Protein AF-A0AB39E2G5-F1 (afdb_monomer)

InterPro domains:
  IPR025474 Domain of unknown function DUF4325 [PF14213] (340-400)
  IPR036513 STAS domain superfamily [G3DSA:3.30.750.24] (319-412)
  IPR036890 Histidine kinase/HSP90-like ATPase superfamily [G3DSA:3.30.565.10] (112-251)
  IPR036890 Histidine kinase/HSP90-like ATPase superfamily [SSF55874] (137-247)

Solvent-accessible surface area (backbone atoms only — not comparable to full-atom values): 21637 Å² total; per-residue (Å²): 118,73,36,76,44,76,46,61,50,61,40,46,78,87,42,46,66,59,46,46,24,64,41,70,72,76,90,78,71,56,72,51,32,37,40,34,38,62,67,21,55,38,64,26,69,54,56,53,41,49,52,51,36,52,53,45,36,40,41,64,76,65,67,42,70,69,47,78,44,66,38,59,92,36,68,25,24,40,48,41,48,64,36,27,53,32,54,65,71,77,42,80,58,96,64,92,69,85,83,52,74,79,36,40,43,45,43,37,68,36,64,50,78,82,45,38,62,62,51,40,52,52,51,48,70,56,43,61,56,78,46,65,68,58,40,50,52,50,47,51,16,47,42,47,54,53,44,45,39,57,75,54,22,81,30,89,60,24,19,26,32,35,34,41,52,40,83,93,77,39,34,36,38,37,24,41,30,33,67,17,68,21,56,37,69,51,47,30,80,82,40,69,85,54,84,44,44,55,40,24,56,49,38,52,55,34,64,63,41,61,81,77,84,61,94,86,53,59,77,80,52,58,78,51,46,26,33,28,60,25,46,48,41,48,52,16,9,55,36,60,20,30,26,36,45,36,23,30,36,19,34,39,43,33,27,25,43,101,82,54,45,77,45,29,46,57,47,54,29,80,36,62,18,48,70,5,38,35,42,37,39,30,36,30,41,80,46,52,56,80,40,77,57,53,59,54,50,49,51,50,51,49,56,44,34,74,79,41,53,59,62,74,20,62,39,66,28,62,52,80,58,84,54,87,94,59,45,71,46,61,44,56,83,50,64,85,39,42,66,61,31,37,46,46,26,66,76,44,52,47,53,39,31,73,73,62,38,49,38,33,44,30,27,53,91,39,74,69,53,52,54,68,36,45,33,39,40,38,31,61,50,57,61,70,44,63,63,39,45,52,17,40,37,39,14,29,59,31,73,59,27,47,52,28,48,51,52,34,44,55,50,39,51,67,73,74,111

Foldseek 3Di:
DEAEAEDDQEADPVCVQVCLAEPAQDPDTDPPYEYECQSHQYHDQARLQLVLQSQLCCCQVVVYDYHYHYDCPHPHNVVCQQQCSQVSVVHDRPDDDDHDLLFKDHKDFLQDLVRQLVSLVSLLSNLVAPDPVLSVLLSVLSSVVSVCQNPPFQAPSGGIKMWGADPVQLKIKIKIDHLGQWQQVQQCVVVVLRDDNALRVLQLLFAPRHPPPDPPDPPVVNLCHSLSSNLQQLLQAQLQHWKWKDTFQKIKIWHHDPVSDIAIDIEGHPHRGRNTMMMMGIHRSVRSNVPPPSVVVSVVSNVVCVLQVLLSLAAEHAADYPDPPEAEAACVVQAPPLPVLLVCQVPPQQVCLVVVGAYEYECAPPQAGDLSSLLSNPLCCSQVGDPSSSRYYYYNDDPNRVVSNSVSNVVSSVVVD

Sequence (417 aa):
MTFHIDVPASVDDKSLIDFFRGWRWHLAPHPPIQIDFQGCNFIAPYALTLFAVYVLWLRKSKRVHVRVNVNPNSVAGAFLVQSGFFEVLGENPPEIVEERPDRTVKLTRISSSSEISPFASRVMEILQIEDEELAGAVQYSLIELLRNVVQHSGSQSGGVAMAQYYPNTGLVELCVADMGVGVKATINEAYPEIDNSLKAIKLATLPHVSRTFGPSVYSAMRDNAGLGLFFIKQIASLSGGSFFLGSKDALIDIWGDKKGRQKKLYKLARNDGWPGTFAYLQLRRDTIGDFDSILHICRRMAAEARKYPAELALDFIEEVPEVDDLVVVTVKDFEEDVEEAAKLREELILPMIAEGTMVVLDFAGVKFATQSFVHALMYKVIRDGQQIGSTLSIAGCSNSTREAVMAVAAYAKATNE

Radius of gyration: 22.25 Å; Cα contacts (8 Å, |Δi|>4): 855; chains: 1; bounding box: 53×44×66 Å

Secondary structure (DSSP, 8-state):
--EEEEPPSEE-STTHHHHHHH----SSPPSSEEEE-TT-SEE-HHHHHHHHHHHHHHHHTS---EEEE--TTSHHHHHHHHTTHHHHTT---SS-----TTTEEEEEEESSHHHHHHHHHHHHHHH----HHHHHHHHHHHHHHHHHHHHH---TT-EEEEEEEETTTTEEEEEEEE-SS-HHHHHTTT-TT--SHHHHHHHHTSTT--S---TTS-HHHHTTTT-HHHHHHHHHHHTT-EEEEEEETEEEEEEE-TTS-EEEEEEE-SS--EEEEEEEEEEETTTSTT-HHHHHHHHHHHHHHHH-HHHHT-EEESS----TT-EEEEGGGGTT-HHHHHHHIIIIIHHHHHTT--EEEE-TT-S---HHHHHHHHHHHHHH-TTHHHHEEEES--HHHHHHHHHHHHHHHHT--

Mean predicted aligned error: 5.94 Å

Structure (mmCIF, N/CA/C/O backbone):
data_AF-A0AB39E2G5-F1
#
_entry.id   AF-A0AB39E2G5-F1
#
loop_
_atom_site.group_PDB
_atom_site.id
_atom_site.type_symbol
_atom_site.label_atom_id
_atom_site.label_alt_id
_atom_site.label_comp_id
_atom_site.label_asym_id
_atom_site.label_entity_id
_atom_site.label_seq_id
_atom_site.pdbx_PDB_ins_code
_atom_site.Cartn_x
_atom_site.Cartn_y
_atom_site.Cartn_z
_atom_site.occupancy
_atom_site.B_iso_or_equiv
_atom_site.auth_seq_id
_atom_site.auth_comp_id
_atom_site.auth_asym_id
_atom_site.auth_atom_id
_atom_site.pdbx_PDB_model_num
ATOM 1 N N . MET A 1 1 ? -2.023 -21.772 -29.721 1.00 81.88 1 MET A N 1
ATOM 2 C CA . MET A 1 1 ? -2.738 -20.480 -29.686 1.00 81.88 1 MET A CA 1
ATOM 3 C C . MET A 1 1 ? -1.923 -19.550 -28.800 1.00 81.88 1 MET A C 1
ATOM 5 O O . MET A 1 1 ? -1.429 -20.026 -27.785 1.00 81.88 1 MET A O 1
ATOM 9 N N . THR A 1 2 ? -1.677 -18.307 -29.210 1.00 90.81 2 THR A N 1
ATOM 10 C CA . THR A 1 2 ? -0.951 -17.322 -28.386 1.00 90.81 2 THR A CA 1
ATOM 11 C C . THR A 1 2 ? -1.853 -16.867 -27.238 1.00 90.81 2 THR A C 1
ATOM 13 O O . THR A 1 2 ? -3.048 -16.683 -27.450 1.00 90.81 2 THR A O 1
ATOM 16 N N . PHE A 1 3 ? -1.313 -16.730 -26.028 1.00 95.44 3 PHE A N 1
ATOM 17 C CA . PHE A 1 3 ? -2.022 -16.147 -24.892 1.00 95.44 3 PHE A CA 1
ATOM 18 C C . PHE A 1 3 ? -1.869 -14.627 -24.941 1.00 95.44 3 PHE A C 1
ATOM 20 O O . PHE A 1 3 ? -0.756 -14.112 -24.805 1.00 95.44 3 PHE A O 1
ATOM 27 N N . HIS A 1 4 ? -2.975 -13.927 -25.175 1.00 96.25 4 HIS A N 1
ATOM 28 C CA . HIS A 1 4 ? -3.010 -12.473 -25.303 1.00 96.25 4 HIS A CA 1
ATOM 29 C C . HIS A 1 4 ? -3.427 -11.830 -23.978 1.00 96.25 4 HIS A C 1
ATOM 31 O O . HIS A 1 4 ? -4.381 -12.275 -23.342 1.00 96.25 4 HIS A O 1
ATOM 37 N N . ILE A 1 5 ? -2.689 -10.802 -23.563 1.00 96.88 5 ILE A N 1
ATOM 38 C CA . ILE A 1 5 ? -3.009 -9.937 -22.427 1.00 96.88 5 ILE A CA 1
ATOM 39 C C . ILE A 1 5 ? -3.141 -8.522 -22.977 1.00 96.88 5 ILE A C 1
ATOM 41 O O . ILE A 1 5 ? -2.133 -7.869 -23.246 1.00 96.88 5 ILE A O 1
ATOM 45 N N . ASP A 1 6 ? -4.376 -8.065 -23.138 1.00 96.94 6 ASP A N 1
ATOM 46 C CA . ASP A 1 6 ? -4.671 -6.723 -23.634 1.00 96.94 6 ASP A CA 1
ATOM 47 C C . ASP A 1 6 ? -4.718 -5.743 -22.459 1.00 96.94 6 ASP A C 1
ATOM 49 O O . ASP A 1 6 ? -5.542 -5.873 -21.550 1.00 96.94 6 ASP A O 1
ATOM 53 N N . VAL A 1 7 ? -3.801 -4.775 -22.447 1.00 96.62 7 VAL A N 1
ATOM 54 C CA . VAL A 1 7 ? -3.735 -3.756 -21.394 1.00 96.62 7 VAL A CA 1
ATOM 55 C C . VAL A 1 7 ? -4.925 -2.799 -21.549 1.00 96.62 7 VAL A C 1
ATOM 57 O O . VAL A 1 7 ? -5.229 -2.400 -22.678 1.00 96.62 7 VAL A O 1
ATOM 60 N N . PRO A 1 8 ? -5.613 -2.401 -20.457 1.00 95.69 8 PRO A N 1
ATOM 61 C CA . PRO A 1 8 ? -6.774 -1.524 -20.556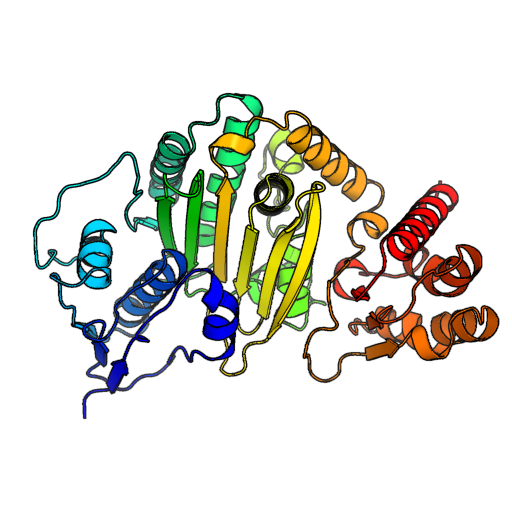 1.00 95.69 8 PRO A CA 1
ATOM 62 C C . PRO A 1 8 ? -6.455 -0.193 -21.245 1.00 95.69 8 PRO A C 1
ATOM 64 O O . PRO A 1 8 ? -5.344 0.334 -21.152 1.00 95.69 8 PRO A O 1
ATOM 67 N N . ALA A 1 9 ? -7.469 0.390 -21.889 1.00 93.44 9 ALA A N 1
ATOM 68 C CA . ALA A 1 9 ? -7.324 1.632 -22.648 1.00 93.44 9 ALA A CA 1
ATOM 69 C C . ALA A 1 9 ? -6.866 2.829 -21.795 1.00 93.44 9 ALA A C 1
ATOM 71 O O . ALA A 1 9 ? -6.241 3.749 -22.317 1.00 93.44 9 ALA A O 1
ATOM 72 N N . SER A 1 10 ? -7.171 2.829 -20.497 1.00 93.25 10 SER A N 1
ATOM 73 C CA . SER A 1 10 ? -6.651 3.795 -19.530 1.00 93.25 10 SER A CA 1
ATOM 74 C C . SER A 1 10 ? -6.432 3.097 -18.196 1.00 93.25 10 SER A C 1
ATOM 76 O O . SER A 1 10 ? -7.336 2.419 -17.708 1.00 93.25 10 SER A O 1
ATOM 78 N N . VAL A 1 11 ? -5.245 3.268 -17.620 1.00 93.56 11 VAL A N 1
ATOM 79 C CA . VAL A 1 11 ? -4.912 2.830 -16.261 1.00 93.56 11 VAL A CA 1
ATOM 80 C C . VAL A 1 11 ? -4.258 4.007 -15.545 1.00 93.56 11 VAL A C 1
ATOM 82 O O . VAL A 1 11 ? -3.036 4.106 -15.476 1.00 93.56 11 VAL A O 1
ATOM 85 N N . ASP A 1 12 ? -5.077 4.957 -15.098 1.00 92.81 12 ASP A N 1
ATOM 86 C CA . ASP A 1 12 ? -4.639 6.166 -14.393 1.00 92.81 12 ASP A CA 1
ATOM 87 C C . ASP A 1 12 ? -4.554 5.973 -12.867 1.00 92.81 12 ASP A C 1
ATOM 89 O O . ASP A 1 12 ? -4.888 4.908 -12.336 1.00 92.81 12 ASP A O 1
ATOM 93 N N . ASP A 1 13 ? -4.071 6.994 -12.158 1.00 88.69 13 ASP A N 1
ATOM 94 C CA . ASP A 1 13 ? -3.934 7.028 -10.697 1.00 88.69 13 ASP A CA 1
ATOM 95 C C . ASP A 1 13 ? -5.279 6.845 -9.975 1.00 88.69 13 ASP A C 1
ATOM 97 O O . ASP A 1 13 ? -5.366 6.090 -9.007 1.00 88.69 13 ASP A O 1
ATOM 101 N N . LYS A 1 14 ? -6.349 7.462 -10.486 1.00 89.69 14 LYS A N 1
ATOM 102 C CA . LYS A 1 14 ? -7.706 7.361 -9.922 1.00 89.69 14 LYS A CA 1
ATOM 103 C C . LYS A 1 14 ? -8.307 5.969 -10.083 1.00 89.69 14 LYS A C 1
ATOM 105 O O . LYS A 1 14 ? -9.113 5.554 -9.255 1.00 89.69 14 LYS A O 1
ATOM 110 N N . SER A 1 15 ? -7.910 5.246 -11.125 1.00 93.31 15 SER A N 1
ATOM 111 C CA . SER A 1 15 ? -8.366 3.886 -11.403 1.00 93.31 15 SER A CA 1
ATOM 112 C C . SER A 1 15 ? -7.638 2.807 -10.597 1.00 93.31 15 SER A C 1
ATOM 114 O O . SER A 1 15 ? -8.017 1.645 -10.703 1.00 93.31 15 SER A O 1
ATOM 116 N N . LEU A 1 16 ? -6.633 3.146 -9.771 1.00 96.62 16 LEU A N 1
ATOM 117 C CA . LEU A 1 16 ? -5.804 2.165 -9.051 1.00 96.62 16 LEU A CA 1
ATOM 118 C C . LEU A 1 16 ? -6.631 1.156 -8.258 1.00 96.62 16 LEU A C 1
ATOM 120 O O . LEU A 1 16 ? -6.389 -0.047 -8.366 1.00 96.62 16 LEU A O 1
ATOM 124 N N . ILE A 1 17 ? -7.615 1.628 -7.490 1.00 95.75 17 ILE A N 1
ATOM 125 C CA . ILE A 1 17 ? -8.471 0.752 -6.684 1.00 95.75 17 ILE A CA 1
ATOM 126 C C . ILE A 1 17 ? -9.256 -0.205 -7.586 1.00 95.75 17 ILE A C 1
ATOM 128 O O . ILE A 1 17 ? -9.233 -1.413 -7.359 1.00 95.75 17 ILE A O 1
ATOM 132 N N . ASP A 1 18 ? -9.920 0.304 -8.622 1.00 95.31 18 ASP A N 1
ATOM 133 C CA . ASP A 1 18 ? -10.732 -0.524 -9.519 1.00 95.31 18 ASP A CA 1
ATOM 134 C C . ASP A 1 18 ? -9.873 -1.498 -10.332 1.00 95.31 18 ASP A C 1
ATOM 136 O O . ASP A 1 18 ? -10.240 -2.664 -10.493 1.00 95.31 18 ASP A O 1
ATOM 140 N N . PHE A 1 19 ? -8.692 -1.058 -10.774 1.00 96.94 19 PHE A N 1
ATOM 141 C CA . PHE A 1 19 ? -7.708 -1.897 -11.443 1.00 96.94 19 PHE A CA 1
ATOM 142 C C . PHE A 1 19 ? -7.224 -3.016 -10.519 1.00 96.94 19 PHE A C 1
ATOM 144 O O . PHE A 1 19 ? -7.288 -4.180 -10.902 1.00 96.94 19 PHE A O 1
ATOM 151 N N . PHE A 1 20 ? -6.817 -2.711 -9.282 1.00 97.19 20 PHE A N 1
ATOM 152 C CA . PHE A 1 20 ? -6.416 -3.730 -8.307 1.00 97.19 20 PHE A CA 1
ATOM 153 C C . PHE A 1 20 ? -7.545 -4.729 -8.027 1.00 97.19 20 PHE A C 1
ATOM 155 O O . PHE A 1 20 ? -7.309 -5.935 -7.951 1.00 97.19 20 PHE A O 1
ATOM 162 N N . ARG A 1 21 ? -8.784 -4.237 -7.898 1.00 95.31 21 ARG A N 1
ATOM 163 C CA . ARG A 1 21 ? -9.943 -5.082 -7.603 1.00 95.31 21 ARG A CA 1
ATOM 164 C C . ARG A 1 21 ? -10.313 -6.003 -8.758 1.00 95.31 21 ARG A C 1
ATOM 166 O O . ARG A 1 21 ? -10.693 -7.150 -8.518 1.00 95.31 21 ARG A O 1
ATOM 173 N N . GLY A 1 22 ? -10.269 -5.485 -9.982 1.00 95.56 22 GLY A N 1
ATOM 174 C CA . GLY A 1 22 ? -10.810 -6.141 -11.169 1.00 95.56 22 GLY A CA 1
ATOM 175 C C . GLY A 1 22 ? -9.781 -6.874 -12.025 1.00 95.56 22 GLY A C 1
ATOM 176 O O . GLY A 1 22 ? -10.145 -7.837 -12.698 1.00 95.56 22 GLY A O 1
ATOM 177 N N . TRP A 1 23 ? -8.516 -6.462 -12.022 1.00 96.56 23 TRP A N 1
ATOM 178 C CA . TRP A 1 23 ? -7.499 -7.041 -12.895 1.00 96.56 23 TRP A CA 1
ATOM 179 C C . TRP A 1 23 ? -7.037 -8.416 -12.409 1.00 96.56 23 TRP A C 1
ATOM 181 O O . TRP A 1 23 ? -6.862 -8.647 -11.214 1.00 96.56 23 TRP A O 1
ATOM 191 N N . ARG A 1 24 ? -6.799 -9.332 -13.354 1.00 96.25 24 ARG A N 1
ATOM 192 C CA . ARG A 1 24 ? -6.297 -10.682 -13.078 1.00 96.25 24 ARG A CA 1
ATOM 193 C C . ARG A 1 24 ? -4.865 -10.826 -13.581 1.00 96.25 24 ARG A C 1
ATOM 195 O O . ARG A 1 24 ? -4.608 -10.807 -14.782 1.00 96.25 24 ARG A O 1
ATOM 202 N N . TRP A 1 25 ? -3.937 -11.069 -12.664 1.00 96.56 25 TRP A N 1
ATOM 203 C CA . TRP A 1 25 ? -2.558 -11.415 -13.005 1.00 96.56 25 TRP A CA 1
ATOM 204 C C . TRP A 1 25 ? -2.436 -12.923 -13.239 1.00 96.56 25 TRP A C 1
ATOM 206 O O . TRP A 1 25 ? -2.523 -13.725 -12.311 1.00 96.56 25 TRP A O 1
ATOM 216 N N . HIS A 1 26 ? -2.244 -13.343 -14.490 1.00 95.81 26 HIS A N 1
ATOM 217 C CA . HIS A 1 26 ? -2.189 -14.766 -14.826 1.00 95.81 26 HIS A CA 1
ATOM 218 C C . HIS A 1 26 ? -0.888 -15.417 -14.322 1.00 95.81 26 HIS A C 1
ATOM 220 O O . HIS A 1 26 ? 0.204 -15.143 -14.808 1.00 95.81 26 HIS A O 1
ATOM 226 N N . LEU A 1 27 ? -0.992 -16.345 -13.366 1.00 94.19 27 LEU A N 1
ATOM 227 C CA . LEU A 1 27 ? 0.184 -17.005 -12.775 1.00 94.19 27 LEU A CA 1
ATOM 228 C C . LEU A 1 27 ? 0.701 -18.227 -13.560 1.00 94.19 27 LEU A C 1
ATOM 230 O O . LEU A 1 27 ? 1.808 -18.723 -13.314 1.00 94.19 27 LEU A O 1
ATOM 234 N N . ALA A 1 28 ? -0.102 -18.736 -14.492 1.00 92.62 28 ALA A N 1
ATOM 235 C CA . ALA A 1 28 ? 0.248 -19.859 -15.360 1.00 92.62 28 ALA A CA 1
ATOM 236 C C . ALA A 1 28 ? -0.319 -19.692 -16.790 1.00 92.62 28 ALA A C 1
ATOM 238 O O . ALA A 1 28 ? -1.046 -20.565 -17.263 1.00 92.62 28 ALA A O 1
ATOM 239 N N . PRO A 1 29 ? -0.038 -18.573 -17.485 1.00 92.50 29 PRO A N 1
ATOM 240 C CA . PRO A 1 29 ? -0.453 -18.391 -18.874 1.00 92.50 29 PRO A CA 1
ATOM 241 C C . PRO A 1 29 ? 0.270 -19.391 -19.787 1.00 92.50 29 PRO A C 1
ATOM 243 O O . PRO A 1 29 ? 1.458 -19.670 -19.599 1.00 92.50 29 PRO A O 1
ATOM 246 N N . HIS A 1 30 ? -0.427 -19.926 -20.793 1.00 91.69 30 HIS A N 1
ATOM 247 C CA . HIS A 1 30 ? 0.193 -20.850 -21.745 1.00 91.69 30 HIS A CA 1
ATOM 248 C C . HIS A 1 30 ? 1.058 -20.084 -22.769 1.00 91.69 30 HIS A C 1
ATOM 250 O O . HIS A 1 30 ? 0.623 -19.069 -23.308 1.00 91.69 30 HIS A O 1
ATOM 256 N N . PRO A 1 31 ? 2.279 -20.539 -23.093 1.00 91.44 31 PRO A N 1
ATOM 257 C CA . PRO A 1 31 ? 3.092 -19.899 -24.122 1.00 91.44 31 PRO A CA 1
ATOM 258 C C . PRO A 1 31 ? 2.569 -20.202 -25.544 1.00 91.44 31 PRO A C 1
ATOM 260 O O . PRO A 1 31 ? 1.928 -21.236 -25.753 1.00 91.44 31 PRO A O 1
ATOM 263 N N . PRO A 1 32 ? 2.866 -19.352 -26.548 1.00 93.56 32 PRO A N 1
ATOM 264 C CA . PRO A 1 32 ? 3.572 -18.069 -26.447 1.00 93.56 32 PRO A CA 1
ATOM 265 C C . PRO A 1 32 ? 2.692 -16.968 -25.831 1.00 93.56 32 PRO A C 1
ATOM 267 O O . PRO A 1 32 ? 1.477 -17.003 -25.996 1.00 93.56 32 PRO A O 1
ATOM 270 N N . ILE A 1 33 ? 3.301 -15.995 -25.141 1.00 97.12 33 ILE A N 1
ATOM 271 C CA . ILE A 1 33 ? 2.590 -14.899 -24.456 1.00 97.12 33 ILE A CA 1
ATOM 272 C C . ILE A 1 33 ? 2.840 -13.579 -25.183 1.00 97.12 33 ILE A C 1
ATOM 274 O O . ILE A 1 33 ? 3.986 -13.258 -25.518 1.00 97.12 33 ILE A O 1
ATOM 278 N N . GLN A 1 34 ? 1.779 -12.801 -25.371 1.00 97.38 34 GLN A N 1
ATOM 279 C CA . GLN A 1 34 ? 1.827 -11.436 -25.879 1.00 97.38 34 GLN A CA 1
ATOM 280 C C . GLN A 1 34 ? 1.134 -10.495 -24.892 1.00 97.38 34 GLN A C 1
ATOM 282 O O . GLN A 1 34 ? -0.002 -10.754 -24.504 1.00 97.38 34 GLN A O 1
ATOM 287 N N . ILE A 1 35 ? 1.810 -9.414 -24.504 1.00 97.69 35 ILE A N 1
ATOM 288 C CA . ILE A 1 35 ? 1.208 -8.303 -23.760 1.00 97.69 35 ILE A CA 1
ATOM 289 C C . ILE A 1 35 ? 1.074 -7.120 -24.710 1.00 97.69 35 ILE A C 1
ATOM 291 O O . ILE A 1 35 ? 2.064 -6.705 -25.317 1.00 97.69 35 ILE A O 1
ATOM 295 N N . ASP A 1 36 ? -0.142 -6.609 -2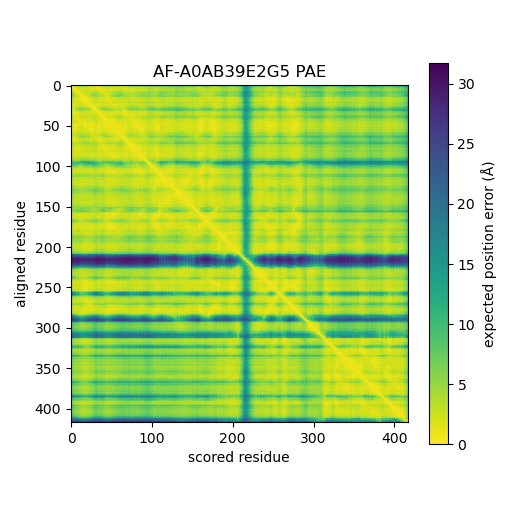4.857 1.00 96.94 36 ASP A N 1
ATOM 296 C CA . ASP A 1 36 ? -0.477 -5.607 -25.858 1.00 96.94 36 ASP A CA 1
ATOM 297 C C . ASP A 1 36 ? -0.852 -4.261 -25.231 1.00 96.94 36 ASP A C 1
ATOM 299 O O . ASP A 1 36 ? -1.867 -4.137 -24.549 1.00 96.94 36 ASP A O 1
ATOM 303 N N . PHE A 1 37 ? -0.018 -3.249 -25.478 1.00 97.12 37 PHE A N 1
ATOM 304 C CA . PHE A 1 37 ? -0.239 -1.858 -25.083 1.00 97.12 37 PHE A CA 1
ATOM 305 C C . PHE A 1 37 ? -0.736 -0.990 -26.249 1.00 97.12 37 PHE A C 1
ATOM 307 O O . PHE A 1 37 ? -0.905 0.212 -26.067 1.00 97.12 37 PHE A O 1
ATOM 314 N N . GLN A 1 38 ? -0.964 -1.533 -27.453 1.00 94.69 38 GLN A N 1
ATOM 315 C CA . GLN A 1 38 ? -1.333 -0.718 -28.622 1.00 94.69 38 GLN A CA 1
ATOM 316 C C . GLN A 1 38 ? -2.676 0.004 -28.453 1.00 94.69 38 GLN A C 1
ATOM 318 O O . GLN A 1 38 ? -2.844 1.098 -28.988 1.00 94.69 38 GLN A O 1
ATOM 323 N N . GLY A 1 39 ? -3.609 -0.586 -27.698 1.00 93.38 39 GLY A N 1
ATOM 324 C CA . GLY A 1 39 ? -4.891 0.030 -27.341 1.00 93.38 39 GLY A CA 1
ATOM 325 C C . GLY A 1 39 ? -4.848 0.925 -26.097 1.00 93.38 39 GLY A C 1
ATOM 326 O O . GLY A 1 39 ? -5.868 1.519 -25.748 1.00 93.38 39 GLY A O 1
ATOM 327 N N . CYS A 1 40 ? -3.703 1.016 -25.412 1.00 95.44 40 CYS A N 1
ATOM 328 C CA . CYS A 1 40 ? -3.548 1.806 -24.196 1.00 95.44 40 CYS A CA 1
ATOM 329 C C . CYS A 1 40 ? -3.279 3.276 -24.550 1.00 95.44 40 CYS A C 1
ATOM 331 O O . CYS A 1 40 ? -2.305 3.598 -25.226 1.00 95.44 40 CYS A O 1
ATOM 333 N N . ASN A 1 41 ? -4.139 4.180 -24.083 1.00 93.69 41 ASN A N 1
ATOM 334 C CA . ASN A 1 41 ? -4.007 5.623 -24.296 1.00 93.69 41 ASN A CA 1
ATOM 335 C C . ASN A 1 41 ? -3.231 6.298 -23.163 1.00 93.69 41 ASN A C 1
ATOM 337 O O . ASN A 1 41 ? -2.497 7.256 -23.405 1.00 93.69 41 ASN A O 1
ATOM 341 N N . PHE A 1 42 ? -3.385 5.796 -21.936 1.00 94.75 42 PHE A N 1
ATOM 342 C CA . PHE A 1 42 ? -2.715 6.315 -20.750 1.00 94.75 42 PHE A CA 1
ATOM 343 C C . PHE A 1 42 ? -2.402 5.193 -19.761 1.00 94.75 42 PHE A C 1
ATOM 345 O O . PHE A 1 42 ? -3.247 4.338 -19.492 1.00 94.75 42 PHE A O 1
ATOM 352 N N . ILE A 1 43 ? -1.206 5.238 -19.179 1.00 96.50 43 ILE A N 1
ATOM 353 C CA . ILE A 1 43 ? -0.782 4.330 -18.118 1.00 96.50 43 ILE A CA 1
ATOM 354 C C . ILE A 1 43 ? -0.006 5.109 -17.057 1.00 96.50 43 ILE A C 1
ATOM 356 O O . ILE A 1 43 ? 0.939 5.832 -17.366 1.00 96.50 43 ILE A O 1
ATOM 360 N N . ALA A 1 44 ? -0.427 4.971 -15.806 1.00 96.69 44 ALA A N 1
ATOM 361 C CA . ALA A 1 44 ? 0.205 5.597 -14.658 1.00 96.69 44 ALA A CA 1
ATOM 362 C C . ALA A 1 44 ? 1.491 4.853 -14.238 1.00 96.69 44 ALA A C 1
ATOM 364 O O . ALA A 1 44 ? 1.641 3.656 -14.520 1.00 96.69 44 ALA A O 1
ATOM 365 N N . PRO A 1 45 ? 2.398 5.522 -13.499 1.00 97.00 45 PRO A N 1
ATOM 366 C CA . PRO A 1 45 ? 3.645 4.936 -13.007 1.00 97.00 45 PRO A CA 1
ATOM 367 C C . PRO A 1 45 ? 3.471 3.616 -12.245 1.00 97.00 45 PRO A C 1
ATOM 369 O O . PRO A 1 45 ? 4.222 2.665 -12.472 1.00 97.00 45 PRO A O 1
ATOM 372 N N . TYR A 1 46 ? 2.465 3.511 -11.367 1.00 98.06 46 TYR A N 1
ATOM 373 C CA . TYR A 1 46 ? 2.239 2.269 -10.620 1.00 98.06 46 TYR A CA 1
ATOM 374 C C . TYR A 1 46 ? 1.939 1.097 -11.562 1.00 98.06 46 TYR A C 1
ATOM 376 O O . TYR A 1 46 ? 2.587 0.057 -11.479 1.00 98.06 46 TYR A O 1
ATOM 384 N N . ALA A 1 47 ? 1.017 1.276 -12.511 1.00 98.06 47 ALA A N 1
ATOM 385 C CA . ALA A 1 47 ? 0.590 0.217 -13.414 1.00 98.06 47 ALA A CA 1
ATOM 386 C C . ALA A 1 47 ? 1.742 -0.233 -14.311 1.00 98.06 47 ALA A C 1
ATOM 388 O O . ALA A 1 47 ? 1.984 -1.432 -14.457 1.00 98.06 47 ALA A O 1
ATOM 389 N N . LEU A 1 48 ? 2.506 0.724 -14.843 1.00 98.06 48 LEU A N 1
ATOM 390 C CA . LEU A 1 48 ? 3.685 0.433 -15.647 1.00 98.06 48 LEU A CA 1
ATOM 391 C C . LEU A 1 48 ? 4.733 -0.372 -14.858 1.00 98.06 48 LEU A C 1
ATOM 393 O O . LEU A 1 48 ? 5.289 -1.340 -15.381 1.00 98.06 48 LEU A O 1
ATOM 397 N N . THR A 1 49 ? 4.947 -0.027 -13.584 1.00 98.69 49 THR A N 1
ATOM 398 C CA . THR A 1 49 ? 5.844 -0.765 -12.679 1.00 98.69 49 THR A CA 1
ATOM 399 C C . THR A 1 49 ? 5.370 -2.203 -12.478 1.00 98.69 49 THR A C 1
ATOM 401 O O . THR A 1 49 ? 6.162 -3.135 -12.629 1.00 98.69 49 THR A O 1
ATOM 404 N N . LEU A 1 50 ? 4.076 -2.409 -12.207 1.00 98.56 50 LEU A N 1
ATOM 405 C CA . LEU A 1 50 ? 3.491 -3.745 -12.042 1.00 98.56 50 LEU A CA 1
ATOM 406 C C . LEU A 1 50 ? 3.649 -4.598 -13.309 1.00 98.56 50 LEU A C 1
ATOM 408 O O . LEU A 1 50 ? 4.084 -5.749 -13.228 1.00 98.56 50 LEU A O 1
ATOM 412 N N . PHE A 1 51 ? 3.376 -4.040 -14.493 1.00 98.50 51 PHE A N 1
ATOM 413 C CA . PHE A 1 51 ? 3.582 -4.757 -15.754 1.00 98.50 51 PHE A CA 1
ATOM 414 C C . PHE A 1 51 ? 5.056 -5.096 -16.002 1.00 98.50 51 PHE A C 1
ATOM 416 O O . PHE A 1 51 ? 5.351 -6.216 -16.424 1.00 98.50 51 PHE A O 1
ATOM 423 N N . ALA A 1 52 ? 5.990 -4.188 -15.700 1.00 98.38 52 ALA A N 1
ATOM 424 C CA . ALA A 1 52 ? 7.421 -4.455 -15.846 1.00 98.38 52 ALA A CA 1
ATOM 425 C C . ALA A 1 52 ? 7.867 -5.626 -14.953 1.00 98.38 52 ALA A C 1
ATOM 427 O O . ALA A 1 52 ? 8.524 -6.559 -15.426 1.00 98.38 52 ALA A O 1
ATOM 428 N N . VAL A 1 53 ? 7.451 -5.629 -13.680 1.00 98.25 53 VAL A N 1
ATOM 429 C CA . VAL A 1 53 ? 7.728 -6.735 -12.749 1.00 98.25 53 VAL A CA 1
ATOM 430 C C . VAL A 1 53 ? 7.116 -8.041 -13.250 1.00 98.25 53 VAL A C 1
ATOM 432 O O . VAL A 1 53 ? 7.789 -9.073 -13.250 1.00 98.25 53 VAL A O 1
ATOM 435 N N . TYR A 1 54 ? 5.868 -8.008 -13.716 1.00 98.25 54 TYR A N 1
ATOM 436 C CA . TYR A 1 54 ? 5.167 -9.193 -14.201 1.00 98.25 54 TYR A CA 1
ATOM 437 C C . TYR A 1 54 ? 5.844 -9.813 -15.434 1.00 98.25 54 TYR A C 1
ATOM 439 O O . TYR A 1 54 ? 6.060 -11.027 -15.478 1.00 98.25 54 TYR A O 1
ATOM 447 N N . VAL A 1 55 ? 6.273 -8.998 -16.406 1.00 97.88 55 VAL A N 1
ATOM 448 C CA . VAL A 1 55 ? 7.026 -9.479 -17.579 1.00 97.88 55 VAL A CA 1
ATOM 449 C C . VAL A 1 55 ? 8.364 -10.087 -17.160 1.00 97.88 55 VAL A C 1
ATOM 451 O O . VAL A 1 55 ? 8.719 -11.176 -17.624 1.00 97.88 55 VAL A O 1
ATOM 454 N N . LEU A 1 56 ? 9.104 -9.428 -16.263 1.00 97.12 56 LEU A N 1
ATOM 455 C CA . LEU A 1 56 ? 10.367 -9.955 -15.739 1.00 97.12 56 LEU A CA 1
ATOM 456 C C . LEU A 1 56 ? 10.173 -11.295 -15.028 1.00 97.12 56 LEU A C 1
ATOM 458 O O . LEU A 1 56 ? 10.974 -12.212 -15.219 1.00 97.12 56 LEU A O 1
ATOM 462 N N . TRP A 1 57 ? 9.109 -11.427 -14.241 1.00 96.75 57 TRP A N 1
ATOM 463 C CA . TRP A 1 57 ? 8.776 -12.662 -13.547 1.00 96.75 57 TRP A CA 1
ATOM 464 C C . TRP A 1 57 ? 8.419 -13.795 -14.520 1.00 96.75 57 TRP A C 1
ATOM 466 O O . TRP A 1 57 ? 8.941 -14.904 -14.380 1.00 96.75 57 TRP A O 1
ATOM 476 N N . LEU A 1 58 ? 7.611 -13.526 -15.552 1.00 96.44 58 LEU A N 1
ATOM 477 C CA . LEU A 1 58 ? 7.318 -14.502 -16.607 1.00 96.44 58 LEU A CA 1
ATOM 478 C C . LEU A 1 58 ? 8.613 -14.978 -17.290 1.00 96.44 58 LEU A C 1
ATOM 480 O O . LEU A 1 58 ? 8.860 -16.179 -17.420 1.00 96.44 58 LEU A O 1
ATOM 484 N N . ARG A 1 59 ? 9.499 -14.051 -17.661 1.00 94.94 59 ARG A N 1
ATOM 485 C CA . ARG A 1 59 ? 10.759 -14.387 -18.341 1.00 94.94 59 ARG A CA 1
ATOM 486 C C . ARG A 1 59 ? 11.728 -15.163 -17.458 1.00 94.94 59 ARG A C 1
ATOM 488 O O . ARG A 1 59 ? 12.331 -16.126 -17.921 1.00 94.94 59 ARG A O 1
ATOM 495 N N . LYS A 1 60 ? 11.897 -14.761 -16.197 1.00 93.12 60 LYS A N 1
ATOM 496 C CA . LYS A 1 60 ? 12.929 -15.325 -15.311 1.00 93.12 60 LYS A CA 1
ATOM 497 C C . LYS A 1 60 ? 12.449 -16.545 -14.540 1.00 93.12 60 LYS A C 1
ATOM 499 O O . LYS A 1 60 ? 13.105 -17.583 -14.574 1.00 93.12 60 LYS A O 1
ATOM 504 N N . SER A 1 61 ? 11.299 -16.429 -13.887 1.00 91.88 61 SER A N 1
ATOM 505 C CA . SER A 1 61 ? 10.768 -17.468 -13.002 1.00 91.88 61 SER A CA 1
ATOM 506 C C . SER A 1 61 ? 10.028 -18.549 -13.786 1.00 91.88 61 SER A C 1
ATOM 508 O O . SER A 1 61 ? 10.143 -19.730 -13.468 1.00 91.88 61 SER A O 1
ATOM 510 N N . LYS A 1 62 ? 9.276 -18.165 -14.828 1.00 92.12 62 LYS A N 1
ATOM 511 C CA . LYS A 1 62 ? 8.531 -19.116 -15.674 1.00 92.12 62 LYS A CA 1
ATOM 512 C C . LYS A 1 62 ? 9.289 -19.537 -16.932 1.00 92.12 62 LYS A C 1
ATOM 514 O O . LYS A 1 62 ? 8.878 -20.499 -17.571 1.00 92.12 62 LYS A O 1
ATOM 519 N N . ARG A 1 63 ? 10.409 -18.875 -17.256 1.00 92.50 63 ARG A N 1
ATOM 520 C CA . ARG A 1 63 ? 11.261 -19.170 -18.426 1.00 92.50 63 ARG A CA 1
ATOM 521 C C . ARG A 1 63 ? 10.484 -19.162 -19.746 1.00 92.50 63 ARG A C 1
ATOM 523 O O . ARG A 1 63 ? 10.771 -19.948 -20.645 1.00 92.50 63 ARG A O 1
ATOM 530 N N . VAL A 1 64 ? 9.495 -18.275 -19.859 1.00 93.44 64 VAL A N 1
ATOM 531 C CA . VAL A 1 64 ? 8.678 -18.118 -21.069 1.00 93.44 64 VAL A CA 1
ATOM 532 C C . VAL A 1 64 ? 9.053 -16.848 -21.819 1.00 93.44 64 VAL A C 1
ATOM 534 O O . VAL A 1 64 ? 9.311 -15.800 -21.226 1.00 93.44 64 VAL A O 1
ATOM 537 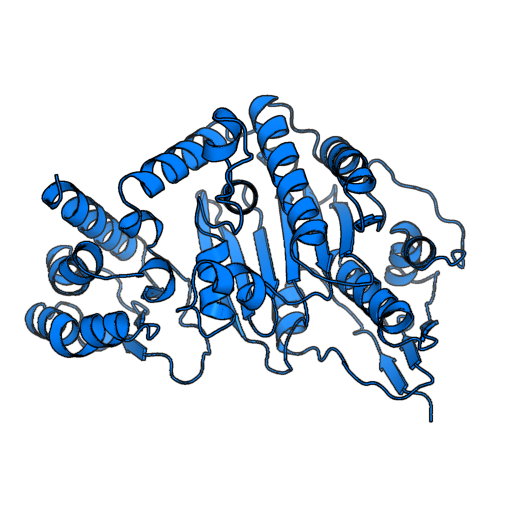N N . HIS A 1 65 ? 9.063 -16.935 -23.147 1.00 91.69 65 HIS A N 1
ATOM 538 C CA . HIS A 1 65 ? 9.202 -15.759 -23.993 1.00 91.69 65 HIS A CA 1
ATOM 539 C C . HIS A 1 65 ? 7.904 -14.941 -23.966 1.00 91.69 65 HIS A C 1
ATOM 541 O O . HIS A 1 65 ? 6.820 -15.473 -24.217 1.00 91.69 65 HIS A O 1
ATOM 547 N N . VAL A 1 66 ? 8.033 -13.640 -23.710 1.00 96.25 66 VAL A N 1
ATOM 548 C CA . VAL A 1 66 ? 6.924 -12.678 -23.696 1.00 96.25 66 VAL A CA 1
ATOM 549 C C . VAL A 1 66 ? 7.198 -11.631 -24.762 1.00 96.25 66 VAL A C 1
ATOM 551 O O . VAL A 1 66 ? 8.235 -10.973 -24.701 1.00 96.25 66 VAL A O 1
ATOM 554 N N . ARG A 1 67 ? 6.292 -11.477 -25.728 1.00 95.75 67 ARG A N 1
ATOM 555 C CA . ARG A 1 67 ? 6.330 -10.370 -26.690 1.00 95.75 67 ARG A CA 1
ATOM 556 C C . ARG A 1 67 ? 5.547 -9.187 -26.125 1.00 95.75 67 ARG A C 1
ATOM 558 O O . ARG A 1 67 ? 4.424 -9.379 -25.669 1.00 95.75 67 ARG A O 1
ATOM 565 N N . VAL A 1 68 ? 6.125 -7.992 -26.176 1.00 96.19 68 VAL A N 1
ATOM 566 C CA . VAL A 1 68 ? 5.436 -6.747 -25.822 1.00 96.19 68 VAL A CA 1
ATOM 567 C C . VAL A 1 68 ? 5.141 -5.984 -27.106 1.00 96.19 68 VAL A C 1
ATOM 569 O O . VAL A 1 68 ? 6.055 -5.721 -27.885 1.00 96.19 68 VAL A O 1
ATOM 572 N N . ASN A 1 69 ? 3.877 -5.637 -27.323 1.00 95.06 69 ASN A N 1
ATOM 573 C CA . ASN A 1 69 ? 3.472 -4.773 -28.423 1.00 95.06 69 ASN A CA 1
ATOM 574 C C . ASN A 1 69 ? 3.170 -3.378 -27.889 1.00 95.06 69 ASN A C 1
ATOM 576 O O . ASN A 1 69 ? 2.452 -3.227 -26.904 1.00 95.06 69 ASN A O 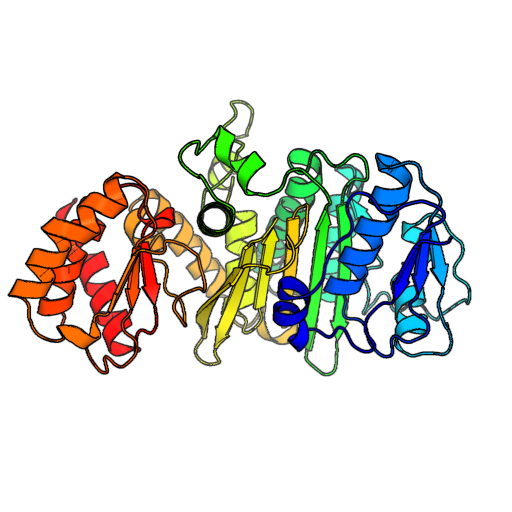1
ATOM 580 N N . VAL A 1 70 ? 3.685 -2.358 -28.566 1.00 94.19 70 VAL A N 1
ATOM 581 C CA . VAL A 1 70 ? 3.458 -0.954 -28.227 1.00 94.19 70 VAL A CA 1
ATOM 582 C C . VAL A 1 70 ? 3.266 -0.150 -29.508 1.00 94.19 70 VAL A C 1
ATOM 584 O O . VAL A 1 70 ? 3.824 -0.493 -30.551 1.00 94.19 70 VAL A O 1
ATOM 587 N N . ASN A 1 71 ? 2.487 0.926 -29.434 1.00 91.75 71 ASN A N 1
ATOM 588 C CA . ASN A 1 71 ? 2.501 1.978 -30.443 1.00 91.75 71 ASN A CA 1
ATOM 589 C C . ASN A 1 71 ? 3.313 3.168 -29.896 1.00 91.75 71 ASN A C 1
ATOM 591 O O . ASN A 1 71 ? 2.756 3.926 -29.099 1.00 91.75 71 ASN A O 1
ATOM 595 N N . PRO A 1 72 ? 4.592 3.352 -30.276 1.00 87.06 72 PRO A N 1
ATOM 596 C CA . PRO A 1 72 ? 5.451 4.390 -29.692 1.00 87.06 72 PRO A CA 1
ATOM 597 C C . PRO A 1 72 ? 4.960 5.819 -29.973 1.00 87.06 72 PRO A C 1
ATOM 599 O O . PRO A 1 72 ? 5.221 6.717 -29.183 1.00 87.06 72 PRO A O 1
ATOM 602 N N . ASN A 1 73 ? 4.155 6.008 -31.025 1.00 88.19 73 ASN A N 1
ATOM 603 C CA . ASN A 1 73 ? 3.554 7.296 -31.386 1.00 88.19 73 ASN A CA 1
ATOM 604 C C . ASN A 1 73 ? 2.321 7.663 -30.535 1.00 88.19 73 ASN A C 1
ATOM 606 O O . ASN A 1 73 ? 1.763 8.749 -30.684 1.00 88.19 73 ASN A O 1
ATOM 610 N N . SER A 1 74 ? 1.855 6.758 -29.670 1.00 91.75 74 SER A N 1
ATOM 611 C CA . SER A 1 74 ? 0.795 7.048 -28.698 1.00 91.75 74 SER A CA 1
ATOM 612 C C . SER A 1 74 ? 1.368 7.685 -27.429 1.00 91.75 74 SER A C 1
ATOM 614 O O . SER A 1 74 ? 2.537 7.495 -27.105 1.00 91.75 74 SER A O 1
ATOM 616 N N . VAL A 1 75 ? 0.531 8.391 -26.661 1.00 91.69 75 VAL A N 1
ATOM 617 C CA . VAL A 1 75 ? 0.941 8.998 -25.379 1.00 91.69 75 VAL A CA 1
ATOM 618 C C . VAL A 1 75 ? 1.458 7.939 -24.399 1.00 91.69 75 VAL A C 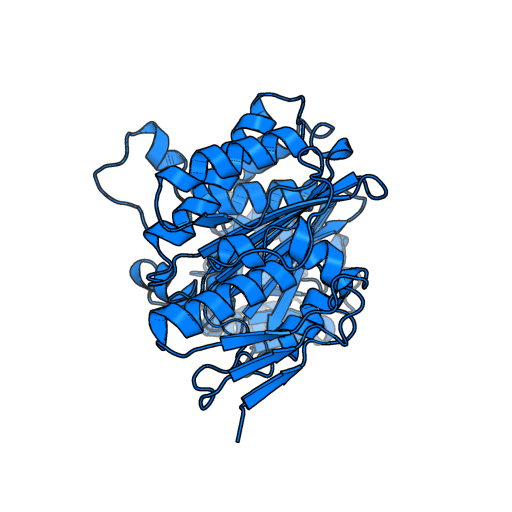1
ATOM 620 O O . VAL A 1 75 ? 2.537 8.109 -23.833 1.00 91.69 75 VAL A O 1
ATOM 623 N N . ALA A 1 76 ? 0.736 6.825 -24.231 1.00 93.81 76 ALA A N 1
ATOM 624 C CA . ALA A 1 76 ? 1.189 5.722 -23.385 1.00 93.81 76 ALA A CA 1
ATOM 625 C C . ALA A 1 76 ? 2.462 5.064 -23.928 1.00 93.81 76 ALA A C 1
ATOM 627 O O . ALA A 1 76 ? 3.384 4.805 -23.163 1.00 93.81 76 ALA A O 1
ATOM 628 N N . GLY A 1 77 ? 2.550 4.820 -25.237 1.00 94.12 77 GLY A N 1
ATOM 629 C CA . GLY A 1 77 ? 3.727 4.197 -25.836 1.00 94.12 77 GLY A CA 1
ATOM 630 C C . GLY A 1 77 ? 4.990 5.041 -25.694 1.00 94.12 77 GLY A C 1
ATOM 631 O O . GLY A 1 77 ? 6.022 4.516 -25.282 1.00 94.12 77 GLY A O 1
ATOM 632 N N . ALA A 1 78 ? 4.897 6.350 -25.935 1.00 92.62 78 ALA A N 1
ATOM 633 C CA . ALA A 1 78 ? 5.988 7.283 -25.672 1.00 92.62 78 ALA A CA 1
ATOM 634 C C . ALA A 1 78 ? 6.390 7.272 -24.188 1.00 92.62 78 ALA A C 1
ATOM 636 O O . ALA A 1 78 ? 7.579 7.275 -23.871 1.00 92.62 78 ALA A O 1
ATOM 637 N N . PHE A 1 79 ? 5.417 7.185 -23.273 1.00 94.62 79 PHE A N 1
ATOM 638 C CA . PHE A 1 79 ? 5.683 7.081 -21.838 1.00 94.62 79 PHE A CA 1
ATOM 639 C C . PHE A 1 79 ? 6.368 5.761 -21.443 1.00 94.62 79 PHE A C 1
ATOM 641 O O . PHE A 1 79 ? 7.289 5.791 -20.626 1.00 94.62 79 PHE A O 1
ATOM 648 N N . LEU A 1 80 ? 5.997 4.620 -22.044 1.00 95.88 80 LEU A N 1
ATOM 649 C CA . LEU A 1 80 ? 6.688 3.330 -21.868 1.00 95.88 80 LEU A CA 1
ATOM 650 C C . LEU A 1 80 ? 8.175 3.459 -22.225 1.00 95.88 80 LEU A C 1
ATOM 652 O O . LEU A 1 80 ? 9.041 3.049 -21.451 1.00 95.88 80 LEU A O 1
ATOM 656 N N . VAL A 1 81 ? 8.459 4.053 -23.387 1.00 94.56 81 VAL A N 1
ATOM 657 C CA . VAL A 1 81 ? 9.829 4.279 -23.861 1.00 94.56 81 VAL A CA 1
ATOM 658 C C . VAL A 1 81 ? 10.577 5.221 -22.916 1.00 94.56 81 VAL A C 1
ATOM 660 O O . VAL A 1 81 ? 11.652 4.883 -22.428 1.00 94.56 81 VAL A O 1
ATOM 663 N N . GLN A 1 82 ? 9.991 6.372 -22.586 1.00 94.12 82 GLN A N 1
ATOM 664 C CA . GLN A 1 82 ? 10.619 7.374 -21.721 1.00 94.12 82 GLN A CA 1
ATOM 665 C C . GLN A 1 82 ? 10.917 6.845 -20.312 1.00 94.12 82 GLN A C 1
ATOM 667 O O . GLN A 1 82 ? 11.943 7.189 -19.722 1.00 94.12 82 GLN A O 1
ATOM 672 N N . SER A 1 83 ? 10.041 5.989 -19.788 1.00 95.75 83 SER A N 1
ATOM 673 C CA . SER A 1 83 ? 10.166 5.391 -18.458 1.00 95.75 83 SER A CA 1
ATOM 674 C C . SER A 1 83 ? 11.228 4.294 -18.382 1.00 95.75 83 SER A C 1
ATOM 676 O O . SER A 1 83 ? 11.450 3.759 -17.301 1.00 95.75 83 SER A O 1
ATOM 678 N N . GLY A 1 84 ? 11.890 3.933 -19.485 1.00 96.12 84 GLY A N 1
ATOM 679 C CA . GLY A 1 84 ? 12.899 2.874 -19.498 1.00 96.12 84 GLY A CA 1
ATOM 680 C C . GLY A 1 84 ? 12.313 1.457 -19.478 1.00 96.12 84 GLY A C 1
ATOM 681 O O . GLY A 1 84 ? 12.952 0.530 -18.977 1.00 96.12 84 GLY A O 1
ATOM 682 N N . PHE A 1 85 ? 11.070 1.277 -19.947 1.00 97.31 85 PHE A N 1
ATOM 683 C CA . PHE A 1 85 ? 10.378 -0.014 -19.880 1.00 97.31 85 PHE A CA 1
ATOM 684 C C . PHE A 1 85 ? 11.064 -1.101 -20.715 1.00 97.31 85 PHE A C 1
ATOM 686 O O . PHE A 1 85 ? 11.068 -2.260 -20.321 1.00 97.31 85 PHE A O 1
ATOM 693 N N . PHE A 1 86 ? 11.665 -0.764 -21.853 1.00 96.69 86 PHE A N 1
ATOM 694 C CA . PHE A 1 86 ? 12.364 -1.757 -22.675 1.00 96.69 86 PHE A CA 1
ATOM 695 C C . PHE A 1 86 ? 13.731 -2.086 -22.073 1.00 96.69 86 PHE A C 1
ATOM 697 O O . PHE A 1 86 ? 14.104 -3.251 -21.946 1.00 96.69 86 PHE A O 1
ATOM 704 N N . GLU A 1 87 ? 14.430 -1.072 -21.578 1.00 95.94 87 GLU A N 1
ATOM 705 C CA . GLU A 1 87 ? 15.748 -1.189 -20.970 1.00 95.94 87 GLU A CA 1
ATOM 706 C C . GLU A 1 87 ? 15.709 -2.048 -19.701 1.00 95.94 87 GLU A C 1
ATOM 708 O O . GLU A 1 87 ? 16.551 -2.933 -19.527 1.00 95.94 87 GLU A O 1
ATOM 713 N N . VAL A 1 88 ? 14.692 -1.873 -18.845 1.00 96.75 88 VAL A N 1
ATOM 714 C CA . VAL A 1 88 ? 14.519 -2.704 -17.639 1.00 96.75 88 VAL A CA 1
ATOM 715 C C . VAL A 1 88 ? 14.279 -4.181 -17.992 1.00 96.75 88 VAL A C 1
ATOM 717 O O . VAL A 1 88 ? 14.625 -5.073 -17.212 1.00 96.75 88 VAL A O 1
ATOM 720 N N . LEU A 1 89 ? 13.737 -4.453 -19.184 1.00 95.69 89 LEU A N 1
ATOM 721 C CA . LEU A 1 89 ? 13.530 -5.792 -19.738 1.00 95.69 89 LEU A CA 1
ATOM 722 C C . LEU A 1 89 ? 14.753 -6.350 -20.485 1.00 95.69 89 LEU A C 1
ATOM 724 O O . LEU A 1 89 ? 14.734 -7.529 -20.856 1.00 95.69 89 LEU A O 1
ATOM 728 N N . GLY A 1 90 ? 15.813 -5.553 -20.659 1.00 94.62 90 GLY A N 1
ATOM 729 C CA . GLY A 1 90 ? 17.008 -5.906 -21.430 1.00 94.62 90 GLY A CA 1
ATOM 730 C C . GLY A 1 90 ? 16.828 -5.778 -22.945 1.00 94.62 90 GLY A C 1
ATOM 731 O O . GLY A 1 90 ? 17.501 -6.481 -23.696 1.00 94.62 90 GLY A O 1
ATOM 732 N N . GLU A 1 91 ? 15.906 -4.927 -23.392 1.00 94.62 91 GLU A N 1
ATOM 733 C CA . GLU A 1 91 ? 15.593 -4.676 -24.799 1.00 94.62 91 GLU A CA 1
ATOM 734 C C . GLU A 1 91 ? 15.996 -3.266 -25.227 1.00 94.62 91 GLU A C 1
ATOM 736 O O . GLU A 1 91 ? 16.113 -2.355 -24.408 1.00 94.62 91 GLU A O 1
ATOM 741 N N . ASN A 1 92 ? 16.175 -3.084 -26.536 1.00 92.75 92 ASN A N 1
ATOM 742 C CA . ASN A 1 92 ? 16.331 -1.754 -27.109 1.00 92.75 92 ASN A CA 1
ATOM 743 C C . ASN A 1 92 ? 14.950 -1.103 -27.259 1.00 92.75 92 ASN A C 1
ATOM 745 O O . ASN A 1 92 ? 14.028 -1.768 -27.743 1.00 92.75 92 ASN A O 1
ATOM 749 N N . PRO A 1 93 ? 14.798 0.180 -26.900 1.00 91.69 93 PRO A N 1
ATOM 750 C CA . PRO A 1 93 ? 13.552 0.887 -27.131 1.00 91.69 93 PRO A CA 1
ATOM 751 C C . PRO A 1 93 ? 13.250 0.992 -28.640 1.00 91.69 93 PRO A C 1
ATOM 753 O O . PRO A 1 93 ? 14.176 1.108 -29.447 1.00 91.69 93 PRO A O 1
ATOM 756 N N . PRO A 1 94 ? 11.965 0.968 -29.041 1.00 87.69 94 PRO A N 1
ATOM 757 C CA . PRO A 1 94 ? 11.557 1.066 -30.444 1.00 87.69 94 PRO A CA 1
ATOM 758 C C . PRO A 1 94 ? 11.851 2.436 -31.072 1.00 87.69 94 PRO A C 1
ATOM 760 O O . PRO A 1 94 ? 12.033 2.521 -32.283 1.00 87.69 94 PRO A O 1
ATOM 763 N N . GLU A 1 95 ? 11.908 3.496 -30.264 1.00 84.75 95 GLU A N 1
ATOM 764 C CA . GLU A 1 95 ? 12.223 4.862 -30.686 1.00 84.75 95 GLU A CA 1
ATOM 765 C C . GLU A 1 95 ? 13.121 5.538 -29.644 1.00 84.75 95 GLU A C 1
ATOM 767 O O . GLU A 1 95 ? 13.090 5.195 -28.462 1.00 84.75 95 GLU A O 1
ATOM 772 N N . ILE A 1 96 ? 13.928 6.508 -30.076 1.00 79.88 96 ILE A N 1
ATOM 773 C CA . ILE A 1 96 ? 14.726 7.342 -29.172 1.00 79.88 96 ILE A CA 1
ATOM 774 C C . ILE A 1 96 ? 13.877 8.553 -28.791 1.00 79.88 96 ILE A C 1
ATOM 776 O O . ILE A 1 96 ? 13.464 9.316 -29.661 1.00 79.88 96 ILE A O 1
ATOM 780 N N . VAL A 1 97 ? 13.645 8.741 -27.494 1.00 82.19 97 VAL A N 1
ATOM 781 C CA . VAL A 1 97 ? 12.901 9.885 -26.950 1.00 82.19 97 VAL A CA 1
ATOM 782 C C . VAL A 1 97 ? 13.814 10.779 -26.119 1.00 82.19 97 VAL A C 1
ATOM 784 O O . VAL A 1 97 ? 14.814 10.324 -25.564 1.00 82.19 97 VAL A O 1
ATOM 787 N N . GLU A 1 98 ? 13.462 12.061 -26.026 1.00 83.31 98 GLU A N 1
ATOM 788 C CA . GLU A 1 98 ? 14.166 13.024 -25.180 1.00 83.31 98 GLU A CA 1
ATOM 789 C C . GLU A 1 98 ? 14.078 12.610 -23.702 1.00 83.31 98 GLU A C 1
ATOM 791 O O . GLU A 1 98 ? 12.990 12.409 -23.145 1.00 83.31 98 GLU A O 1
ATOM 796 N N . GLU A 1 99 ? 15.233 12.485 -23.049 1.00 85.56 99 GLU A N 1
ATOM 797 C CA . GLU A 1 99 ? 15.282 12.176 -21.625 1.00 85.56 99 GLU A CA 1
ATOM 798 C C . GLU A 1 99 ? 14.830 13.377 -20.793 1.00 85.56 99 GLU A C 1
ATOM 800 O O . GLU A 1 99 ? 15.202 14.518 -21.056 1.00 85.56 99 GLU A O 1
ATOM 805 N N . ARG A 1 100 ? 14.050 13.111 -19.740 1.00 90.19 100 ARG A N 1
ATOM 806 C CA . ARG A 1 100 ? 13.616 14.127 -18.769 1.00 90.19 100 ARG A CA 1
ATOM 807 C C . ARG A 1 100 ? 14.048 13.737 -17.361 1.00 90.19 100 ARG A C 1
ATOM 809 O O . ARG A 1 100 ? 13.202 13.320 -16.565 1.00 90.19 100 ARG A O 1
ATOM 816 N N . PRO A 1 101 ? 15.360 13.785 -17.067 1.00 90.00 101 PRO A N 1
ATOM 817 C CA . PRO A 1 101 ? 15.918 13.364 -15.782 1.00 90.00 101 PRO A CA 1
ATOM 818 C C . PRO A 1 101 ? 15.447 14.221 -14.600 1.00 90.00 101 PRO A C 1
ATOM 820 O O . PRO A 1 101 ? 15.495 13.756 -13.466 1.00 90.00 101 PRO A O 1
ATOM 823 N N . ASP A 1 102 ? 14.987 15.443 -14.870 1.00 91.94 102 ASP A N 1
ATOM 824 C CA . ASP A 1 102 ? 14.344 16.369 -13.933 1.00 91.94 102 ASP A CA 1
ATOM 825 C C . ASP A 1 102 ? 12.917 15.941 -13.552 1.00 91.94 102 ASP A C 1
ATOM 827 O O . ASP A 1 102 ? 12.351 16.431 -12.574 1.00 91.94 102 ASP A O 1
ATOM 831 N N . ARG A 1 103 ? 12.320 15.028 -14.330 1.00 93.94 103 ARG A N 1
ATOM 832 C CA . ARG A 1 103 ? 10.944 14.561 -14.139 1.00 93.94 103 ARG A CA 1
ATOM 833 C C . ARG A 1 103 ? 10.809 13.064 -13.937 1.00 93.94 103 ARG A C 1
ATOM 835 O O . ARG A 1 103 ? 9.791 12.647 -13.405 1.00 93.94 103 ARG A O 1
ATOM 842 N N . THR A 1 104 ? 11.769 12.262 -14.374 1.00 96.38 104 THR A N 1
ATOM 843 C CA . THR A 1 104 ? 11.610 10.807 -14.454 1.00 96.38 104 THR A CA 1
ATOM 844 C C . THR A 1 104 ? 12.833 10.114 -13.878 1.00 96.38 104 THR A C 1
ATOM 846 O O . THR A 1 104 ? 13.943 10.278 -14.386 1.00 96.38 104 THR A O 1
ATOM 849 N N . VAL A 1 105 ? 12.620 9.278 -12.863 1.00 97.88 105 VAL A N 1
ATOM 850 C CA . VAL A 1 105 ? 13.544 8.191 -12.531 1.00 97.88 105 VAL A CA 1
ATOM 851 C C . VAL A 1 105 ? 13.032 6.952 -13.249 1.00 97.88 105 VAL A C 1
ATOM 853 O O . VAL A 1 105 ? 11.979 6.417 -12.894 1.00 97.88 105 VAL A O 1
ATOM 856 N N . LYS A 1 106 ? 13.766 6.525 -14.284 1.00 97.62 106 LYS A N 1
ATOM 857 C CA . LYS A 1 106 ? 13.418 5.360 -15.106 1.00 97.62 106 LYS A CA 1
ATOM 858 C C . LYS A 1 106 ? 13.226 4.103 -14.249 1.00 97.62 106 LYS A C 1
ATOM 860 O O . LYS A 1 106 ? 13.831 3.957 -13.182 1.00 97.62 106 LYS A O 1
ATOM 865 N N . LEU A 1 107 ? 12.424 3.175 -14.764 1.00 98.44 107 LEU A N 1
ATOM 866 C CA . LEU A 1 107 ? 12.249 1.833 -14.224 1.00 98.44 107 LEU A CA 1
ATOM 867 C C . LEU A 1 107 ? 13.615 1.199 -13.970 1.00 98.44 107 LEU A C 1
ATOM 869 O O . LEU A 1 107 ? 14.406 0.969 -14.882 1.00 98.44 107 LEU A O 1
ATOM 873 N N . THR A 1 108 ? 13.880 0.916 -12.705 1.00 98.38 108 THR A N 1
ATOM 874 C CA . THR A 1 108 ? 15.155 0.386 -12.236 1.00 98.38 108 THR A CA 1
ATOM 875 C C . THR A 1 108 ? 14.906 -0.939 -11.544 1.00 98.38 108 THR A C 1
ATOM 877 O O . THR A 1 108 ? 14.014 -1.052 -10.703 1.00 98.38 108 THR A O 1
ATOM 880 N N . ARG A 1 109 ? 15.689 -1.963 -11.895 1.00 97.69 109 ARG A N 1
ATOM 881 C CA . ARG A 1 109 ? 15.634 -3.252 -11.198 1.00 97.69 109 ARG A CA 1
ATOM 882 C C . ARG A 1 109 ? 16.272 -3.102 -9.823 1.00 97.69 109 ARG A C 1
ATOM 884 O O . ARG A 1 109 ? 17.382 -2.599 -9.710 1.00 97.69 109 ARG A O 1
ATOM 891 N N . ILE A 1 110 ? 15.566 -3.575 -8.804 1.00 97.25 110 ILE A N 1
ATOM 892 C CA . ILE A 1 110 ? 16.008 -3.611 -7.412 1.00 97.25 110 ILE A CA 1
ATOM 893 C C . ILE A 1 110 ? 16.160 -5.084 -7.040 1.00 97.25 110 ILE A C 1
ATOM 895 O O . ILE A 1 110 ? 15.211 -5.765 -6.649 1.00 97.25 110 ILE A O 1
ATOM 899 N N . SER A 1 111 ? 17.355 -5.609 -7.270 1.00 94.06 111 SER A N 1
ATOM 900 C CA . SER A 1 111 ? 17.733 -7.006 -7.046 1.00 94.06 111 SER A CA 1
ATOM 901 C C . SER A 1 111 ? 18.876 -7.172 -6.043 1.00 94.06 111 SER A C 1
ATOM 903 O O . SER A 1 111 ? 19.113 -8.275 -5.557 1.00 94.06 111 SER A O 1
ATOM 905 N N . SER A 1 112 ? 19.561 -6.083 -5.703 1.00 94.25 112 SER A N 1
ATOM 906 C CA . SER A 1 112 ? 20.695 -6.040 -4.791 1.00 94.25 112 SER A CA 1
ATOM 907 C C . SER A 1 112 ? 20.821 -4.663 -4.132 1.00 94.25 112 SER A C 1
ATOM 909 O O . SER A 1 112 ? 20.303 -3.657 -4.616 1.00 94.25 112 SER A O 1
ATOM 911 N N . SER A 1 113 ? 21.561 -4.593 -3.024 1.00 91.81 113 SER A N 1
ATOM 912 C CA . SER A 1 113 ? 21.741 -3.343 -2.277 1.00 91.81 113 SER A CA 1
ATOM 913 C C . SER A 1 113 ? 22.463 -2.238 -3.060 1.00 91.81 113 SER A C 1
ATOM 915 O O . SER A 1 113 ? 22.313 -1.070 -2.710 1.00 91.81 113 SER A O 1
ATOM 917 N N . SER A 1 114 ? 23.227 -2.567 -4.111 1.00 95.44 114 SER A N 1
ATOM 918 C CA . SER A 1 114 ? 23.960 -1.570 -4.907 1.00 95.44 114 SER A CA 1
ATOM 919 C C . SER A 1 114 ? 23.053 -0.679 -5.755 1.00 95.44 114 SER A C 1
ATOM 921 O O . SER A 1 114 ? 23.472 0.407 -6.141 1.00 95.44 114 SER A O 1
ATOM 923 N N . GLU A 1 115 ? 21.823 -1.112 -6.041 1.00 96.81 115 GLU A N 1
ATOM 924 C CA . GLU A 1 115 ? 20.856 -0.350 -6.847 1.00 96.81 115 GLU A CA 1
ATOM 925 C C . GLU A 1 115 ? 20.034 0.630 -5.989 1.00 96.81 115 GLU A C 1
ATOM 927 O O . GLU A 1 115 ? 19.482 1.599 -6.506 1.00 96.81 115 GLU A O 1
ATOM 932 N N . ILE A 1 116 ? 19.985 0.411 -4.668 1.00 96.38 116 ILE A N 1
ATOM 933 C CA . ILE A 1 116 ? 19.098 1.131 -3.745 1.00 96.38 116 ILE A CA 1
ATOM 934 C C . ILE A 1 116 ? 19.498 2.602 -3.601 1.00 96.38 116 ILE A C 1
ATOM 936 O O . ILE A 1 116 ? 18.688 3.485 -3.877 1.00 96.38 116 ILE A O 1
ATOM 940 N N . SER A 1 117 ? 20.732 2.879 -3.166 1.00 96.25 117 SER A N 1
ATOM 941 C CA . SER A 1 117 ? 21.169 4.258 -2.913 1.00 96.25 117 SER A CA 1
ATOM 942 C C . SER A 1 117 ? 21.166 5.123 -4.178 1.00 96.25 117 SER A C 1
ATOM 944 O O . SER A 1 117 ? 20.647 6.234 -4.100 1.00 96.25 117 SER A O 1
ATOM 946 N N . PRO A 1 118 ? 21.654 4.652 -5.348 1.00 97.69 118 PRO A N 1
ATOM 947 C CA . PRO A 1 118 ? 21.560 5.425 -6.585 1.00 97.69 118 PRO A CA 1
ATOM 948 C C . PRO A 1 118 ? 20.117 5.775 -6.956 1.00 97.69 118 PRO A C 1
ATOM 950 O O . PRO A 1 118 ? 19.836 6.930 -7.264 1.00 97.69 118 PRO A O 1
ATOM 953 N N . PHE A 1 119 ? 19.192 4.812 -6.876 1.00 98.06 119 PHE A N 1
ATOM 954 C CA . PHE A 1 119 ? 17.785 5.068 -7.171 1.00 98.06 119 PHE A CA 1
ATOM 955 C C . PHE A 1 119 ? 17.182 6.086 -6.193 1.00 98.06 119 PHE A C 1
ATOM 957 O O . PHE A 1 119 ? 16.574 7.064 -6.621 1.00 98.06 119 PHE A O 1
ATOM 964 N N . ALA A 1 120 ? 17.395 5.902 -4.885 1.00 97.00 120 ALA A N 1
ATOM 965 C CA . ALA A 1 120 ? 16.886 6.815 -3.865 1.00 97.00 120 ALA A CA 1
ATOM 966 C C . ALA A 1 120 ? 17.419 8.245 -4.055 1.00 97.00 120 ALA A C 1
ATOM 968 O O . ALA A 1 120 ? 16.637 9.190 -4.006 1.00 97.00 120 ALA A O 1
ATOM 969 N N . SER A 1 121 ? 18.715 8.416 -4.345 1.00 96.81 121 SER A N 1
ATOM 970 C CA . SER A 1 121 ? 19.302 9.734 -4.622 1.00 96.81 121 SER A CA 1
ATOM 971 C C . SER A 1 121 ? 18.637 10.427 -5.812 1.00 96.81 121 SER A C 1
ATOM 973 O O . SER A 1 121 ? 18.291 11.600 -5.716 1.00 96.81 121 SER A O 1
ATOM 975 N N . ARG A 1 122 ? 18.363 9.693 -6.898 1.00 97.56 122 ARG A N 1
ATOM 976 C CA . ARG A 1 122 ? 17.652 10.236 -8.067 1.00 97.56 122 ARG A CA 1
ATOM 977 C C . ARG A 1 122 ? 16.224 10.668 -7.747 1.00 97.56 122 ARG A C 1
ATOM 979 O O . ARG A 1 122 ? 15.760 11.663 -8.291 1.00 97.56 122 ARG A O 1
ATOM 986 N N . VAL A 1 123 ? 15.527 9.951 -6.865 1.00 96.94 123 VAL A N 1
ATOM 987 C CA . VAL A 1 123 ? 14.193 10.366 -6.400 1.00 96.94 123 VAL A CA 1
ATOM 988 C C . VAL A 1 123 ? 14.285 11.650 -5.569 1.00 96.94 123 VAL A C 1
ATOM 990 O O . VAL A 1 123 ? 13.476 12.556 -5.761 1.00 96.94 123 VAL A O 1
ATOM 993 N N . MET A 1 124 ? 15.292 11.771 -4.698 1.00 95.12 124 MET A N 1
ATOM 994 C CA . MET A 1 124 ? 15.507 12.980 -3.893 1.00 95.12 124 MET A CA 1
ATOM 995 C C . MET A 1 124 ? 15.828 14.215 -4.749 1.00 95.12 124 MET A C 1
ATOM 997 O O . MET A 1 124 ? 15.326 15.297 -4.454 1.00 95.12 124 MET A O 1
ATOM 1001 N N . GLU A 1 125 ? 16.585 14.057 -5.840 1.00 94.81 125 GLU A N 1
ATOM 1002 C CA . GLU A 1 125 ? 16.860 15.133 -6.812 1.00 94.81 125 GLU A CA 1
ATOM 1003 C C . GLU A 1 125 ? 15.582 15.697 -7.456 1.00 94.81 125 GLU A C 1
ATOM 1005 O O . GLU A 1 125 ? 15.520 16.886 -7.773 1.00 94.81 125 GLU A O 1
ATOM 1010 N N . ILE A 1 126 ? 14.559 14.857 -7.641 1.00 94.56 126 ILE A N 1
ATOM 1011 C CA . ILE A 1 126 ? 13.255 15.268 -8.176 1.00 94.56 126 ILE A CA 1
ATOM 1012 C C . ILE A 1 126 ? 12.389 15.911 -7.091 1.00 94.56 126 ILE A C 1
ATOM 1014 O O . ILE A 1 126 ? 11.700 16.897 -7.364 1.00 94.56 126 ILE A O 1
ATOM 1018 N N . LEU A 1 127 ? 12.410 15.353 -5.876 1.00 91.88 127 LEU A N 1
ATOM 1019 C CA . LEU A 1 127 ? 11.630 15.856 -4.746 1.00 91.88 127 LEU A CA 1
ATOM 1020 C C . LEU A 1 127 ? 12.082 17.245 -4.292 1.00 91.88 127 LEU A C 1
ATOM 1022 O O . LEU A 1 127 ? 11.230 18.012 -3.870 1.00 91.88 127 LEU A O 1
ATOM 1026 N N . GLN A 1 128 ? 13.379 17.564 -4.385 1.00 89.81 128 GLN A N 1
ATOM 1027 C CA . GLN A 1 128 ? 13.948 18.870 -4.011 1.00 89.81 128 GLN A CA 1
ATOM 1028 C C . GLN A 1 128 ? 13.441 19.394 -2.657 1.00 89.81 128 GLN A C 1
ATOM 1030 O O . GLN A 1 128 ? 12.953 20.515 -2.555 1.00 89.81 128 GLN A O 1
ATOM 1035 N N . ILE A 1 129 ? 13.528 18.558 -1.622 1.00 87.62 129 ILE A N 1
ATOM 1036 C CA . ILE A 1 129 ? 13.127 18.927 -0.260 1.00 87.62 129 ILE A CA 1
ATOM 1037 C C . ILE A 1 129 ? 14.191 19.859 0.328 1.00 87.62 129 ILE A C 1
ATOM 1039 O O . ILE A 1 129 ? 15.353 19.465 0.409 1.00 87.62 129 ILE A O 1
ATOM 1043 N N . GLU A 1 130 ? 13.797 21.073 0.718 1.00 85.62 130 GLU A N 1
ATOM 1044 C CA . GLU A 1 130 ? 14.712 22.081 1.280 1.00 85.62 130 GLU A CA 1
ATOM 1045 C C . GLU A 1 130 ? 15.123 21.770 2.725 1.00 85.62 130 GLU A C 1
ATOM 1047 O O . GLU A 1 130 ? 16.286 21.950 3.082 1.00 85.62 130 GLU A O 1
ATOM 1052 N N . ASP A 1 131 ? 14.192 21.275 3.546 1.00 84.69 131 ASP A N 1
ATOM 1053 C CA . ASP A 1 131 ? 14.481 20.886 4.926 1.00 84.69 131 ASP A CA 1
ATOM 1054 C C . ASP A 1 131 ? 15.370 19.630 4.968 1.00 84.69 131 ASP A C 1
ATOM 1056 O O . ASP A 1 131 ? 14.972 18.542 4.537 1.00 84.69 131 ASP A O 1
ATOM 1060 N N . GLU A 1 132 ? 16.594 19.779 5.485 1.00 84.94 132 GLU A N 1
ATOM 1061 C CA . GLU A 1 132 ? 17.606 18.715 5.506 1.00 84.94 132 GLU A CA 1
ATOM 1062 C C . GLU A 1 132 ? 17.173 17.504 6.347 1.00 84.94 132 GLU A C 1
ATOM 1064 O O . GLU A 1 132 ? 17.495 16.357 6.015 1.00 84.94 132 GLU A O 1
ATOM 1069 N N . GLU A 1 133 ? 16.429 17.733 7.432 1.00 83.00 133 GLU A N 1
ATOM 1070 C CA . GLU A 1 133 ? 15.997 16.671 8.335 1.00 83.00 133 GLU A CA 1
ATOM 1071 C C . GLU A 1 133 ? 14.915 15.798 7.683 1.00 83.00 133 GLU A C 1
ATOM 1073 O O . GLU A 1 133 ? 14.995 14.562 7.707 1.00 83.00 133 GLU A O 1
ATOM 1078 N N . LEU A 1 134 ? 13.933 16.431 7.045 1.00 83.56 134 LEU A N 1
ATOM 1079 C CA . LEU A 1 134 ? 12.871 15.798 6.279 1.00 83.56 134 LEU A CA 1
ATOM 1080 C C . LEU A 1 134 ? 13.424 15.110 5.041 1.00 83.56 134 LEU A C 1
ATOM 1082 O O . LEU A 1 134 ? 13.055 13.962 4.781 1.00 83.56 134 LEU A O 1
ATOM 1086 N N . ALA A 1 135 ? 14.344 15.751 4.321 1.00 88.38 135 ALA A N 1
ATOM 1087 C CA . ALA A 1 135 ? 15.046 15.134 3.205 1.00 88.38 135 ALA A CA 1
ATOM 1088 C C . ALA A 1 135 ? 15.743 13.837 3.645 1.00 88.38 135 ALA A C 1
ATOM 1090 O O . ALA A 1 135 ? 15.559 12.790 3.017 1.00 88.38 135 ALA A O 1
ATOM 1091 N N . GLY A 1 136 ? 16.467 13.874 4.770 1.00 87.69 136 GLY A N 1
ATOM 1092 C CA . GLY A 1 136 ? 17.119 12.702 5.353 1.00 87.69 136 GLY A CA 1
ATOM 1093 C C . GLY A 1 136 ? 16.131 11.606 5.768 1.00 87.69 136 GLY A C 1
ATOM 1094 O O . GLY A 1 136 ? 16.359 10.426 5.491 1.00 87.69 136 GLY A O 1
ATOM 1095 N N . ALA A 1 137 ? 15.003 11.970 6.382 1.00 85.94 137 ALA A N 1
ATOM 1096 C CA . ALA A 1 137 ? 13.971 11.021 6.801 1.00 85.94 137 ALA A CA 1
ATOM 1097 C C . ALA A 1 137 ? 13.248 10.362 5.616 1.00 85.94 137 ALA A C 1
ATOM 1099 O O . ALA A 1 137 ? 13.004 9.149 5.639 1.00 85.94 137 ALA A O 1
ATOM 1100 N N . VAL A 1 138 ? 12.929 11.129 4.569 1.00 89.62 138 VAL A N 1
ATOM 1101 C CA . VAL A 1 138 ? 12.355 10.603 3.324 1.00 89.62 138 VAL A CA 1
ATOM 1102 C C . VAL A 1 138 ? 13.359 9.671 2.660 1.00 89.62 138 VAL A C 1
ATOM 1104 O O . VAL A 1 138 ? 13.019 8.518 2.405 1.00 89.62 138 VAL A O 1
ATOM 1107 N N . GLN A 1 139 ? 14.607 10.104 2.464 1.00 92.06 139 GLN A N 1
ATOM 1108 C CA . GLN A 1 139 ? 15.646 9.280 1.846 1.00 92.06 139 GLN A CA 1
ATOM 1109 C C . GLN A 1 139 ? 15.860 7.966 2.607 1.00 92.06 139 GLN A C 1
ATOM 1111 O O . GLN A 1 139 ? 15.895 6.898 1.994 1.00 92.06 139 GLN A O 1
ATOM 1116 N N . TYR A 1 140 ? 15.948 8.020 3.939 1.00 89.88 140 TYR A N 1
ATOM 1117 C CA . TYR A 1 140 ? 16.046 6.827 4.778 1.00 89.88 140 TYR A CA 1
ATOM 1118 C C . TYR A 1 140 ? 14.850 5.892 4.568 1.00 89.88 140 TYR A C 1
ATOM 1120 O O . TYR A 1 140 ? 15.025 4.699 4.326 1.00 89.88 140 TYR A O 1
ATOM 1128 N N . SER A 1 141 ? 13.632 6.433 4.590 1.00 90.56 141 SER A N 1
ATOM 1129 C CA . SER A 1 141 ? 12.414 5.638 4.429 1.00 90.56 141 SER A CA 1
ATOM 1130 C C . SER A 1 141 ? 12.310 4.999 3.039 1.00 90.56 141 SER A C 1
ATOM 1132 O O . SER A 1 141 ? 11.881 3.851 2.923 1.00 90.56 141 SER A O 1
ATOM 1134 N N . LEU A 1 142 ? 12.761 5.700 1.992 1.00 93.31 142 LEU A N 1
ATOM 1135 C CA . LEU A 1 142 ? 12.875 5.165 0.634 1.00 93.31 142 LEU A CA 1
ATOM 1136 C C . LEU A 1 142 ? 13.885 4.016 0.560 1.00 93.31 142 LEU A C 1
ATOM 1138 O O . LEU A 1 142 ? 13.595 2.977 -0.033 1.00 93.31 142 LEU A O 1
ATOM 1142 N N . ILE A 1 143 ? 15.052 4.174 1.189 1.00 93.69 143 ILE A N 1
ATOM 1143 C CA . ILE A 1 143 ? 16.076 3.125 1.261 1.00 93.69 143 ILE A CA 1
ATOM 1144 C C . ILE A 1 143 ? 15.527 1.883 1.970 1.00 93.69 143 ILE A C 1
ATOM 1146 O O . ILE A 1 143 ? 15.726 0.775 1.475 1.00 93.69 143 ILE A O 1
ATOM 1150 N N . GLU A 1 144 ? 14.821 2.044 3.092 1.00 91.44 144 GLU A N 1
ATOM 1151 C CA . GLU A 1 144 ? 14.203 0.921 3.810 1.00 91.44 144 GLU A CA 1
ATOM 1152 C C . GLU A 1 144 ? 13.109 0.241 2.970 1.00 91.44 144 GLU A C 1
ATOM 1154 O O . GLU A 1 144 ? 13.070 -0.987 2.888 1.00 91.44 144 GLU A O 1
ATOM 1159 N N . LEU A 1 145 ? 12.269 1.014 2.271 1.00 92.31 145 LEU A N 1
ATOM 1160 C CA . LEU A 1 145 ? 11.246 0.469 1.373 1.00 92.31 145 LEU A CA 1
ATOM 1161 C C . LEU A 1 145 ? 11.862 -0.388 0.255 1.00 92.31 145 LEU A C 1
ATOM 1163 O O . LEU A 1 145 ? 11.405 -1.501 -0.001 1.00 92.31 145 LEU A O 1
ATOM 1167 N N . LEU A 1 146 ? 12.922 0.102 -0.390 1.00 95.06 146 LEU A N 1
ATOM 1168 C CA . LEU A 1 146 ? 13.640 -0.625 -1.442 1.00 95.06 146 LEU A CA 1
ATOM 11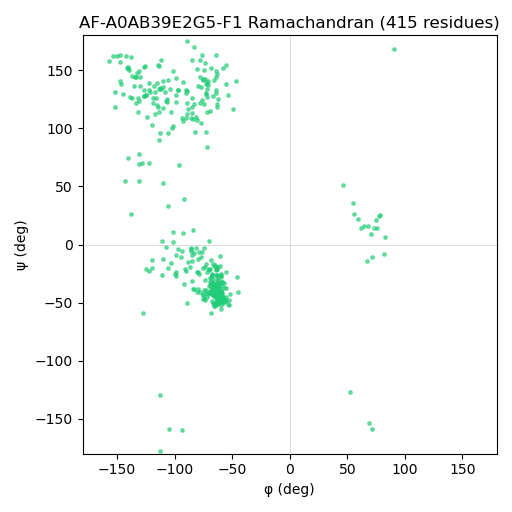69 C C . LEU A 1 146 ? 14.401 -1.834 -0.882 1.00 95.06 146 LEU A C 1
ATOM 1171 O O . LEU A 1 146 ? 14.484 -2.879 -1.527 1.00 95.06 146 LEU A O 1
ATOM 1175 N N . ARG A 1 147 ? 14.933 -1.729 0.339 1.00 92.69 147 ARG A N 1
ATOM 1176 C CA . ARG A 1 147 ? 15.617 -2.835 1.015 1.00 92.69 147 ARG A CA 1
ATOM 1177 C C . ARG A 1 147 ? 14.659 -3.982 1.336 1.00 92.69 147 ARG A C 1
ATOM 1179 O O . ARG A 1 147 ? 15.061 -5.136 1.177 1.00 92.69 147 ARG A O 1
ATOM 1186 N N . ASN A 1 148 ? 13.404 -3.692 1.692 1.00 91.25 148 ASN A N 1
ATOM 1187 C CA . ASN A 1 148 ? 12.381 -4.719 1.924 1.00 91.25 148 ASN A CA 1
ATOM 1188 C C . ASN A 1 148 ? 12.211 -5.643 0.709 1.00 91.25 148 ASN A C 1
ATOM 1190 O O . ASN A 1 148 ? 12.072 -6.854 0.874 1.00 91.25 148 ASN A O 1
ATOM 1194 N N . VAL A 1 149 ? 12.305 -5.105 -0.511 1.00 92.69 149 VAL A N 1
ATOM 1195 C CA . VAL A 1 149 ? 12.267 -5.912 -1.740 1.00 92.69 149 VAL A CA 1
ATOM 1196 C C . VAL A 1 149 ? 13.403 -6.933 -1.751 1.00 92.69 149 VAL A C 1
ATOM 1198 O O . VAL A 1 149 ? 13.162 -8.127 -1.925 1.00 92.69 149 VAL A O 1
ATOM 1201 N N . VAL A 1 150 ? 14.641 -6.488 -1.536 1.00 92.56 150 VAL A N 1
ATOM 1202 C CA . VAL A 1 150 ? 15.831 -7.353 -1.595 1.00 92.56 150 VAL A CA 1
ATOM 1203 C C . VAL A 1 150 ? 15.840 -8.375 -0.454 1.00 92.56 150 VAL A C 1
ATOM 1205 O O . VAL A 1 150 ? 16.212 -9.527 -0.664 1.00 92.56 150 VAL A O 1
ATOM 1208 N N . GLN A 1 151 ? 15.423 -7.978 0.751 1.00 87.50 151 GLN A N 1
ATOM 1209 C CA . GLN A 1 151 ? 15.511 -8.818 1.949 1.00 87.50 151 GLN A CA 1
ATOM 1210 C C . GLN A 1 151 ? 14.343 -9.789 2.122 1.00 87.50 151 GLN A C 1
ATOM 1212 O O . GLN A 1 151 ? 14.525 -10.849 2.721 1.00 87.50 151 GLN A O 1
ATOM 1217 N N . HIS A 1 152 ? 13.142 -9.423 1.670 1.00 85.12 152 HIS A N 1
ATOM 1218 C CA . HIS A 1 152 ? 11.918 -10.114 2.080 1.00 85.12 152 HIS A CA 1
ATOM 1219 C C . HIS A 1 152 ? 11.071 -10.635 0.925 1.00 85.12 152 HIS A C 1
ATOM 1221 O O . HIS A 1 152 ? 10.309 -11.574 1.131 1.00 85.12 152 HIS A O 1
ATOM 1227 N N . SER A 1 153 ? 11.215 -10.104 -0.296 1.00 89.75 153 SER A N 1
ATOM 1228 C CA . SER A 1 153 ? 10.377 -10.576 -1.406 1.00 89.75 153 SER A CA 1
ATOM 1229 C C . SER A 1 153 ? 10.604 -12.059 -1.725 1.00 89.75 153 SER A C 1
ATOM 1231 O O . SER A 1 153 ? 9.665 -12.761 -2.091 1.00 89.75 153 SER A O 1
ATOM 1233 N N . GLY A 1 154 ? 11.845 -12.554 -1.630 1.00 88.50 154 GLY A N 1
ATOM 1234 C CA . GLY A 1 154 ? 12.211 -13.881 -2.144 1.00 88.50 154 GLY A CA 1
ATOM 1235 C C . GLY A 1 154 ? 12.029 -14.020 -3.667 1.00 88.50 154 GLY A C 1
ATOM 1236 O O . GLY A 1 154 ? 12.019 -15.133 -4.193 1.00 88.50 154 GLY A O 1
ATOM 1237 N N . SER A 1 155 ? 11.859 -12.905 -4.387 1.00 91.00 155 SER A N 1
ATOM 1238 C CA . SER A 1 155 ? 11.610 -12.875 -5.830 1.00 91.00 155 SER A CA 1
ATOM 1239 C C . SER A 1 155 ? 12.890 -13.156 -6.624 1.00 91.00 155 SER A C 1
ATOM 1241 O O . SER A 1 155 ? 13.868 -12.416 -6.524 1.00 91.00 155 SER A O 1
ATOM 1243 N N . GLN A 1 156 ? 12.872 -14.168 -7.501 1.00 87.62 156 GLN A N 1
ATOM 1244 C CA . GLN A 1 156 ? 14.006 -14.477 -8.391 1.00 87.62 156 GLN A CA 1
ATOM 1245 C C . GLN A 1 156 ? 14.313 -13.349 -9.389 1.00 87.62 156 GLN A C 1
ATOM 1247 O O . GLN A 1 156 ? 15.447 -13.206 -9.850 1.00 87.62 156 GLN A O 1
ATOM 1252 N N . SER A 1 157 ? 13.312 -12.544 -9.755 1.00 88.25 157 SER A N 1
ATOM 1253 C CA . SER A 1 157 ? 13.488 -11.401 -10.653 1.00 88.25 157 SER A CA 1
ATOM 1254 C C . SER A 1 157 ? 13.943 -10.122 -9.938 1.00 88.25 157 SER A C 1
ATOM 1256 O O . SER A 1 157 ? 14.337 -9.173 -10.627 1.00 88.25 157 SER A O 1
ATOM 1258 N N . GLY A 1 158 ? 13.947 -10.114 -8.598 1.00 93.56 158 GLY A N 1
ATOM 1259 C CA . GLY A 1 158 ? 13.983 -8.903 -7.776 1.00 93.56 158 GLY A CA 1
ATOM 1260 C C . GLY A 1 158 ? 12.649 -8.152 -7.830 1.00 93.56 158 GLY A C 1
ATOM 1261 O O . GLY A 1 158 ? 11.619 -8.735 -8.195 1.00 93.56 158 GLY A O 1
ATOM 1262 N N . GLY A 1 159 ? 12.684 -6.864 -7.499 1.00 97.19 159 GLY A N 1
ATOM 1263 C CA . GLY A 1 159 ? 11.608 -5.915 -7.779 1.00 97.19 159 GLY A CA 1
ATOM 1264 C C . GLY A 1 159 ? 12.015 -4.856 -8.800 1.00 97.19 159 GLY A C 1
ATOM 1265 O O . GLY A 1 159 ? 13.118 -4.884 -9.354 1.00 97.19 159 GLY A O 1
ATOM 1266 N N . VAL A 1 160 ? 11.105 -3.927 -9.060 1.00 98.56 160 VAL A N 1
ATOM 1267 C CA . VAL A 1 160 ? 11.311 -2.763 -9.924 1.00 98.56 160 VAL A CA 1
ATOM 1268 C C . VAL A 1 160 ? 10.770 -1.531 -9.214 1.00 98.56 160 VAL A C 1
ATOM 1270 O O . VAL A 1 160 ? 9.757 -1.610 -8.520 1.00 98.56 160 VAL A O 1
ATOM 1273 N N . ALA A 1 161 ? 11.447 -0.402 -9.395 1.00 98.62 161 ALA A N 1
ATOM 1274 C CA . ALA A 1 161 ? 10.995 0.890 -8.910 1.00 98.62 161 ALA A CA 1
ATOM 1275 C C . ALA A 1 161 ? 11.057 1.956 -10.012 1.00 98.62 161 ALA A C 1
ATOM 1277 O O . ALA A 1 161 ? 11.928 1.890 -10.879 1.00 98.62 161 ALA A O 1
ATOM 1278 N N . MET A 1 162 ? 10.159 2.939 -9.970 1.00 98.25 162 MET A N 1
ATOM 1279 C CA . MET A 1 162 ? 10.208 4.143 -10.813 1.00 98.25 162 MET A CA 1
ATOM 1280 C C . MET A 1 162 ? 9.641 5.349 -10.072 1.00 98.25 162 MET A C 1
ATOM 1282 O O . MET A 1 162 ? 8.798 5.182 -9.190 1.00 98.25 162 MET A O 1
ATOM 1286 N N . ALA A 1 163 ? 10.036 6.553 -10.482 1.00 98.12 163 ALA A N 1
ATOM 1287 C CA . ALA A 1 163 ? 9.410 7.781 -10.010 1.00 98.12 163 ALA A CA 1
ATOM 1288 C C . ALA A 1 163 ? 9.128 8.758 -11.152 1.00 98.12 163 ALA A C 1
ATOM 1290 O O . ALA A 1 163 ? 9.920 8.876 -12.086 1.00 98.12 163 ALA A O 1
ATOM 1291 N N . GLN A 1 164 ? 8.018 9.484 -11.051 1.00 97.38 164 GLN A N 1
ATOM 1292 C CA . GLN A 1 164 ? 7.565 10.453 -12.038 1.00 97.38 164 GLN A CA 1
ATOM 1293 C C . GLN A 1 164 ? 7.063 11.727 -11.358 1.00 97.38 164 GLN A C 1
ATOM 1295 O O . GLN A 1 164 ? 6.164 11.690 -10.527 1.00 97.38 164 GLN A O 1
ATOM 1300 N N . TYR A 1 165 ? 7.598 12.874 -11.764 1.00 96.75 165 TYR A N 1
ATOM 1301 C CA . TYR A 1 165 ? 7.125 14.194 -11.370 1.00 96.75 165 TYR A CA 1
ATOM 1302 C C . TYR A 1 165 ? 6.196 14.798 -12.422 1.00 96.75 165 TYR A C 1
ATOM 1304 O O . TYR A 1 165 ? 6.489 14.822 -13.631 1.00 96.75 165 TYR A O 1
ATOM 1312 N N . TYR A 1 166 ? 5.079 15.325 -11.931 1.00 94.12 166 TYR A N 1
ATOM 1313 C CA . TYR A 1 166 ? 4.047 16.023 -12.680 1.00 94.12 166 TYR A CA 1
ATOM 1314 C C . TYR A 1 166 ? 4.018 17.506 -12.272 1.00 94.12 166 TYR A C 1
ATOM 1316 O O . TYR A 1 166 ? 3.334 17.865 -11.313 1.00 94.12 166 TYR A O 1
ATOM 1324 N N . PRO A 1 167 ? 4.693 18.399 -13.026 1.00 91.81 167 PRO A N 1
ATOM 1325 C CA . PRO A 1 167 ? 4.770 19.825 -12.692 1.00 91.81 167 PRO A CA 1
ATOM 1326 C C . PRO A 1 167 ? 3.410 20.515 -12.559 1.00 91.81 167 PRO A C 1
ATOM 1328 O O . PRO A 1 167 ? 3.240 21.396 -11.730 1.00 91.81 167 PRO A O 1
ATOM 1331 N N . ASN A 1 168 ? 2.415 20.085 -13.343 1.00 91.50 168 ASN A N 1
ATOM 1332 C CA . ASN A 1 168 ? 1.080 20.685 -13.316 1.00 91.50 168 ASN A CA 1
ATOM 1333 C C . ASN A 1 168 ? 0.328 20.428 -12.000 1.00 91.50 168 ASN A C 1
ATOM 1335 O O . ASN A 1 168 ? -0.570 21.191 -11.658 1.00 91.50 168 ASN A O 1
ATOM 1339 N N . THR A 1 169 ? 0.638 19.336 -11.295 1.00 90.00 169 THR A N 1
ATOM 1340 C CA . THR A 1 169 ? -0.033 18.953 -10.041 1.00 90.00 169 THR A CA 1
ATOM 1341 C C . THR A 1 169 ? 0.866 19.104 -8.815 1.00 90.00 169 THR A C 1
ATOM 1343 O O . THR A 1 169 ? 0.363 19.001 -7.692 1.00 90.00 169 THR A O 1
ATOM 1346 N N . GLY A 1 170 ? 2.172 19.308 -9.021 1.00 90.81 170 GLY A N 1
ATOM 1347 C CA . GLY A 1 170 ? 3.193 19.297 -7.974 1.00 90.81 170 GLY A CA 1
ATOM 1348 C C . GLY A 1 170 ? 3.472 17.900 -7.402 1.00 90.81 170 GLY A C 1
ATOM 1349 O O . GLY A 1 170 ? 4.150 17.786 -6.384 1.00 90.81 170 GLY A O 1
ATOM 1350 N N . LEU A 1 171 ? 2.929 16.831 -8.002 1.00 93.00 171 LEU A N 1
ATOM 1351 C CA . LEU A 1 171 ? 3.035 15.469 -7.469 1.00 93.00 171 LEU A CA 1
ATOM 1352 C C . LEU A 1 171 ? 4.263 14.737 -8.004 1.00 93.00 171 LEU A C 1
ATOM 1354 O O . LEU A 1 171 ? 4.500 14.699 -9.211 1.00 93.00 171 LEU A O 1
ATOM 1358 N N . VAL A 1 172 ? 4.990 14.101 -7.093 1.00 95.75 172 VAL A N 1
ATOM 1359 C CA . VAL A 1 172 ? 5.977 13.062 -7.369 1.00 95.75 172 VAL A CA 1
ATOM 1360 C C . VAL A 1 172 ? 5.348 11.722 -7.020 1.00 95.75 172 VAL A C 1
ATOM 1362 O O . VAL A 1 172 ? 5.037 11.440 -5.864 1.00 95.75 172 VAL A O 1
ATOM 1365 N N . GLU A 1 173 ? 5.152 10.906 -8.042 1.00 97.12 173 GLU A N 1
ATOM 1366 C CA . GLU A 1 173 ? 4.597 9.566 -7.949 1.00 97.12 173 GLU A CA 1
ATOM 1367 C C . GLU A 1 173 ? 5.734 8.550 -7.966 1.00 97.12 173 GLU A C 1
ATOM 1369 O O . GLU A 1 173 ? 6.521 8.521 -8.907 1.00 97.12 173 GLU A O 1
ATOM 1374 N N . LEU A 1 174 ? 5.834 7.715 -6.938 1.00 97.81 174 LEU A N 1
ATOM 1375 C CA . LEU A 1 174 ? 6.864 6.687 -6.800 1.00 97.81 174 LEU A CA 1
ATOM 1376 C C . LEU A 1 174 ? 6.193 5.334 -6.601 1.00 97.81 174 LEU A C 1
ATOM 1378 O O . LEU A 1 174 ? 5.380 5.174 -5.695 1.00 97.81 174 LEU A O 1
ATOM 1382 N N . CYS A 1 175 ? 6.574 4.340 -7.396 1.00 98.50 175 CYS A N 1
ATOM 1383 C CA . CYS A 1 175 ? 6.143 2.964 -7.193 1.00 98.50 175 CYS A CA 1
ATOM 1384 C C . CYS A 1 175 ? 7.345 2.042 -7.016 1.00 98.50 175 CYS A C 1
ATOM 1386 O O . CYS A 1 175 ? 8.337 2.164 -7.732 1.00 98.50 175 CYS A O 1
ATOM 1388 N N . VAL A 1 176 ? 7.229 1.109 -6.075 1.00 98.50 176 VAL A N 1
ATOM 1389 C CA . VAL A 1 176 ? 8.140 -0.020 -5.883 1.00 98.50 176 VAL A CA 1
ATOM 1390 C C . VAL A 1 176 ? 7.290 -1.281 -5.864 1.00 98.50 176 VAL A C 1
ATOM 1392 O O . VAL A 1 176 ? 6.335 -1.352 -5.093 1.00 98.50 176 VAL A O 1
ATOM 1395 N N . ALA A 1 177 ? 7.623 -2.278 -6.680 1.00 98.56 177 ALA A N 1
ATOM 1396 C CA . ALA A 1 177 ? 6.884 -3.535 -6.718 1.00 98.56 177 ALA A CA 1
ATOM 1397 C C . ALA A 1 177 ? 7.788 -4.757 -6.893 1.00 98.56 177 ALA A C 1
ATOM 1399 O O . ALA A 1 177 ? 8.843 -4.698 -7.526 1.00 98.56 177 ALA A O 1
ATOM 1400 N N . ASP A 1 178 ? 7.333 -5.891 -6.375 1.00 98.12 178 ASP A N 1
ATOM 1401 C CA . ASP A 1 178 ? 7.937 -7.209 -6.544 1.00 98.12 178 ASP A CA 1
ATOM 1402 C C . ASP A 1 178 ? 6.867 -8.285 -6.786 1.00 98.12 178 ASP A C 1
ATOM 1404 O O . ASP A 1 178 ? 5.693 -8.088 -6.481 1.00 98.12 178 ASP A O 1
ATOM 1408 N N . MET A 1 179 ? 7.276 -9.438 -7.325 1.00 96.62 179 MET A N 1
ATOM 1409 C CA . MET A 1 179 ? 6.447 -10.651 -7.424 1.00 96.62 179 MET A CA 1
ATOM 1410 C C . MET A 1 179 ? 6.956 -11.739 -6.466 1.00 96.62 179 MET A C 1
ATOM 1412 O O . MET A 1 179 ? 7.284 -12.860 -6.862 1.00 96.62 179 MET A O 1
ATOM 1416 N N . GLY A 1 180 ? 7.087 -11.361 -5.199 1.00 95.56 180 GLY A N 1
ATOM 1417 C CA . GLY A 1 180 ? 7.578 -12.192 -4.115 1.00 95.56 180 GLY A CA 1
ATOM 1418 C C . GLY A 1 180 ? 6.501 -12.930 -3.318 1.00 95.56 180 GLY A C 1
ATOM 1419 O O . GLY A 1 180 ? 5.370 -13.147 -3.757 1.00 95.56 180 GLY A O 1
ATOM 1420 N N . VAL A 1 181 ? 6.873 -13.327 -2.102 1.00 95.44 181 VAL A N 1
ATOM 1421 C CA . VAL A 1 181 ? 6.027 -14.096 -1.175 1.00 95.44 181 VAL A CA 1
ATOM 1422 C C . VAL A 1 181 ? 4.857 -13.288 -0.601 1.00 95.44 181 VAL A C 1
ATOM 1424 O O . VAL A 1 181 ? 3.844 -13.881 -0.230 1.00 95.44 181 VAL A O 1
ATOM 1427 N N . GLY A 1 182 ? 4.951 -11.955 -0.604 1.00 95.75 182 GLY A N 1
ATOM 1428 C CA . GLY A 1 182 ? 3.946 -11.041 -0.058 1.00 95.75 182 GLY A CA 1
ATOM 1429 C C . GLY A 1 182 ? 4.162 -10.686 1.419 1.00 95.75 182 GLY A C 1
ATOM 1430 O O . GLY A 1 182 ? 4.959 -11.309 2.128 1.00 95.75 182 GLY A O 1
ATOM 1431 N N . VAL A 1 183 ? 3.423 -9.679 1.890 1.00 95.69 183 VAL A N 1
ATOM 1432 C CA . VAL A 1 183 ? 3.571 -9.110 3.241 1.00 95.69 183 VAL A CA 1
ATOM 1433 C C . VAL A 1 183 ? 3.241 -10.140 4.320 1.00 95.69 183 VAL A C 1
ATOM 1435 O O . VAL A 1 183 ? 4.062 -10.353 5.209 1.00 95.69 183 VAL A O 1
ATOM 1438 N N . LYS A 1 184 ? 2.100 -10.841 4.209 1.00 95.12 184 LYS A N 1
ATOM 1439 C CA . LYS A 1 184 ? 1.671 -11.874 5.175 1.00 95.12 184 LYS A CA 1
ATOM 1440 C C . LYS A 1 184 ? 2.759 -12.921 5.419 1.00 95.12 184 LYS A C 1
ATOM 1442 O O . LYS A 1 184 ? 3.154 -13.156 6.553 1.00 95.12 184 LYS A O 1
ATOM 1447 N N . ALA A 1 185 ? 3.292 -13.509 4.348 1.00 93.50 185 ALA A N 1
ATOM 1448 C CA . ALA A 1 185 ? 4.332 -14.530 4.458 1.00 93.50 185 ALA A CA 1
ATOM 1449 C C . ALA A 1 185 ? 5.588 -14.016 5.183 1.00 93.50 185 ALA A C 1
ATOM 1451 O O . ALA A 1 185 ? 6.238 -14.778 5.887 1.00 93.50 185 ALA A O 1
ATOM 1452 N N . THR A 1 186 ? 5.907 -12.727 5.034 1.00 90.81 186 THR A N 1
ATOM 1453 C CA . THR A 1 186 ? 7.074 -12.109 5.675 1.00 90.81 186 THR A CA 1
ATOM 1454 C C . THR A 1 186 ? 6.849 -11.868 7.165 1.00 90.81 186 THR A C 1
ATOM 1456 O O . THR A 1 186 ? 7.727 -12.164 7.973 1.00 90.81 186 THR A O 1
ATOM 1459 N N . ILE A 1 187 ? 5.696 -11.309 7.537 1.00 89.06 187 ILE A N 1
ATOM 1460 C CA . ILE A 1 187 ? 5.423 -10.927 8.928 1.00 89.06 187 ILE A CA 1
ATOM 1461 C C . ILE A 1 187 ? 5.035 -12.123 9.802 1.00 89.06 187 ILE A C 1
ATOM 1463 O O . ILE A 1 187 ? 5.289 -12.076 11.000 1.00 89.06 187 ILE A O 1
ATOM 1467 N N . ASN A 1 188 ? 4.488 -13.202 9.224 1.00 89.56 188 ASN A N 1
ATOM 1468 C CA . ASN A 1 188 ? 4.049 -14.386 9.974 1.00 89.56 188 ASN A CA 1
ATOM 1469 C C . ASN A 1 188 ? 5.178 -15.079 10.747 1.00 89.56 188 ASN A C 1
ATOM 1471 O O . ASN A 1 188 ? 4.907 -15.833 11.674 1.00 89.56 188 ASN A O 1
ATOM 1475 N N . GLU A 1 189 ? 6.439 -14.827 10.393 1.00 83.50 189 GLU A N 1
ATOM 1476 C CA . GLU A 1 189 ? 7.579 -15.317 11.171 1.00 83.50 189 GLU A CA 1
ATOM 1477 C C . GLU A 1 189 ? 7.656 -14.690 12.571 1.00 83.50 189 GLU A C 1
ATOM 1479 O O . GLU A 1 189 ? 8.075 -15.358 13.512 1.00 83.50 189 GLU A O 1
ATOM 1484 N N . ALA A 1 190 ? 7.258 -13.422 12.706 1.00 84.62 190 ALA A N 1
ATOM 1485 C CA . ALA A 1 190 ? 7.202 -12.707 13.983 1.00 84.62 190 ALA A CA 1
ATOM 1486 C C . ALA A 1 190 ? 5.781 -12.662 14.575 1.00 84.62 190 ALA A C 1
ATOM 1488 O O . ALA A 1 190 ? 5.640 -12.562 15.790 1.00 84.62 190 ALA A O 1
ATOM 1489 N N . TYR A 1 191 ? 4.755 -12.756 13.724 1.00 86.94 191 TYR A N 1
ATOM 1490 C CA . TYR A 1 191 ? 3.336 -12.635 14.073 1.00 86.94 191 TYR A CA 1
ATOM 1491 C C . TYR A 1 191 ? 2.526 -13.799 13.466 1.00 86.94 191 TYR A C 1
ATOM 1493 O O . TYR A 1 191 ? 1.784 -13.602 12.496 1.00 86.94 191 TYR A O 1
ATOM 1501 N N . PRO A 1 192 ? 2.706 -15.042 13.955 1.00 88.25 192 PRO A N 1
ATOM 1502 C CA . PRO A 1 192 ? 2.080 -16.239 13.384 1.00 88.25 192 PRO A CA 1
ATOM 1503 C C . PRO A 1 192 ? 0.546 -16.238 13.456 1.00 88.25 192 PRO A C 1
ATOM 1505 O O . PRO A 1 192 ? -0.095 -16.959 12.693 1.00 88.25 192 PRO A O 1
ATOM 1508 N N . GLU A 1 193 ? -0.041 -15.424 14.334 1.00 86.25 193 GLU A N 1
ATOM 1509 C CA . GLU A 1 193 ? -1.483 -15.197 14.451 1.00 86.25 193 GLU A CA 1
ATOM 1510 C C . GLU A 1 193 ? -2.103 -14.524 13.216 1.00 86.25 193 GLU A C 1
ATOM 1512 O O . GLU A 1 193 ? -3.320 -14.546 13.039 1.00 86.25 193 GLU A O 1
ATOM 1517 N N . ILE A 1 194 ? -1.292 -13.893 12.359 1.00 90.38 194 ILE A N 1
ATOM 1518 C CA . ILE A 1 194 ? -1.800 -13.160 11.205 1.00 90.38 194 ILE A CA 1
ATOM 1519 C C . ILE A 1 194 ? -2.190 -14.143 10.096 1.00 90.38 194 ILE A C 1
ATOM 1521 O O . ILE A 1 194 ? -1.375 -14.721 9.373 1.00 90.38 194 ILE A O 1
ATOM 1525 N N . ASP A 1 195 ? -3.495 -14.328 9.944 1.00 90.81 195 ASP A N 1
ATOM 1526 C CA . ASP A 1 195 ? -4.091 -15.381 9.124 1.00 90.81 195 ASP A CA 1
ATOM 1527 C C . ASP A 1 195 ? -4.541 -14.920 7.728 1.00 90.81 195 ASP A C 1
ATOM 1529 O O . ASP A 1 195 ? -4.819 -15.761 6.871 1.00 90.81 195 ASP A O 1
ATOM 1533 N N . ASN A 1 196 ? -4.531 -13.619 7.428 1.00 92.81 196 ASN A N 1
ATOM 1534 C CA . ASN A 1 196 ? -4.963 -13.087 6.133 1.00 92.81 196 ASN A CA 1
ATOM 1535 C C . ASN A 1 196 ? -4.186 -11.831 5.697 1.00 92.81 196 ASN A C 1
ATOM 1537 O O . ASN A 1 196 ? -3.482 -11.195 6.485 1.00 92.81 196 ASN A O 1
ATOM 1541 N N . SER A 1 197 ? -4.280 -11.503 4.405 1.00 95.19 197 SER A N 1
ATOM 1542 C CA . SER A 1 197 ? -3.522 -10.410 3.783 1.00 95.19 197 SER A CA 1
ATOM 1543 C C . SER A 1 197 ? -3.938 -9.032 4.298 1.00 95.19 197 SER A C 1
ATOM 1545 O O . SER A 1 197 ? -3.084 -8.159 4.434 1.00 95.19 197 SER A O 1
ATOM 1547 N N . LEU A 1 198 ? -5.218 -8.842 4.634 1.00 94.31 198 LEU A N 1
ATOM 1548 C CA . LEU A 1 198 ? -5.744 -7.583 5.164 1.00 94.31 198 LEU A CA 1
ATOM 1549 C C . LEU A 1 198 ? -5.152 -7.260 6.543 1.00 94.31 198 LEU A C 1
ATOM 1551 O O . LEU A 1 198 ? -4.580 -6.184 6.735 1.00 94.31 198 LEU A O 1
ATOM 1555 N N . LYS A 1 199 ? -5.207 -8.216 7.481 1.00 92.94 199 LYS A N 1
ATOM 1556 C CA . LYS A 1 199 ? -4.547 -8.108 8.793 1.00 92.94 199 LYS A CA 1
ATOM 1557 C C . LYS A 1 199 ? -3.047 -7.862 8.627 1.00 92.94 199 LYS A C 1
ATOM 1559 O O . LYS A 1 199 ? -2.468 -7.070 9.367 1.00 92.94 199 LYS A O 1
ATOM 1564 N N . ALA A 1 200 ? -2.429 -8.484 7.621 1.00 93.75 200 ALA A N 1
ATOM 1565 C CA . ALA A 1 200 ? -1.008 -8.331 7.361 1.00 93.75 200 ALA A CA 1
ATOM 1566 C C . ALA A 1 200 ? -0.605 -6.927 6.904 1.00 93.75 200 ALA A C 1
ATOM 1568 O O . ALA A 1 200 ? 0.314 -6.345 7.479 1.00 93.75 200 ALA A O 1
ATOM 1569 N N . ILE A 1 201 ? -1.286 -6.358 5.904 1.00 94.62 201 ILE A N 1
ATOM 1570 C CA . ILE A 1 201 ? -0.996 -4.986 5.458 1.00 94.62 201 ILE A CA 1
ATOM 1571 C C . ILE A 1 201 ? -1.363 -3.960 6.535 1.00 94.62 201 ILE A C 1
ATOM 1573 O O . ILE A 1 201 ? -0.659 -2.965 6.692 1.00 94.62 201 ILE A O 1
ATOM 1577 N N . LYS A 1 202 ? -2.411 -4.219 7.328 1.00 92.44 202 LYS A N 1
ATOM 1578 C CA . LYS A 1 202 ? -2.777 -3.390 8.479 1.00 92.44 202 LYS A CA 1
ATOM 1579 C C . LYS A 1 202 ? -1.635 -3.341 9.492 1.00 92.44 202 LYS A C 1
ATOM 1581 O O . LYS A 1 202 ? -1.125 -2.253 9.759 1.00 92.44 202 LYS A O 1
ATOM 1586 N N . LEU A 1 203 ? -1.167 -4.503 9.952 1.00 90.38 203 LEU A N 1
ATOM 1587 C CA . LEU A 1 203 ? -0.060 -4.602 10.901 1.00 90.38 203 LEU A CA 1
ATOM 1588 C C . LEU A 1 203 ? 1.234 -3.997 10.336 1.00 90.38 203 LEU A C 1
ATOM 1590 O O . LEU A 1 203 ? 1.872 -3.196 11.006 1.00 90.38 203 LEU A O 1
ATOM 1594 N N . ALA A 1 204 ? 1.592 -4.301 9.084 1.00 90.38 204 ALA A N 1
ATOM 1595 C CA . ALA A 1 204 ? 2.830 -3.823 8.460 1.00 90.38 204 ALA A CA 1
ATOM 1596 C C . ALA A 1 204 ? 2.945 -2.290 8.393 1.00 90.38 204 ALA A C 1
ATOM 1598 O O . ALA A 1 204 ? 4.049 -1.755 8.341 1.00 90.38 204 ALA A O 1
ATOM 1599 N N . THR A 1 205 ? 1.820 -1.572 8.391 1.00 90.31 205 THR A N 1
ATOM 1600 C CA . THR A 1 205 ? 1.814 -0.101 8.357 1.00 90.31 205 THR A CA 1
ATOM 1601 C C . THR A 1 205 ? 1.934 0.559 9.734 1.00 90.31 205 THR A C 1
ATOM 1603 O O . THR A 1 205 ? 1.994 1.795 9.807 1.00 90.31 205 THR A O 1
ATOM 1606 N N . LEU A 1 206 ? 1.962 -0.218 10.821 1.00 87.75 206 LEU A N 1
ATOM 1607 C CA . LEU A 1 206 ? 2.180 0.279 12.179 1.00 87.75 206 LEU A CA 1
ATOM 1608 C C . LEU A 1 206 ? 3.678 0.516 12.451 1.00 87.75 206 LEU A C 1
ATOM 1610 O O . LEU A 1 206 ? 4.534 -0.131 11.845 1.00 87.75 206 LEU A O 1
ATOM 1614 N N . PRO A 1 207 ? 4.026 1.465 13.339 1.00 84.88 207 PRO A N 1
ATOM 1615 C CA . PRO A 1 207 ? 5.418 1.696 13.713 1.00 84.88 207 PRO A CA 1
ATOM 1616 C C . PRO A 1 207 ? 6.014 0.477 14.431 1.00 84.88 207 PRO A C 1
ATOM 1618 O O . PRO A 1 207 ? 5.318 -0.222 15.165 1.00 84.88 207 PRO A O 1
ATOM 1621 N N . HIS A 1 208 ? 7.324 0.272 14.263 1.00 81.19 208 HIS A N 1
ATOM 1622 C CA . HIS A 1 208 ? 8.113 -0.808 14.885 1.00 81.19 208 HIS A CA 1
ATOM 1623 C C . HIS A 1 208 ? 7.724 -2.226 14.446 1.00 81.19 208 HIS A C 1
ATOM 1625 O O . HIS A 1 208 ? 8.140 -3.200 15.070 1.00 81.19 208 HIS A O 1
ATOM 1631 N N . VAL A 1 209 ? 6.976 -2.368 13.349 1.00 79.06 209 VAL A N 1
ATOM 1632 C CA . VAL A 1 209 ? 6.674 -3.674 12.756 1.00 79.06 209 VAL A CA 1
ATOM 1633 C C . VAL A 1 209 ? 7.752 -4.023 11.732 1.00 79.06 209 VAL A C 1
ATOM 1635 O O . VAL A 1 209 ? 7.859 -3.413 10.669 1.00 79.06 209 VAL A O 1
ATOM 1638 N N . SER A 1 210 ? 8.598 -5.001 12.063 1.00 73.38 210 SER A N 1
ATOM 1639 C CA . SER A 1 210 ? 9.632 -5.535 11.169 1.00 73.38 210 SER A CA 1
ATOM 1640 C C . SER A 1 210 ? 10.037 -6.955 11.563 1.00 73.38 210 SER A C 1
ATOM 1642 O O . SER A 1 210 ? 9.906 -7.360 12.714 1.00 73.38 210 SER A O 1
ATOM 1644 N N . ARG A 1 211 ? 10.597 -7.696 10.601 1.00 57.91 211 ARG A N 1
ATOM 1645 C CA . ARG A 1 211 ? 11.205 -9.020 10.801 1.00 57.91 211 ARG A CA 1
ATOM 1646 C C . ARG A 1 211 ? 12.506 -8.958 11.615 1.00 57.91 211 ARG A C 1
ATOM 1648 O O . ARG A 1 211 ? 12.886 -9.929 12.265 1.00 57.91 211 ARG A O 1
ATOM 1655 N N . THR A 1 212 ? 13.234 -7.845 11.552 1.00 50.50 212 THR A N 1
ATOM 1656 C CA . THR A 1 212 ? 14.658 -7.808 11.917 1.00 50.50 212 THR A CA 1
ATOM 1657 C C . THR A 1 212 ? 14.890 -7.346 13.359 1.00 50.50 212 THR A C 1
ATOM 1659 O O . THR A 1 212 ? 15.502 -6.309 13.590 1.00 50.50 212 THR A O 1
ATOM 1662 N N . PHE A 1 213 ? 14.493 -8.147 14.351 1.00 49.06 213 PHE A N 1
ATOM 1663 C CA . PHE A 1 213 ? 14.977 -7.998 15.739 1.00 49.06 213 PHE A CA 1
ATOM 1664 C C . PHE A 1 213 ? 16.231 -8.859 16.004 1.00 49.06 213 PHE A C 1
ATOM 1666 O O . PHE A 1 213 ? 16.385 -9.481 17.053 1.00 49.06 213 PHE A O 1
ATOM 1673 N N . GLY A 1 214 ? 17.141 -8.932 15.026 1.00 36.53 214 GLY A N 1
ATOM 1674 C CA . GLY A 1 214 ? 18.351 -9.757 15.097 1.00 36.53 214 GLY A CA 1
ATOM 1675 C C . GLY A 1 214 ? 19.474 -9.177 15.988 1.00 36.53 214 GLY A C 1
ATOM 1676 O O . GLY A 1 214 ? 19.485 -7.978 16.296 1.00 36.53 214 GLY A O 1
ATOM 1677 N N . PRO A 1 215 ? 20.471 -9.990 16.404 1.00 31.33 215 PRO A N 1
ATOM 1678 C CA . PRO A 1 215 ? 21.565 -9.569 17.296 1.00 31.33 215 PRO A CA 1
ATOM 1679 C C . PRO A 1 215 ? 22.571 -8.572 16.691 1.00 31.33 215 PRO A C 1
ATOM 1681 O O . PRO A 1 215 ? 23.364 -7.995 17.425 1.00 31.33 215 PRO A O 1
ATOM 1684 N N . SER A 1 216 ? 22.565 -8.366 15.372 1.00 33.25 216 SER A N 1
ATOM 1685 C CA . SER A 1 216 ? 23.641 -7.692 14.628 1.00 33.25 216 SER A CA 1
ATOM 1686 C C . SER A 1 216 ? 23.303 -6.270 14.163 1.00 33.25 216 SER A C 1
ATOM 1688 O O . SER A 1 216 ? 23.738 -5.849 13.093 1.00 33.25 216 SER A O 1
ATOM 1690 N N . VAL A 1 217 ? 22.503 -5.531 14.929 1.00 35.22 217 VAL A N 1
ATOM 1691 C CA . VAL A 1 217 ? 22.121 -4.152 14.594 1.00 35.22 217 VAL A CA 1
ATOM 1692 C C . VAL A 1 217 ? 22.707 -3.222 15.653 1.00 35.22 217 VAL A C 1
ATOM 1694 O O . VAL A 1 217 ? 22.417 -3.380 16.839 1.00 35.22 217 VAL A O 1
ATOM 1697 N N . TYR A 1 218 ? 23.558 -2.281 15.227 1.00 36.06 218 TYR A N 1
ATOM 1698 C CA . TYR A 1 218 ? 24.112 -1.223 16.076 1.00 36.06 218 TYR A CA 1
ATOM 1699 C C . TYR A 1 218 ? 23.000 -0.571 16.913 1.00 36.06 218 TYR A C 1
ATOM 1701 O O . TYR A 1 218 ? 21.902 -0.342 16.410 1.00 36.06 218 TYR A O 1
ATOM 1709 N N . SER A 1 219 ? 23.296 -0.255 18.177 1.00 37.66 219 SER A N 1
ATOM 1710 C CA . SER A 1 219 ? 22.341 0.254 19.179 1.00 37.66 219 SER A CA 1
ATOM 1711 C C . SER A 1 219 ? 21.396 1.354 18.650 1.00 37.66 219 SER A C 1
ATOM 1713 O O . SER A 1 219 ? 20.193 1.278 18.865 1.00 37.66 219 SER A O 1
ATOM 1715 N N . ALA A 1 220 ? 21.899 2.298 17.841 1.00 35.94 220 ALA A N 1
ATOM 1716 C CA . ALA A 1 220 ? 21.106 3.388 17.253 1.00 35.94 220 ALA A CA 1
ATOM 1717 C C . ALA A 1 220 ? 20.192 2.980 16.070 1.00 35.94 220 ALA A C 1
ATOM 1719 O O . ALA A 1 220 ? 19.241 3.687 15.754 1.00 35.94 220 ALA A O 1
ATOM 1720 N N . MET A 1 221 ? 20.457 1.851 15.398 1.00 40.50 221 MET A N 1
ATOM 1721 C CA . MET A 1 221 ? 19.620 1.318 14.308 1.00 40.50 221 MET A CA 1
ATOM 1722 C C . MET A 1 221 ? 18.536 0.354 14.806 1.00 40.50 221 MET A C 1
ATOM 1724 O O . MET A 1 221 ? 17.533 0.180 14.118 1.00 40.50 221 MET A O 1
ATOM 1728 N N . ARG A 1 222 ? 18.685 -0.239 16.002 1.00 45.66 222 ARG A N 1
ATOM 1729 C CA . ARG A 1 222 ? 17.602 -1.012 16.640 1.00 45.66 222 ARG A CA 1
ATOM 1730 C C . ARG A 1 222 ? 16.392 -0.142 16.936 1.00 45.66 222 ARG A C 1
ATOM 1732 O O . ARG A 1 222 ? 15.267 -0.606 16.801 1.00 45.66 222 ARG A O 1
ATOM 1739 N N . ASP A 1 223 ? 16.633 1.121 17.275 1.00 47.34 223 ASP A N 1
ATOM 1740 C CA . ASP A 1 223 ? 15.567 2.075 17.541 1.00 47.34 223 ASP A CA 1
ATOM 1741 C C . ASP A 1 223 ? 14.757 2.464 16.289 1.00 47.34 223 ASP A C 1
ATOM 1743 O O . ASP A 1 223 ? 13.606 2.879 16.411 1.00 47.34 223 ASP A O 1
ATOM 1747 N N . ASN A 1 224 ? 15.320 2.286 15.091 1.00 56.50 224 ASN A N 1
ATOM 1748 C CA . ASN A 1 224 ? 14.701 2.718 13.835 1.00 56.50 224 ASN A CA 1
ATOM 1749 C C . ASN A 1 224 ? 14.164 1.561 12.969 1.00 56.50 224 ASN A C 1
ATOM 1751 O O . ASN A 1 224 ? 13.566 1.798 11.917 1.00 56.50 224 ASN A O 1
ATOM 1755 N N . ALA A 1 225 ? 14.342 0.308 13.403 1.00 60.03 225 ALA A N 1
ATOM 1756 C CA . ALA A 1 225 ? 13.825 -0.860 12.697 1.00 60.03 225 ALA A CA 1
ATOM 1757 C C . ALA A 1 225 ? 12.284 -0.842 12.661 1.00 60.03 225 ALA A C 1
ATOM 1759 O O . ALA A 1 225 ? 11.626 -0.640 13.677 1.00 60.03 225 ALA A O 1
ATOM 1760 N N . GLY A 1 226 ? 11.697 -1.045 11.477 1.00 70.06 226 GLY A N 1
ATOM 1761 C CA . GLY A 1 226 ? 10.238 -1.006 11.302 1.00 70.06 226 GLY A CA 1
ATOM 1762 C C . GLY A 1 226 ? 9.626 0.399 11.297 1.00 70.06 226 GLY A C 1
ATOM 1763 O O . GLY A 1 226 ? 8.410 0.528 11.407 1.00 70.06 226 GLY A O 1
ATOM 1764 N N . LEU A 1 227 ? 10.436 1.459 11.162 1.00 82.06 227 LEU A N 1
ATOM 1765 C CA . LEU A 1 227 ? 9.931 2.834 11.048 1.00 82.06 227 LEU A CA 1
ATOM 1766 C C . LEU A 1 227 ? 9.855 3.363 9.616 1.00 82.06 227 LEU A C 1
ATOM 1768 O O . LEU A 1 227 ? 9.038 4.240 9.366 1.00 82.06 227 LEU A O 1
ATOM 1772 N N . GLY A 1 228 ? 10.637 2.834 8.668 1.00 84.62 228 GLY A N 1
ATOM 1773 C CA . GLY A 1 228 ? 10.693 3.379 7.303 1.00 84.62 228 GLY A CA 1
ATOM 1774 C C . GLY A 1 228 ? 9.332 3.400 6.595 1.00 84.62 228 GLY A C 1
ATOM 1775 O O . GLY A 1 228 ? 8.893 4.444 6.116 1.00 84.62 228 GLY A O 1
ATOM 1776 N N . LEU A 1 229 ? 8.613 2.271 6.594 1.00 89.00 229 LEU A N 1
ATOM 1777 C CA . LEU A 1 229 ? 7.280 2.187 5.984 1.00 89.00 229 LEU A CA 1
ATOM 1778 C C . LEU A 1 229 ? 6.261 3.085 6.701 1.00 89.00 229 LEU A C 1
ATOM 1780 O O . LEU A 1 229 ? 5.446 3.744 6.057 1.00 89.00 229 LEU A O 1
ATOM 1784 N N . PHE A 1 230 ? 6.335 3.146 8.032 1.00 89.88 230 PHE A N 1
ATOM 1785 C CA . PHE A 1 230 ? 5.492 4.025 8.832 1.00 89.88 230 PHE A CA 1
ATOM 1786 C C . PHE A 1 230 ? 5.752 5.502 8.498 1.00 89.88 230 PHE A C 1
ATOM 1788 O O . PHE A 1 230 ? 4.803 6.225 8.207 1.00 89.88 230 PHE A O 1
ATOM 1795 N N . PHE A 1 231 ? 7.010 5.949 8.475 1.00 89.31 231 PHE A N 1
ATOM 1796 C CA . PHE A 1 231 ? 7.375 7.335 8.181 1.00 89.31 231 PHE A CA 1
ATOM 1797 C C . PHE A 1 231 ? 6.964 7.755 6.778 1.00 89.31 231 PHE A C 1
ATOM 1799 O O . PHE A 1 231 ? 6.298 8.777 6.648 1.00 89.31 231 PHE A O 1
ATOM 1806 N N . ILE A 1 232 ? 7.274 6.974 5.739 1.00 89.88 232 ILE A N 1
ATOM 1807 C CA . ILE A 1 232 ? 6.929 7.389 4.372 1.00 89.88 232 ILE A CA 1
ATOM 1808 C C . ILE A 1 232 ? 5.411 7.469 4.159 1.00 89.88 232 ILE A C 1
ATOM 1810 O O . ILE A 1 232 ? 4.928 8.399 3.518 1.00 89.88 232 ILE A O 1
ATOM 1814 N N . LYS A 1 233 ? 4.648 6.560 4.777 1.00 92.00 233 LYS A N 1
ATOM 1815 C CA . LYS A 1 233 ? 3.180 6.597 4.817 1.00 92.00 233 LYS A CA 1
ATOM 1816 C C . LYS A 1 233 ? 2.663 7.863 5.507 1.00 92.00 233 LYS A C 1
ATOM 1818 O O . LYS A 1 233 ? 1.755 8.519 4.991 1.00 92.00 233 LYS A O 1
ATOM 1823 N N . GLN A 1 234 ? 3.220 8.214 6.670 1.00 89.62 234 GLN A N 1
ATOM 1824 C CA . GLN A 1 234 ? 2.815 9.423 7.393 1.00 89.62 234 GLN A CA 1
ATOM 1825 C C . GLN A 1 234 ? 3.177 10.687 6.619 1.00 89.62 234 GLN A C 1
ATOM 1827 O O . GLN A 1 234 ? 2.332 11.559 6.477 1.00 89.62 234 GLN A O 1
ATOM 1832 N N . ILE A 1 235 ? 4.385 10.767 6.063 1.00 88.19 235 ILE A N 1
ATOM 1833 C CA . ILE A 1 235 ? 4.823 11.915 5.268 1.00 88.19 235 ILE A CA 1
ATOM 1834 C C . ILE A 1 235 ? 3.926 12.083 4.038 1.00 88.19 235 ILE A C 1
ATOM 1836 O O . ILE A 1 235 ? 3.433 13.182 3.799 1.00 88.19 235 ILE A O 1
ATOM 1840 N N . ALA A 1 236 ? 3.641 11.007 3.296 1.00 90.62 236 ALA A N 1
ATOM 1841 C CA . ALA A 1 236 ? 2.792 11.076 2.108 1.00 90.62 236 ALA A CA 1
ATOM 1842 C C . ALA A 1 236 ? 1.370 11.545 2.428 1.00 90.62 236 ALA A C 1
ATOM 1844 O O . ALA A 1 236 ? 0.869 12.485 1.817 1.00 90.62 236 ALA A O 1
ATOM 1845 N N . SER A 1 237 ? 0.734 10.936 3.427 1.00 89.38 237 SER A N 1
ATOM 1846 C CA . SER A 1 237 ? -0.639 11.290 3.788 1.00 89.38 237 SER A C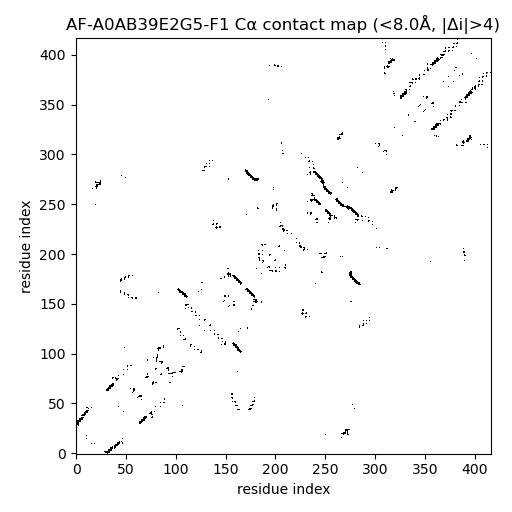A 1
ATOM 1847 C C . SER A 1 237 ? -0.745 12.665 4.457 1.00 89.38 237 SER A C 1
ATOM 1849 O O . SER A 1 237 ? -1.620 13.444 4.096 1.00 89.38 237 SER A O 1
ATOM 1851 N N . LEU A 1 238 ? 0.149 13.025 5.382 1.00 85.56 238 LEU A N 1
ATOM 1852 C CA . LEU A 1 238 ? 0.084 14.316 6.079 1.00 85.56 238 LEU A CA 1
ATOM 1853 C C . LEU A 1 238 ? 0.461 15.505 5.182 1.00 85.56 238 LEU A C 1
ATOM 1855 O O . LEU A 1 238 ? -0.020 16.607 5.426 1.00 85.56 238 LEU A O 1
ATOM 1859 N N . SER A 1 239 ? 1.237 15.287 4.114 1.00 81.50 239 SER A N 1
ATOM 1860 C CA . SER A 1 239 ? 1.556 16.317 3.108 1.00 81.50 239 SER A CA 1
ATOM 1861 C C . SER A 1 239 ? 0.486 16.471 2.012 1.00 81.50 239 SER A C 1
ATOM 1863 O O . SER A 1 239 ? 0.723 17.126 0.997 1.00 81.50 239 SER A O 1
ATOM 1865 N N . GLY A 1 240 ? -0.709 15.888 2.191 1.00 83.44 240 GLY A N 1
ATOM 1866 C CA . GLY A 1 240 ? -1.818 15.999 1.233 1.00 83.44 240 GLY A CA 1
ATOM 1867 C C . GLY A 1 240 ? -1.644 15.148 -0.030 1.00 83.44 240 GLY A C 1
ATOM 1868 O O . GLY A 1 240 ? -2.236 15.457 -1.073 1.00 83.44 240 GLY A O 1
ATOM 1869 N N . GLY A 1 241 ? -0.804 14.120 0.059 1.00 90.50 241 GLY A N 1
ATOM 1870 C CA . GLY A 1 241 ? -0.671 13.042 -0.906 1.00 90.50 241 GLY A CA 1
ATOM 1871 C C . GLY A 1 241 ? -1.320 11.746 -0.413 1.00 90.50 241 GLY A C 1
ATOM 1872 O O . GLY A 1 241 ? -2.182 11.757 0.475 1.00 90.50 241 GLY A O 1
ATOM 1873 N N . SER A 1 242 ? -0.883 10.632 -0.998 1.00 94.12 242 SER A N 1
ATOM 1874 C CA . SER A 1 242 ? -1.479 9.308 -0.796 1.00 94.12 242 SER A CA 1
ATOM 1875 C C . SER A 1 242 ? -0.404 8.228 -0.701 1.00 94.12 242 SER A C 1
ATOM 1877 O O . SER A 1 242 ? 0.674 8.335 -1.290 1.00 94.12 242 SER A O 1
ATOM 1879 N N . PHE A 1 243 ? -0.714 7.163 0.022 1.00 96.56 243 PHE A N 1
ATOM 1880 C CA . PHE A 1 243 ? 0.091 5.963 0.153 1.00 96.56 243 PHE A CA 1
ATOM 1881 C C . PHE A 1 243 ? -0.791 4.739 -0.062 1.00 96.56 243 PHE A C 1
ATOM 1883 O O . PHE A 1 243 ? -1.782 4.544 0.639 1.00 96.56 243 PHE A O 1
ATOM 1890 N N . PHE A 1 244 ? -0.368 3.883 -0.981 1.00 98.12 244 PHE A N 1
ATOM 1891 C CA . PHE A 1 244 ? -0.999 2.612 -1.275 1.00 98.12 244 PHE A CA 1
ATOM 1892 C C . PHE A 1 244 ? -0.022 1.480 -0.986 1.00 98.12 244 PHE A C 1
ATOM 1894 O O . PHE A 1 244 ? 1.143 1.540 -1.386 1.00 98.12 244 PHE A O 1
ATOM 1901 N N . LEU A 1 245 ? -0.507 0.422 -0.345 1.00 98.38 245 LEU A N 1
ATOM 1902 C CA . LEU A 1 245 ? 0.233 -0.826 -0.173 1.00 98.38 245 LEU A CA 1
ATOM 1903 C C . LEU A 1 245 ? -0.672 -1.989 -0.563 1.00 98.38 245 LEU A C 1
ATOM 1905 O O . LEU A 1 245 ? -1.679 -2.248 0.094 1.00 98.38 245 LEU A O 1
ATOM 1909 N N . GLY A 1 246 ? -0.312 -2.681 -1.640 1.00 98.12 246 GLY A N 1
ATOM 1910 C CA . GLY A 1 246 ? -1.020 -3.865 -2.108 1.00 98.12 246 GLY A CA 1
ATOM 1911 C C . GLY A 1 246 ? -0.172 -5.114 -1.938 1.00 98.12 246 GLY A C 1
ATOM 1912 O O . GLY A 1 246 ? 1.007 -5.128 -2.293 1.00 98.12 246 GLY A O 1
ATOM 1913 N N . SER A 1 247 ? -0.764 -6.181 -1.411 1.00 98.19 247 SER A N 1
ATOM 1914 C CA . SER A 1 247 ? -0.129 -7.494 -1.367 1.00 98.19 247 SER A CA 1
ATOM 1915 C C . SER A 1 247 ? -1.164 -8.605 -1.379 1.00 98.19 247 SER A C 1
ATOM 1917 O O . SER A 1 247 ? -2.107 -8.589 -0.589 1.00 98.19 247 SER A O 1
ATOM 1919 N N . LYS A 1 248 ? -0.956 -9.587 -2.263 1.00 97.12 248 LYS A N 1
ATOM 1920 C CA . LYS A 1 248 ? -1.943 -10.626 -2.570 1.00 97.12 248 LYS A CA 1
ATOM 1921 C C . LYS A 1 248 ? -3.280 -9.972 -2.933 1.00 97.12 248 LYS A C 1
ATOM 1923 O O . LYS A 1 248 ? -3.333 -9.081 -3.777 1.00 97.12 248 LYS A O 1
ATOM 1928 N N . ASP A 1 249 ? -4.334 -10.388 -2.264 1.00 97.00 249 ASP A N 1
ATOM 1929 C CA . ASP A 1 249 ? -5.707 -9.956 -2.431 1.00 97.00 249 ASP A CA 1
ATOM 1930 C C . ASP A 1 249 ? -6.049 -8.666 -1.675 1.00 97.00 249 ASP A C 1
ATOM 1932 O O . ASP A 1 249 ? -7.129 -8.136 -1.896 1.00 97.00 249 ASP A O 1
ATOM 1936 N N . ALA A 1 250 ? -5.170 -8.120 -0.828 1.00 97.50 250 ALA A N 1
ATOM 1937 C CA . ALA A 1 250 ? -5.486 -6.947 -0.013 1.00 97.50 250 ALA A CA 1
ATOM 1938 C C . ALA A 1 250 ? -4.739 -5.679 -0.451 1.00 97.50 250 ALA A C 1
ATOM 1940 O O . ALA A 1 250 ? -3.548 -5.708 -0.771 1.00 97.50 250 ALA A O 1
ATOM 1941 N N . LEU A 1 251 ? -5.445 -4.551 -0.400 1.00 98.12 251 LEU A N 1
ATOM 1942 C CA . LEU A 1 251 ? -4.943 -3.203 -0.647 1.00 98.12 251 LEU A CA 1
ATOM 1943 C C . LEU A 1 251 ? -5.370 -2.278 0.493 1.00 98.12 251 LEU A C 1
ATOM 1945 O O . LEU A 1 251 ? -6.526 -2.296 0.919 1.00 98.12 251 LEU A O 1
ATOM 1949 N N . ILE A 1 252 ? -4.441 -1.441 0.944 1.00 97.50 252 ILE A N 1
ATOM 1950 C CA . ILE A 1 252 ? -4.718 -0.294 1.807 1.00 97.50 252 ILE A CA 1
ATOM 1951 C C . ILE A 1 252 ? -4.415 0.989 1.031 1.00 97.50 252 ILE A C 1
ATOM 1953 O O . ILE A 1 252 ? -3.372 1.079 0.384 1.00 97.50 252 ILE A O 1
ATOM 1957 N N . ASP A 1 253 ? -5.328 1.953 1.106 1.00 97.06 253 ASP A N 1
ATOM 1958 C CA . ASP A 1 253 ? -5.182 3.324 0.609 1.00 97.06 253 ASP A CA 1
ATOM 1959 C C . ASP A 1 253 ? -5.250 4.281 1.803 1.00 97.06 253 ASP A C 1
ATOM 1961 O O . ASP A 1 253 ? -6.177 4.204 2.612 1.00 97.06 253 ASP A O 1
ATOM 1965 N N . ILE A 1 254 ? -4.246 5.144 1.946 1.00 95.88 254 ILE A N 1
ATOM 1966 C CA . ILE A 1 254 ? -4.134 6.132 3.016 1.00 95.88 254 ILE A CA 1
ATOM 1967 C C . ILE A 1 254 ? -3.803 7.489 2.407 1.00 95.88 254 ILE A C 1
ATOM 1969 O O . ILE A 1 254 ? -2.751 7.650 1.798 1.00 95.88 254 ILE A O 1
ATOM 1973 N N . TRP A 1 255 ? -4.621 8.503 2.670 1.00 94.00 255 TRP A N 1
ATOM 1974 C CA . TRP A 1 255 ? -4.408 9.849 2.134 1.00 94.00 255 TRP A CA 1
ATOM 1975 C C . TRP A 1 255 ? -4.767 10.938 3.142 1.00 94.00 255 TRP A C 1
ATOM 1977 O O . TRP A 1 255 ? -5.452 10.692 4.137 1.00 94.00 255 TRP A O 1
ATOM 1987 N N . GLY A 1 256 ? -4.282 12.155 2.902 1.00 87.31 256 GLY A N 1
ATOM 1988 C CA . GLY A 1 256 ? -4.635 13.332 3.697 1.00 87.31 256 GLY A CA 1
ATOM 1989 C C . GLY A 1 256 ? -5.805 14.111 3.117 1.00 87.31 256 GLY A C 1
ATOM 1990 O O . GLY A 1 256 ? -5.879 14.337 1.909 1.00 87.31 256 GLY A O 1
ATOM 1991 N N . ASP A 1 257 ? -6.703 14.595 3.974 1.00 79.44 257 ASP A N 1
ATOM 1992 C CA . ASP A 1 257 ? -7.621 15.669 3.598 1.00 79.44 257 ASP A CA 1
ATOM 1993 C C . ASP A 1 257 ? -6.966 17.059 3.737 1.00 79.44 257 ASP A C 1
ATOM 1995 O O . ASP A 1 257 ? -5.894 17.226 4.317 1.00 79.44 257 ASP A O 1
ATOM 1999 N N . LYS A 1 258 ? -7.640 18.099 3.228 1.00 69.12 258 LYS A N 1
ATOM 2000 C CA . LYS A 1 258 ? -7.161 19.496 3.295 1.00 69.12 258 LYS A CA 1
ATOM 2001 C C . LYS A 1 258 ? -6.967 20.035 4.722 1.00 69.12 258 LYS A C 1
ATOM 2003 O O . LYS A 1 258 ? -6.461 21.138 4.879 1.00 69.12 258 LYS A O 1
ATOM 2008 N N . LYS A 1 259 ? -7.425 19.312 5.749 1.00 69.25 259 LYS A N 1
ATOM 2009 C CA . LYS A 1 259 ? -7.281 19.667 7.167 1.00 69.25 259 LYS A CA 1
ATOM 2010 C C . LYS A 1 259 ? -6.153 18.871 7.837 1.00 69.25 259 LYS A C 1
ATOM 2012 O O . LYS A 1 259 ? -6.068 18.878 9.061 1.00 69.25 259 LYS A O 1
ATOM 2017 N N . GLY A 1 260 ? -5.326 18.166 7.057 1.00 66.50 260 GLY A N 1
ATOM 2018 C CA . GLY A 1 260 ? -4.222 17.345 7.556 1.00 66.50 260 GLY A CA 1
ATOM 2019 C C . GLY A 1 260 ? -4.683 16.053 8.230 1.00 66.50 260 GLY A C 1
ATOM 2020 O O . GLY A 1 260 ? -3.906 15.419 8.941 1.00 66.50 260 GLY A O 1
ATOM 2021 N N . ARG A 1 261 ? -5.950 15.650 8.052 1.00 76.88 261 ARG A N 1
ATOM 2022 C CA . ARG A 1 261 ? -6.461 14.418 8.655 1.00 76.88 261 ARG A CA 1
ATOM 2023 C C . ARG A 1 261 ? -6.244 13.258 7.715 1.00 76.88 261 ARG A C 1
ATOM 2025 O O . ARG A 1 261 ? -6.647 13.301 6.555 1.00 76.88 261 ARG A O 1
ATOM 2032 N N . GLN A 1 262 ? -5.676 12.201 8.271 1.00 87.44 262 GLN A N 1
ATOM 2033 C CA . GLN A 1 262 ? -5.528 10.948 7.567 1.00 87.44 262 GLN A CA 1
ATOM 2034 C C . GLN A 1 262 ? -6.889 10.261 7.415 1.00 87.44 262 GLN A C 1
ATOM 2036 O O . GLN A 1 262 ? -7.679 10.156 8.364 1.00 87.44 262 GLN A O 1
ATOM 2041 N N . LYS A 1 263 ? -7.132 9.801 6.198 1.00 92.12 263 LYS A N 1
ATOM 2042 C CA . LYS A 1 263 ? -8.219 8.920 5.799 1.00 92.12 263 LYS A CA 1
ATOM 2043 C C . LYS A 1 263 ? -7.624 7.599 5.346 1.00 92.12 263 LYS A C 1
ATOM 2045 O O . LYS A 1 263 ? -6.459 7.549 4.948 1.00 92.12 263 LYS A O 1
ATOM 2050 N N . LYS A 1 264 ? -8.414 6.537 5.451 1.00 95.12 264 LYS A N 1
ATOM 2051 C CA . LYS A 1 264 ? -7.966 5.184 5.147 1.00 95.12 264 LYS A CA 1
ATOM 2052 C C . LYS A 1 264 ? -9.101 4.342 4.590 1.00 95.12 264 LYS A C 1
ATOM 2054 O O . LYS A 1 264 ? -10.224 4.401 5.091 1.00 95.12 264 LYS A O 1
ATOM 2059 N N . LEU A 1 265 ? -8.773 3.523 3.601 1.00 95.88 265 LEU A N 1
ATOM 2060 C CA . LEU A 1 265 ? -9.642 2.505 3.031 1.00 95.88 265 LEU A CA 1
ATOM 2061 C C . LEU A 1 265 ? -8.896 1.184 2.903 1.00 95.88 265 LEU A C 1
ATOM 2063 O O . LEU A 1 265 ? -7.701 1.150 2.611 1.00 95.88 265 LEU A O 1
ATOM 2067 N N . TYR A 1 266 ? -9.645 0.099 3.055 1.00 96.69 266 TYR A N 1
ATOM 2068 C CA . TYR A 1 266 ? -9.199 -1.241 2.713 1.00 96.69 266 TYR A CA 1
ATOM 2069 C C . TYR A 1 266 ? -10.042 -1.788 1.572 1.00 96.69 266 TYR A C 1
ATOM 2071 O O . TYR A 1 266 ? -11.262 -1.611 1.543 1.00 96.69 266 TYR A O 1
ATOM 2079 N N . LYS A 1 267 ? -9.391 -2.464 0.626 1.00 95.94 267 LYS A N 1
ATOM 2080 C CA . LYS A 1 267 ? -10.050 -3.102 -0.512 1.00 95.94 267 LYS A CA 1
ATOM 2081 C C . LYS A 1 267 ? -9.492 -4.498 -0.724 1.00 95.94 267 LYS A C 1
ATOM 2083 O O . LYS A 1 267 ? -8.278 -4.691 -0.703 1.00 95.94 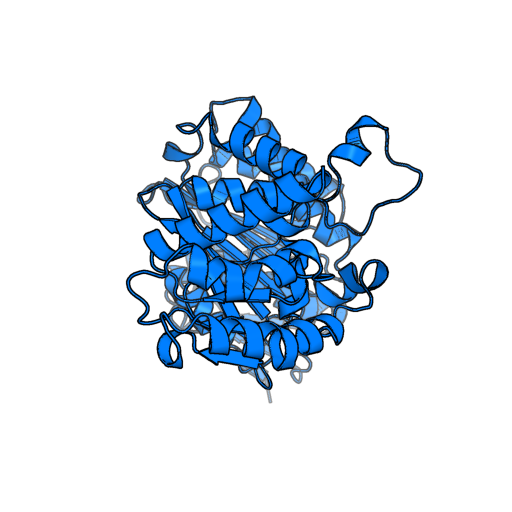267 LYS A O 1
ATOM 2088 N N . LEU A 1 268 ? -10.393 -5.445 -0.966 1.00 95.75 268 LEU A N 1
ATOM 2089 C CA . LEU A 1 268 ? -10.043 -6.785 -1.412 1.00 95.75 268 LEU A CA 1
ATOM 2090 C C . LEU A 1 268 ? -10.212 -6.921 -2.923 1.00 95.75 268 LEU A C 1
ATOM 2092 O O . LEU A 1 268 ? -11.134 -6.357 -3.528 1.00 95.75 268 LEU A O 1
ATOM 2096 N N . ALA A 1 269 ? -9.305 -7.673 -3.531 1.00 96.06 269 ALA A N 1
ATOM 2097 C CA . ALA A 1 269 ? -9.362 -8.025 -4.932 1.00 96.06 269 ALA A CA 1
ATOM 2098 C C . ALA A 1 269 ? -10.421 -9.096 -5.190 1.00 96.06 269 ALA A C 1
ATOM 2100 O O . ALA A 1 269 ? -10.577 -10.038 -4.423 1.00 96.06 269 ALA A O 1
ATOM 2101 N N . ARG A 1 270 ? -11.115 -8.984 -6.326 1.00 93.94 270 ARG A N 1
ATOM 2102 C CA . ARG A 1 270 ? -12.076 -9.999 -6.791 1.00 93.94 270 ARG A CA 1
ATOM 2103 C C . ARG A 1 270 ? -11.408 -11.085 -7.638 1.00 93.94 270 ARG A C 1
ATOM 2105 O O . ARG A 1 270 ? -12.003 -12.124 -7.895 1.00 93.94 270 ARG A O 1
ATOM 2112 N N . ASN A 1 271 ? -10.185 -10.825 -8.101 1.00 90.88 271 ASN A N 1
ATOM 2113 C CA . ASN A 1 271 ? -9.422 -11.673 -9.013 1.00 90.88 271 ASN A CA 1
ATOM 2114 C C . ASN A 1 271 ? -7.986 -11.896 -8.502 1.00 90.88 271 ASN A C 1
ATOM 2116 O O . ASN A 1 271 ? -7.026 -11.614 -9.216 1.00 90.88 271 ASN A O 1
ATOM 2120 N N . ASP A 1 272 ? -7.845 -12.379 -7.261 1.00 89.00 272 ASP A N 1
ATOM 2121 C CA . ASP A 1 272 ? -6.579 -12.767 -6.599 1.00 89.00 272 ASP A CA 1
ATOM 2122 C C . ASP A 1 272 ? -5.584 -11.618 -6.294 1.00 89.00 272 ASP A C 1
ATOM 2124 O O . ASP A 1 272 ? -4.660 -11.790 -5.498 1.00 89.00 272 ASP A O 1
ATOM 2128 N N . GLY A 1 273 ? -5.782 -10.436 -6.886 1.00 95.19 273 GLY A N 1
ATOM 2129 C CA . GLY A 1 273 ? -5.008 -9.223 -6.617 1.00 95.19 273 GLY A CA 1
ATOM 2130 C C . GLY A 1 273 ? -3.563 -9.301 -7.112 1.00 95.19 273 GLY A C 1
ATOM 2131 O O . GLY A 1 273 ? -3.257 -9.993 -8.084 1.00 95.19 273 GLY A O 1
ATOM 2132 N N . TRP A 1 274 ? -2.658 -8.554 -6.477 1.00 97.62 274 TRP A N 1
ATOM 2133 C CA . TRP A 1 274 ? -1.245 -8.518 -6.856 1.00 97.62 274 TRP A CA 1
ATOM 2134 C C . TRP A 1 274 ? -0.463 -9.666 -6.198 1.00 97.62 274 TRP A C 1
ATOM 2136 O O . TRP A 1 274 ? -0.321 -9.681 -4.978 1.00 97.62 274 TRP A O 1
ATOM 2146 N N . PRO A 1 275 ? 0.142 -10.599 -6.956 1.00 95.81 275 PRO A N 1
ATOM 2147 C CA . PRO A 1 275 ? 0.740 -11.800 -6.371 1.00 95.81 275 PRO A CA 1
ATOM 2148 C C . PRO A 1 275 ? 1.922 -11.569 -5.418 1.00 95.81 275 PRO A C 1
ATOM 2150 O O . PRO A 1 275 ? 2.248 -12.482 -4.661 1.00 95.81 275 PRO A O 1
ATOM 2153 N N . GLY A 1 276 ? 2.584 -10.411 -5.468 1.00 97.19 276 GLY A N 1
ATOM 2154 C CA . GLY A 1 276 ? 3.695 -10.054 -4.580 1.00 97.19 276 GLY A CA 1
ATOM 2155 C C . GLY A 1 276 ? 3.333 -8.913 -3.636 1.00 97.19 276 GLY A C 1
ATOM 2156 O O . GLY A 1 276 ? 2.297 -8.955 -2.970 1.00 97.19 276 GLY A O 1
ATOM 2157 N N . THR A 1 277 ? 4.185 -7.890 -3.587 1.00 98.25 277 THR A N 1
ATOM 2158 C CA . THR A 1 277 ? 3.922 -6.635 -2.867 1.00 98.25 277 THR A CA 1
ATOM 2159 C C . THR A 1 277 ? 4.190 -5.446 -3.783 1.00 98.25 277 THR A C 1
ATOM 2161 O O . THR A 1 277 ? 5.110 -5.490 -4.598 1.00 98.25 277 THR A O 1
ATOM 2164 N N . PHE A 1 278 ? 3.407 -4.379 -3.659 1.00 98.44 278 PHE A N 1
ATOM 2165 C CA . PHE A 1 278 ? 3.770 -3.072 -4.193 1.00 98.44 278 PHE A CA 1
ATOM 2166 C C . PHE A 1 278 ? 3.444 -1.969 -3.195 1.00 98.44 278 PHE A C 1
ATOM 2168 O O . PHE A 1 278 ? 2.437 -2.037 -2.493 1.00 98.44 278 PHE A O 1
ATOM 2175 N N . ALA A 1 279 ? 4.286 -0.943 -3.168 1.00 98.25 279 ALA A N 1
ATOM 2176 C CA . ALA A 1 279 ? 4.024 0.315 -2.494 1.00 98.25 279 ALA A CA 1
ATOM 2177 C C . ALA A 1 279 ? 3.994 1.431 -3.536 1.00 98.25 279 ALA A C 1
ATOM 2179 O O . ALA A 1 279 ? 4.891 1.533 -4.377 1.00 98.25 279 ALA A O 1
ATOM 2180 N N . TYR A 1 280 ? 2.958 2.257 -3.485 1.00 98.19 280 TYR A N 1
ATOM 2181 C CA . TYR A 1 280 ? 2.790 3.399 -4.366 1.00 98.19 280 TYR A CA 1
ATOM 2182 C C . TYR A 1 280 ? 2.559 4.664 -3.542 1.00 98.19 280 TYR A C 1
ATOM 2184 O O . TYR A 1 280 ? 1.728 4.699 -2.640 1.00 98.19 280 TYR A O 1
ATOM 2192 N N . LEU A 1 281 ? 3.359 5.682 -3.822 1.00 96.12 281 LEU A N 1
ATOM 2193 C CA . LEU A 1 281 ? 3.486 6.910 -3.057 1.00 96.12 281 LEU A CA 1
ATOM 2194 C C . LEU A 1 281 ? 3.180 8.091 -3.963 1.00 96.12 281 LEU A C 1
ATOM 2196 O O . LEU A 1 281 ? 3.739 8.194 -5.051 1.00 96.12 281 LEU A O 1
ATOM 2200 N N . GLN A 1 282 ? 2.356 9.007 -3.476 1.00 94.69 282 GLN A N 1
ATOM 2201 C CA . GLN A 1 282 ? 2.141 10.314 -4.076 1.00 94.69 282 GLN A CA 1
ATOM 2202 C C . GLN A 1 282 ? 2.606 11.361 -3.067 1.00 94.69 282 GLN A C 1
ATOM 2204 O O . GLN A 1 282 ? 2.012 11.501 -2.001 1.00 94.69 282 GLN A O 1
ATOM 2209 N N . LEU A 1 283 ? 3.685 12.070 -3.390 1.00 91.62 283 LEU A N 1
ATOM 2210 C CA . LEU A 1 283 ? 4.277 13.117 -2.558 1.00 91.62 283 LEU A CA 1
ATOM 2211 C C . LEU A 1 283 ? 4.095 14.469 -3.242 1.00 91.62 283 LEU A C 1
ATOM 2213 O O . LEU A 1 283 ? 4.345 14.593 -4.439 1.00 91.62 283 LEU A O 1
ATOM 2217 N N . ARG A 1 284 ? 3.679 15.500 -2.506 1.00 87.31 284 ARG A N 1
ATOM 2218 C CA . ARG A 1 284 ? 3.597 16.864 -3.045 1.00 87.31 284 ARG A CA 1
ATOM 2219 C C . ARG A 1 284 ? 4.918 17.580 -2.841 1.00 87.31 284 ARG A C 1
ATOM 2221 O O . ARG A 1 284 ? 5.256 17.896 -1.710 1.00 87.31 284 ARG A O 1
ATOM 2228 N N . ARG A 1 285 ? 5.631 17.863 -3.927 1.00 83.75 285 ARG A N 1
ATOM 2229 C CA . ARG A 1 285 ? 6.933 18.539 -3.892 1.00 83.75 285 ARG A CA 1
ATOM 2230 C C . ARG A 1 285 ? 6.879 19.882 -3.160 1.00 83.75 285 ARG A C 1
ATOM 2232 O O . ARG A 1 285 ? 7.716 20.127 -2.306 1.00 83.75 285 ARG A O 1
ATOM 2239 N N . ASP A 1 286 ? 5.872 20.702 -3.442 1.00 76.44 286 ASP A N 1
ATOM 2240 C CA . ASP A 1 286 ? 5.832 22.078 -2.926 1.00 76.44 286 ASP A CA 1
ATOM 2241 C C . ASP A 1 286 ? 5.351 22.167 -1.473 1.00 76.44 286 ASP A C 1
ATOM 2243 O O . ASP A 1 286 ? 5.666 23.122 -0.783 1.00 76.44 286 ASP A O 1
ATOM 2247 N N . THR A 1 287 ? 4.599 21.173 -0.991 1.00 71.00 287 THR A N 1
ATOM 2248 C CA . THR A 1 287 ? 4.025 21.187 0.366 1.00 71.00 287 THR A CA 1
ATOM 2249 C C . THR A 1 287 ? 4.662 20.162 1.291 1.00 71.00 287 THR A C 1
ATOM 2251 O O . THR A 1 287 ? 4.208 20.014 2.417 1.00 71.00 287 THR A O 1
ATOM 2254 N N . ILE A 1 288 ? 5.673 19.408 0.847 1.00 68.31 288 ILE A N 1
ATOM 2255 C CA . ILE A 1 288 ? 6.370 18.462 1.727 1.00 68.31 288 ILE A CA 1
ATOM 2256 C C . ILE A 1 288 ? 7.172 19.218 2.795 1.00 68.31 288 ILE A C 1
ATOM 2258 O O . ILE A 1 288 ? 7.146 18.806 3.948 1.00 68.31 288 ILE A O 1
ATOM 2262 N N . GLY A 1 289 ? 7.800 20.345 2.430 1.00 57.56 289 GLY A N 1
ATOM 2263 C CA . GLY A 1 289 ? 8.634 21.170 3.315 1.00 57.56 289 GLY A CA 1
ATOM 2264 C C . GLY A 1 289 ? 7.870 22.120 4.243 1.00 57.56 289 GLY A C 1
ATOM 2265 O O . GLY A 1 289 ? 8.367 22.439 5.312 1.00 57.56 289 GLY A O 1
ATOM 2266 N N . ASP A 1 290 ? 6.633 22.504 3.912 1.00 61.97 290 ASP A N 1
ATOM 2267 C CA . ASP A 1 290 ? 5.833 23.460 4.707 1.00 61.97 290 ASP A CA 1
ATOM 2268 C C . ASP A 1 290 ? 5.350 22.912 6.065 1.00 61.97 290 ASP A C 1
ATOM 2270 O O . ASP A 1 290 ? 4.623 23.578 6.809 1.00 61.97 290 ASP A O 1
ATOM 2274 N N . PHE A 1 291 ? 5.734 21.683 6.410 1.00 60.06 291 PHE A N 1
ATOM 2275 C CA . PHE A 1 291 ? 5.348 21.049 7.656 1.00 60.06 291 PHE A CA 1
ATOM 2276 C C . PHE A 1 291 ? 6.561 20.502 8.416 1.00 60.06 291 PHE A C 1
ATOM 2278 O O . PHE A 1 291 ? 6.650 19.294 8.639 1.00 60.06 291 PHE A O 1
ATOM 2285 N N . ASP A 1 292 ? 7.407 21.384 8.957 1.00 56.00 292 ASP A N 1
ATOM 2286 C CA . ASP A 1 292 ? 8.410 21.043 9.993 1.00 56.00 292 ASP A CA 1
ATOM 2287 C C . ASP A 1 292 ? 7.805 20.169 11.116 1.00 56.00 292 ASP A C 1
ATOM 2289 O O . ASP A 1 292 ? 8.444 19.312 11.730 1.00 56.00 292 ASP A O 1
ATOM 2293 N N . SER A 1 293 ? 6.498 20.320 11.354 1.00 68.31 293 SER A N 1
ATOM 2294 C CA . SER A 1 293 ? 5.733 19.499 12.290 1.00 68.31 293 SER A CA 1
ATOM 2295 C C . SER A 1 293 ? 5.564 18.022 11.895 1.00 68.31 293 SER A C 1
ATOM 2297 O O . SER A 1 293 ? 5.390 17.206 12.799 1.00 68.31 293 SER A O 1
ATOM 2299 N N . ILE A 1 294 ? 5.619 17.622 10.614 1.00 77.31 294 ILE A N 1
ATOM 2300 C CA . ILE A 1 294 ? 5.344 16.233 10.190 1.00 77.31 294 ILE A CA 1
ATOM 2301 C C . ILE A 1 294 ? 6.351 15.274 10.812 1.00 77.31 294 ILE A C 1
ATOM 2303 O O . ILE A 1 294 ? 5.942 14.252 11.366 1.00 77.31 294 ILE A O 1
ATOM 2307 N N . LEU A 1 295 ? 7.649 15.587 10.776 1.00 78.69 295 LEU A N 1
ATOM 2308 C CA . LEU A 1 295 ? 8.652 14.715 11.384 1.00 78.69 295 LEU A CA 1
ATOM 2309 C C . LEU A 1 295 ? 8.498 14.636 12.897 1.00 78.69 295 LEU A C 1
ATOM 2311 O O . LEU A 1 295 ? 8.570 13.543 13.463 1.00 78.69 295 LEU A O 1
ATOM 2315 N N . HIS A 1 296 ? 8.233 15.763 13.557 1.00 81.75 296 HIS A N 1
ATOM 2316 C CA . HIS A 1 296 ? 7.949 15.776 14.988 1.00 81.75 296 HIS A CA 1
ATOM 2317 C C . HIS A 1 296 ? 6.709 14.943 15.333 1.00 81.75 296 HIS A C 1
ATOM 2319 O O . HIS A 1 296 ? 6.747 14.169 16.289 1.00 81.75 296 HIS A O 1
ATOM 2325 N N . ILE A 1 297 ? 5.643 15.027 14.531 1.00 81.00 297 ILE A N 1
ATOM 2326 C CA . ILE A 1 297 ? 4.441 14.196 14.664 1.00 81.00 297 ILE A CA 1
ATOM 2327 C C . ILE A 1 297 ? 4.801 12.721 14.475 1.00 81.00 297 ILE A C 1
ATOM 2329 O O . ILE A 1 297 ? 4.458 11.908 15.328 1.00 81.00 297 ILE A O 1
ATOM 2333 N N . CYS A 1 298 ? 5.543 12.367 13.423 1.00 82.62 298 CYS A N 1
ATOM 2334 C CA . CYS A 1 298 ? 5.960 10.990 13.154 1.00 82.62 298 CYS A CA 1
ATOM 2335 C C . CYS A 1 298 ? 6.785 10.407 14.306 1.00 82.62 298 CYS A C 1
ATOM 2337 O O . CYS A 1 298 ? 6.518 9.293 14.757 1.00 82.62 298 CYS A O 1
ATOM 2339 N N . ARG A 1 299 ? 7.763 11.162 14.818 1.00 83.56 299 ARG A N 1
ATOM 2340 C CA . ARG A 1 299 ? 8.610 10.753 15.948 1.00 83.56 299 ARG A CA 1
ATOM 2341 C C . ARG A 1 299 ? 7.813 10.634 17.237 1.00 83.56 299 ARG A C 1
ATOM 2343 O O . ARG A 1 299 ? 7.995 9.660 17.962 1.00 83.56 299 ARG A O 1
ATOM 2350 N N . ARG A 1 300 ? 6.907 11.579 17.506 1.00 82.88 300 ARG A N 1
ATOM 2351 C CA . ARG A 1 300 ? 6.003 11.526 18.660 1.00 82.88 300 ARG A CA 1
ATOM 2352 C C . ARG A 1 300 ? 5.124 10.281 18.598 1.00 82.88 300 ARG A C 1
ATOM 2354 O O . ARG A 1 300 ? 5.112 9.526 19.561 1.00 82.88 300 ARG A O 1
ATOM 2361 N N . MET A 1 301 ? 4.491 10.014 17.456 1.00 80.06 301 MET A N 1
ATOM 2362 C CA . MET A 1 301 ? 3.688 8.808 17.236 1.00 80.06 301 MET A CA 1
ATOM 2363 C C . MET A 1 301 ? 4.523 7.531 17.398 1.00 80.06 301 MET A C 1
ATOM 2365 O O . MET A 1 301 ? 4.105 6.597 18.069 1.00 80.06 301 MET A O 1
ATOM 2369 N N . ALA A 1 302 ? 5.735 7.481 16.843 1.00 80.69 302 ALA A N 1
ATOM 2370 C CA . ALA A 1 302 ? 6.615 6.325 17.007 1.00 80.69 302 ALA A CA 1
ATOM 2371 C C . ALA A 1 302 ? 7.041 6.112 18.474 1.00 80.69 302 ALA A C 1
ATOM 2373 O O . ALA A 1 302 ? 7.102 4.972 18.936 1.00 80.69 302 ALA A O 1
ATOM 2374 N N . ALA A 1 303 ? 7.323 7.183 19.220 1.00 79.50 303 ALA A N 1
ATOM 2375 C CA . ALA A 1 303 ? 7.678 7.109 20.637 1.00 79.50 303 ALA A CA 1
ATOM 2376 C C . ALA A 1 303 ? 6.479 6.709 21.513 1.00 79.50 303 ALA A C 1
ATOM 2378 O O . ALA A 1 303 ? 6.624 5.893 22.424 1.00 79.50 303 ALA A O 1
ATOM 2379 N N . GLU A 1 304 ? 5.295 7.247 21.219 1.00 75.12 304 GLU A N 1
ATOM 2380 C CA . GLU A 1 304 ? 4.034 6.886 21.867 1.00 75.12 304 GLU A CA 1
ATOM 2381 C C . GLU A 1 304 ? 3.696 5.407 21.633 1.00 75.12 304 GLU A C 1
ATOM 2383 O O . GLU A 1 304 ? 3.311 4.738 22.586 1.00 75.12 304 GLU A O 1
ATOM 2388 N N . ALA A 1 305 ? 3.949 4.856 20.439 1.00 73.06 305 ALA A N 1
ATOM 2389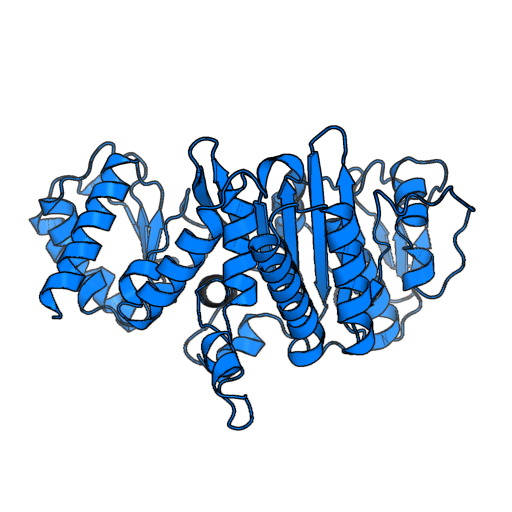 C CA . ALA A 1 305 ? 3.655 3.453 20.118 1.00 73.06 305 ALA A CA 1
ATOM 2390 C C . ALA A 1 305 ? 4.446 2.460 20.978 1.00 73.06 305 ALA A C 1
ATOM 2392 O O . ALA A 1 305 ? 3.960 1.371 21.266 1.00 73.06 305 ALA A O 1
ATOM 2393 N N . ARG A 1 306 ? 5.661 2.829 21.407 1.00 70.31 306 ARG A N 1
ATOM 2394 C CA . ARG A 1 306 ? 6.465 1.991 22.314 1.00 70.31 306 ARG A CA 1
ATOM 2395 C C . ARG A 1 306 ? 5.889 1.940 23.718 1.00 70.31 306 ARG A C 1
ATOM 2397 O O . ARG A 1 306 ? 6.021 0.928 24.393 1.00 70.31 306 ARG A O 1
ATOM 2404 N N . LYS A 1 307 ? 5.319 3.057 24.170 1.00 65.00 307 LYS A N 1
ATOM 2405 C CA . LYS A 1 307 ? 4.767 3.184 25.519 1.00 65.00 307 LYS A CA 1
ATOM 2406 C C . LYS A 1 307 ? 3.338 2.645 25.587 1.00 65.00 307 LYS A C 1
ATOM 2408 O O . LYS A 1 307 ? 2.980 2.005 26.565 1.00 65.00 307 LYS A O 1
ATOM 2413 N N . TYR A 1 308 ? 2.548 2.882 24.538 1.00 65.00 308 TYR A N 1
ATOM 2414 C CA . TYR A 1 308 ? 1.118 2.580 24.475 1.00 65.00 308 TYR A CA 1
ATOM 2415 C C . TYR A 1 308 ? 0.746 2.035 23.084 1.00 65.00 308 TYR A C 1
ATOM 2417 O O . TYR A 1 308 ? 0.135 2.738 22.274 1.00 65.00 308 TYR A O 1
ATOM 2425 N N . PRO A 1 309 ? 1.104 0.777 22.777 1.00 61.88 309 PRO A N 1
ATOM 2426 C CA . PRO A 1 309 ? 0.858 0.189 21.460 1.00 61.88 309 PRO A CA 1
ATOM 2427 C C . PRO A 1 309 ? -0.633 0.143 21.087 1.00 61.88 309 PRO A C 1
ATOM 2429 O O . PRO A 1 309 ? -0.962 0.205 19.908 1.00 61.88 309 PRO A O 1
ATOM 2432 N N . ALA A 1 310 ? -1.531 0.105 22.077 1.00 58.19 310 ALA A N 1
ATOM 2433 C CA . ALA A 1 310 ? -2.981 0.042 21.897 1.00 58.19 310 ALA A CA 1
ATOM 2434 C C . ALA A 1 310 ? -3.610 1.317 21.277 1.00 58.19 310 ALA A C 1
ATOM 2436 O O . ALA A 1 310 ? -4.520 1.225 20.459 1.00 58.19 310 ALA A O 1
ATOM 2437 N N . GLU A 1 311 ? -3.125 2.518 21.610 1.00 56.34 311 GLU A N 1
ATOM 2438 C CA . GLU A 1 311 ? -3.727 3.780 21.136 1.00 56.34 311 GLU A CA 1
ATOM 2439 C C . GLU A 1 311 ? -3.385 4.058 19.663 1.00 56.34 311 GLU A C 1
ATOM 2441 O O . GLU A 1 311 ? -4.248 4.406 18.860 1.00 56.34 311 GLU A O 1
ATOM 2446 N N . LEU A 1 312 ? -2.127 3.827 19.278 1.00 61.38 312 LEU A N 1
ATOM 2447 C CA . LEU A 1 312 ? -1.668 3.948 17.887 1.00 61.38 312 LEU A CA 1
ATOM 2448 C C . LEU A 1 312 ? -2.078 2.776 16.997 1.00 61.38 312 LEU A C 1
ATOM 2450 O O . LEU A 1 312 ? -1.945 2.855 15.776 1.00 61.38 312 LEU A O 1
ATOM 2454 N N . ALA A 1 313 ? -2.585 1.713 17.613 1.00 65.69 313 ALA A N 1
ATOM 2455 C CA . ALA A 1 313 ? -3.227 0.601 16.944 1.00 65.69 313 ALA A CA 1
ATOM 2456 C C . ALA A 1 313 ? -4.685 0.895 16.557 1.00 65.69 313 ALA A C 1
ATOM 2458 O O . ALA A 1 313 ? -5.246 0.128 15.774 1.00 65.69 313 ALA A O 1
ATOM 2459 N N . LEU A 1 314 ? -5.300 1.976 17.066 1.00 86.62 314 LEU A N 1
ATOM 2460 C CA . LEU A 1 314 ? -6.661 2.325 16.675 1.00 86.62 314 LEU A CA 1
ATOM 2461 C C . LEU A 1 314 ? -6.723 2.654 15.188 1.00 86.62 314 LEU A C 1
ATOM 2463 O O . LEU A 1 314 ? -6.109 3.597 14.686 1.00 86.62 314 LEU A O 1
ATOM 2467 N N . ASP A 1 315 ? -7.506 1.849 14.489 1.00 91.69 315 ASP A N 1
ATOM 2468 C CA . ASP A 1 315 ? -7.586 1.875 13.047 1.00 91.69 315 ASP A CA 1
ATOM 2469 C C . ASP A 1 315 ? -8.895 2.515 12.592 1.00 91.69 315 ASP A C 1
ATOM 2471 O O . ASP A 1 315 ? -9.935 1.863 12.521 1.00 91.69 315 ASP A O 1
ATOM 2475 N N . PHE A 1 316 ? -8.835 3.812 12.295 1.00 93.56 316 PHE A N 1
ATOM 2476 C CA . PHE A 1 316 ? -9.962 4.544 11.727 1.00 93.56 316 PHE A CA 1
ATOM 2477 C C . PHE A 1 316 ? -10.001 4.387 10.209 1.00 93.56 316 PHE A C 1
ATOM 2479 O O . PHE A 1 316 ? -9.027 4.716 9.527 1.00 93.56 316 PHE A O 1
ATOM 2486 N N . ILE A 1 317 ? -11.148 3.954 9.693 1.00 95.56 317 ILE A N 1
ATOM 2487 C CA . ILE A 1 317 ? -11.401 3.750 8.264 1.00 95.56 317 ILE A CA 1
ATOM 2488 C C . ILE A 1 317 ? -12.659 4.495 7.821 1.00 95.56 317 ILE A C 1
ATOM 2490 O O . ILE A 1 317 ? -13.561 4.762 8.615 1.00 95.56 317 ILE A O 1
ATOM 2494 N N . GLU A 1 318 ? -12.708 4.874 6.547 1.00 95.12 318 GLU A N 1
ATOM 2495 C CA . GLU A 1 318 ? -13.825 5.666 6.021 1.00 95.12 318 GLU A CA 1
ATOM 2496 C C . GLU A 1 318 ? -15.104 4.829 5.861 1.00 95.12 318 GLU A C 1
ATOM 2498 O O . GLU A 1 318 ? -16.196 5.360 6.043 1.00 95.12 318 GLU A O 1
ATOM 2503 N N . GLU A 1 319 ? -14.980 3.529 5.585 1.00 95.00 319 GLU A N 1
ATOM 2504 C CA . GLU A 1 319 ? -16.108 2.607 5.412 1.00 95.00 319 GLU A CA 1
ATOM 2505 C C . GLU A 1 319 ? -15.740 1.176 5.829 1.00 95.00 319 GLU A C 1
ATOM 2507 O O . GLU A 1 319 ? -14.559 0.830 5.928 1.00 95.00 319 GLU A O 1
ATOM 2512 N N . VAL A 1 320 ? -16.759 0.346 6.066 1.00 96.25 320 VAL A N 1
ATOM 2513 C CA . VAL A 1 320 ? -16.593 -1.083 6.360 1.00 96.25 320 VAL A CA 1
ATOM 2514 C C . VAL A 1 320 ? -16.038 -1.795 5.117 1.00 96.25 320 VAL A C 1
ATOM 2516 O O . VAL A 1 320 ? -16.599 -1.641 4.029 1.00 96.25 320 VAL A O 1
ATOM 2519 N N . PRO A 1 321 ? -14.944 -2.567 5.230 1.00 93.38 321 PRO A N 1
ATOM 2520 C CA . PRO A 1 321 ? -14.366 -3.240 4.080 1.00 93.38 321 PRO A CA 1
ATOM 2521 C C . PRO A 1 321 ? -15.237 -4.426 3.641 1.00 93.38 321 PRO A C 1
ATOM 2523 O O . PRO A 1 321 ? -15.775 -5.157 4.468 1.00 93.38 321 PRO A O 1
ATOM 2526 N N . GLU A 1 322 ? -15.347 -4.634 2.327 1.00 90.00 322 GLU A N 1
ATOM 2527 C CA . GLU A 1 322 ? -16.026 -5.796 1.729 1.00 90.00 322 GLU A CA 1
ATOM 2528 C C . GLU A 1 322 ? -15.165 -7.058 1.940 1.00 90.00 322 GLU A C 1
ATOM 2530 O O . GLU A 1 322 ? -14.352 -7.406 1.081 1.00 90.00 322 GLU A O 1
ATOM 2535 N N . VAL A 1 323 ? -15.292 -7.690 3.108 1.00 85.62 323 VAL A N 1
ATOM 2536 C CA . VAL A 1 323 ? -14.534 -8.879 3.528 1.00 85.62 323 VAL A CA 1
ATOM 2537 C C . VAL A 1 323 ? -15.519 -9.958 3.961 1.00 85.62 323 VAL A C 1
ATOM 2539 O O . VAL A 1 323 ? -16.444 -9.672 4.722 1.00 85.62 323 VAL A O 1
ATOM 2542 N N . ASP A 1 324 ? -15.315 -11.186 3.487 1.00 78.50 324 ASP A N 1
ATOM 2543 C CA . ASP A 1 324 ? -16.113 -12.336 3.918 1.00 78.50 324 ASP A CA 1
ATOM 2544 C C . ASP A 1 324 ? -15.884 -12.616 5.415 1.00 78.50 324 ASP A C 1
ATOM 2546 O O . ASP A 1 324 ? -14.779 -12.436 5.928 1.00 78.50 324 ASP A O 1
ATOM 2550 N N . ASP A 1 325 ? -16.937 -13.037 6.122 1.00 78.38 325 ASP A N 1
ATOM 2551 C CA . ASP A 1 325 ? -16.909 -13.390 7.553 1.00 78.38 325 ASP A CA 1
ATOM 2552 C C . ASP A 1 325 ? -16.454 -12.264 8.508 1.00 78.38 325 ASP A C 1
ATOM 2554 O O . ASP A 1 325 ? -16.030 -12.507 9.640 1.00 78.38 325 ASP A O 1
ATOM 2558 N N . LEU A 1 326 ? -16.565 -11.004 8.077 1.00 89.81 326 LEU A N 1
ATOM 2559 C CA . LEU A 1 326 ? -16.262 -9.845 8.910 1.00 89.81 326 LEU A CA 1
ATOM 2560 C C . LEU A 1 326 ? -17.327 -9.641 9.995 1.00 89.81 326 LEU A C 1
ATOM 2562 O O . LEU A 1 326 ? -18.514 -9.494 9.699 1.00 89.81 326 LEU A O 1
ATOM 2566 N N . VAL A 1 327 ? -16.901 -9.546 11.257 1.00 95.12 327 VAL A N 1
ATOM 2567 C CA . VAL A 1 327 ? -17.806 -9.200 12.359 1.00 95.12 327 VAL A CA 1
ATOM 2568 C C . VAL A 1 327 ? -18.011 -7.689 12.369 1.00 95.12 327 VAL A C 1
ATOM 2570 O O . VAL A 1 327 ? -17.119 -6.932 12.753 1.00 95.12 327 VAL A O 1
ATOM 2573 N N . VAL A 1 328 ? -19.194 -7.243 11.950 1.00 97.06 328 VAL A N 1
ATOM 2574 C CA . VAL A 1 328 ? -19.568 -5.824 11.917 1.00 97.06 328 VAL A CA 1
ATOM 2575 C C . VAL A 1 328 ? -20.564 -5.532 13.033 1.00 97.06 328 VAL A C 1
ATOM 2577 O O . VAL A 1 328 ? -21.632 -6.137 13.096 1.00 97.06 328 VAL A O 1
ATOM 2580 N N . VAL A 1 329 ? -20.216 -4.593 13.912 1.00 97.56 329 VAL A N 1
ATOM 2581 C CA . VAL A 1 329 ? -21.103 -4.078 14.960 1.00 97.56 329 VAL A CA 1
ATOM 2582 C C . VAL A 1 329 ? -21.639 -2.727 14.504 1.00 97.56 329 VAL A C 1
ATOM 2584 O O . VAL A 1 329 ? -20.933 -1.719 14.577 1.00 97.56 329 VAL A O 1
ATOM 2587 N N . THR A 1 330 ? -22.881 -2.711 14.024 1.00 97.38 330 THR A N 1
ATOM 2588 C CA . THR A 1 330 ? -23.571 -1.498 13.567 1.00 97.38 330 THR A CA 1
ATOM 2589 C C . THR A 1 330 ? -23.967 -0.641 14.765 1.00 97.38 330 THR A C 1
ATOM 2591 O O . THR A 1 330 ? -25.002 -0.851 15.393 1.00 97.38 330 THR A O 1
ATOM 2594 N N . VAL A 1 331 ? -23.147 0.356 15.095 1.00 97.38 331 VAL A N 1
ATOM 2595 C CA . VAL A 1 331 ? -23.335 1.195 16.291 1.00 97.38 331 VAL A CA 1
ATOM 2596 C C . VAL A 1 331 ? -24.629 2.003 16.227 1.00 97.38 331 VAL A C 1
ATOM 2598 O O . VAL A 1 331 ? -25.216 2.334 17.255 1.00 97.38 331 VAL A O 1
ATOM 2601 N N . LYS A 1 332 ? -25.108 2.296 15.015 1.00 96.38 332 LYS A N 1
ATOM 2602 C CA . LYS A 1 332 ? -26.352 3.032 14.798 1.00 96.38 332 LYS A CA 1
ATOM 2603 C C . LYS A 1 332 ? -27.582 2.345 15.403 1.00 96.38 332 LYS A C 1
ATOM 2605 O O . LYS A 1 332 ? -28.516 3.046 15.784 1.00 96.38 332 LYS A O 1
ATOM 2610 N N . ASP A 1 333 ? -27.572 1.019 15.521 1.00 96.25 333 ASP A N 1
ATOM 2611 C CA . ASP A 1 333 ? -28.726 0.241 15.985 1.00 96.25 333 ASP A CA 1
ATOM 2612 C C . ASP A 1 333 ? -28.982 0.382 17.496 1.00 96.25 333 ASP A C 1
ATOM 2614 O O . ASP A 1 333 ? -30.089 0.119 17.960 1.00 96.25 333 ASP A O 1
ATOM 2618 N N . PHE A 1 334 ? -27.978 0.825 18.258 1.00 96.12 334 PHE A N 1
ATOM 2619 C CA . PHE A 1 334 ? -28.033 0.969 19.717 1.00 96.12 334 PHE A CA 1
ATOM 2620 C C . PHE A 1 334 ? -27.381 2.277 20.195 1.00 96.12 334 PHE A C 1
ATOM 2622 O O . PHE A 1 334 ? -26.882 2.360 21.317 1.00 96.12 334 PHE A O 1
ATOM 2629 N N . GLU A 1 335 ? -27.339 3.312 19.346 1.00 91.06 335 GLU A N 1
ATOM 2630 C CA . GLU A 1 335 ? -26.733 4.593 19.719 1.00 91.06 335 GLU A CA 1
ATOM 2631 C C . GLU A 1 335 ? -27.375 5.148 21.006 1.00 91.06 335 GLU A C 1
ATOM 2633 O O . GLU A 1 335 ? -28.584 5.069 21.192 1.00 91.06 335 GLU A O 1
ATOM 2638 N N . GLU A 1 336 ? -26.551 5.692 21.905 1.00 90.62 336 GLU A N 1
ATOM 2639 C CA . GLU A 1 336 ? -26.950 6.190 23.236 1.00 90.62 336 GLU A CA 1
ATOM 2640 C C . GLU A 1 336 ? -27.334 5.115 24.277 1.00 90.62 336 GLU A C 1
ATOM 2642 O O . GLU A 1 336 ? -27.369 5.437 25.468 1.00 90.62 336 GLU A O 1
ATOM 2647 N N . ASP A 1 337 ? -27.509 3.844 23.895 1.00 96.50 337 ASP A N 1
ATOM 2648 C CA . ASP A 1 337 ? -27.756 2.742 24.834 1.00 96.50 337 ASP A CA 1
ATOM 2649 C C . ASP A 1 337 ? -26.445 2.223 25.450 1.00 96.50 337 ASP A C 1
ATOM 2651 O O . ASP A 1 337 ? -25.698 1.423 24.882 1.00 96.50 337 ASP A O 1
ATOM 2655 N N . VAL A 1 338 ? -26.143 2.721 26.648 1.00 96.81 338 VAL A N 1
ATOM 2656 C CA . VAL A 1 338 ? -24.934 2.376 27.409 1.00 96.81 338 VAL A CA 1
ATOM 2657 C C . VAL A 1 338 ? -24.953 0.920 27.894 1.00 96.81 338 VAL A C 1
ATOM 2659 O O . VAL A 1 338 ? -23.888 0.306 28.000 1.00 96.81 338 VAL A O 1
ATOM 2662 N N . GLU A 1 339 ? -26.131 0.368 28.198 1.00 97.25 339 GLU A N 1
ATOM 2663 C CA . GLU A 1 339 ? -26.268 -0.997 28.715 1.00 97.25 339 GLU A CA 1
ATOM 2664 C C . GLU A 1 339 ? -26.035 -2.013 27.596 1.00 97.25 339 GLU A C 1
ATOM 2666 O O . GLU A 1 339 ? -25.207 -2.915 27.753 1.00 97.25 339 GLU A O 1
ATOM 2671 N N . GLU A 1 340 ? -26.669 -1.813 26.438 1.00 97.69 340 GLU A N 1
ATOM 2672 C CA . GLU A 1 340 ? -26.470 -2.675 25.270 1.00 97.69 340 GLU A CA 1
ATOM 2673 C C . GLU A 1 340 ? -25.034 -2.568 24.734 1.00 97.69 340 GLU A C 1
ATOM 2675 O O . GLU A 1 340 ? -24.413 -3.583 24.418 1.00 97.69 340 GLU A O 1
ATOM 2680 N N . ALA A 1 341 ? -24.437 -1.369 24.735 1.00 97.50 341 ALA A N 1
ATOM 2681 C CA . ALA A 1 341 ? -23.030 -1.188 24.374 1.00 97.50 341 ALA A CA 1
ATOM 2682 C C . ALA A 1 341 ? -22.079 -1.994 25.278 1.00 97.50 341 ALA A C 1
ATOM 2684 O O . ALA A 1 341 ? -21.144 -2.637 24.791 1.00 97.50 341 ALA A O 1
ATOM 2685 N N . ALA A 1 342 ? -22.310 -1.976 26.596 1.00 97.44 342 ALA A N 1
ATOM 2686 C CA . ALA A 1 342 ? -21.514 -2.746 27.548 1.00 97.44 342 ALA A CA 1
ATOM 2687 C C . ALA A 1 342 ? -21.724 -4.257 27.380 1.00 97.44 342 ALA A C 1
ATOM 2689 O O . ALA A 1 342 ? -20.765 -5.023 27.491 1.00 97.44 342 ALA A O 1
ATOM 2690 N N . LYS A 1 343 ? -22.953 -4.682 27.081 1.00 97.88 343 LYS A N 1
ATOM 2691 C CA . LYS A 1 343 ? -23.290 -6.080 26.820 1.00 97.88 343 LYS A CA 1
ATOM 2692 C C . LYS A 1 343 ? -22.609 -6.601 25.553 1.00 97.88 343 LYS A C 1
ATOM 2694 O O . LYS A 1 343 ? -21.872 -7.579 25.635 1.00 97.88 343 LYS A O 1
ATOM 2699 N N . LEU A 1 344 ? -22.749 -5.914 24.415 1.00 97.38 344 LEU A N 1
ATOM 2700 C CA . LEU A 1 344 ? -22.085 -6.279 23.153 1.00 97.38 344 LEU A CA 1
ATOM 2701 C C . LEU A 1 344 ? -20.560 -6.314 23.293 1.00 97.38 344 LEU A C 1
ATOM 2703 O O . LEU A 1 344 ? -19.897 -7.177 22.712 1.00 97.38 344 LEU A O 1
ATOM 2707 N N . ARG A 1 345 ? -19.988 -5.411 24.098 1.00 96.88 345 ARG A N 1
ATOM 2708 C CA . ARG A 1 345 ? -18.558 -5.428 24.414 1.00 96.88 345 ARG A CA 1
ATOM 2709 C C . ARG A 1 345 ? -18.117 -6.750 25.044 1.00 96.88 345 ARG A C 1
ATOM 2711 O O . ARG A 1 345 ? -17.101 -7.297 24.623 1.00 96.88 345 ARG A O 1
ATOM 2718 N N . GLU A 1 346 ? -18.834 -7.224 26.061 1.00 96.88 346 GLU A N 1
ATOM 2719 C CA . GLU A 1 346 ? -18.473 -8.430 26.821 1.00 96.88 346 GLU A CA 1
ATOM 2720 C C . GLU A 1 346 ? -18.867 -9.725 26.097 1.00 96.88 346 GLU A C 1
ATOM 2722 O O . GLU A 1 346 ? -18.115 -10.694 26.139 1.00 96.88 346 GLU A O 1
ATOM 2727 N N . GLU A 1 347 ? -20.025 -9.748 25.434 1.00 97.31 347 GLU A N 1
ATOM 2728 C CA . GLU A 1 347 ? -20.601 -10.965 24.847 1.00 97.31 347 GLU A CA 1
ATOM 2729 C C . GLU A 1 347 ? -20.158 -11.217 23.397 1.00 97.31 347 GLU A C 1
ATOM 2731 O O . GLU A 1 347 ? -20.191 -12.363 22.952 1.00 97.31 347 GLU A O 1
ATOM 2736 N N . LEU A 1 348 ? -19.724 -10.182 22.663 1.00 96.12 348 LEU A N 1
ATOM 2737 C CA . LEU A 1 348 ? -19.352 -10.292 21.247 1.00 96.12 348 LEU A CA 1
ATOM 2738 C C . LEU A 1 348 ? -17.957 -9.733 20.946 1.00 96.12 348 LEU A C 1
ATOM 2740 O O . LEU A 1 348 ? -17.097 -10.463 20.460 1.00 96.12 348 LEU A O 1
ATOM 2744 N N . ILE A 1 349 ? -17.705 -8.451 21.229 1.00 95.75 349 ILE A N 1
ATOM 2745 C CA . ILE A 1 349 ? -16.496 -7.756 20.745 1.00 95.75 349 ILE A CA 1
ATOM 2746 C C . ILE A 1 349 ? -15.223 -8.346 21.361 1.00 95.75 349 ILE A C 1
ATOM 2748 O O . ILE A 1 349 ? -14.295 -8.703 20.635 1.00 95.75 349 ILE A O 1
ATOM 2752 N N . LEU A 1 350 ? -15.163 -8.449 22.692 1.00 94.62 350 LEU A N 1
ATOM 2753 C CA . LEU A 1 350 ? -13.994 -8.984 23.393 1.00 94.62 350 LEU A CA 1
ATOM 2754 C C . LEU A 1 350 ? -13.725 -10.464 23.064 1.00 94.62 350 LEU A C 1
ATOM 2756 O O . LEU A 1 350 ? -12.570 -10.768 22.759 1.00 94.62 350 LEU A O 1
ATOM 2760 N N . PRO A 1 351 ? -14.728 -11.369 23.067 1.00 94.75 351 PRO A N 1
ATOM 2761 C CA . PRO A 1 351 ? -14.533 -12.752 22.631 1.00 94.75 351 PRO A CA 1
ATOM 2762 C C . PRO A 1 351 ? -13.971 -12.867 21.210 1.00 94.75 351 PRO A C 1
ATOM 2764 O O . PRO A 1 351 ? -12.962 -13.537 21.013 1.00 94.75 351 PRO A O 1
ATOM 2767 N N . MET A 1 352 ? -14.548 -12.148 20.239 1.00 93.88 352 MET A N 1
ATOM 2768 C CA . MET A 1 352 ? -14.097 -12.200 18.841 1.00 93.88 352 MET A CA 1
ATOM 2769 C C . MET A 1 352 ? -12.660 -11.692 18.683 1.00 93.88 352 MET A C 1
ATOM 2771 O O . MET A 1 352 ? -11.855 -12.312 17.992 1.00 93.88 352 MET A O 1
ATOM 2775 N N . ILE A 1 353 ? -12.302 -10.602 19.369 1.00 91.38 353 ILE A N 1
ATOM 2776 C CA . ILE A 1 353 ? -10.923 -10.092 19.383 1.00 91.38 353 ILE A CA 1
ATOM 2777 C C . ILE A 1 353 ? -9.961 -11.109 20.011 1.00 91.38 353 ILE A C 1
ATOM 2779 O O . ILE A 1 353 ? -8.862 -11.295 19.493 1.00 91.38 353 ILE A O 1
ATOM 2783 N N . ALA A 1 354 ? -10.359 -11.780 21.097 1.00 90.38 354 ALA A N 1
ATOM 2784 C CA . ALA A 1 354 ? -9.535 -12.790 21.764 1.00 90.38 354 ALA A CA 1
ATOM 2785 C C . ALA A 1 354 ? -9.303 -14.041 20.897 1.00 90.38 354 ALA A C 1
ATOM 2787 O O . ALA A 1 354 ? -8.247 -14.663 20.992 1.00 90.38 354 ALA A O 1
ATOM 2788 N N . GLU A 1 355 ? -10.255 -14.379 20.026 1.00 90.31 355 GLU A N 1
ATOM 2789 C CA . GLU A 1 355 ? -10.121 -15.427 19.004 1.00 90.31 355 GLU A CA 1
ATOM 2790 C C . GLU A 1 355 ? -9.273 -14.988 17.797 1.00 90.31 355 GLU A C 1
ATOM 2792 O O . GLU A 1 355 ? -8.957 -15.797 16.926 1.00 90.31 355 GLU A O 1
ATOM 2797 N N . GLY A 1 356 ? -8.877 -13.712 17.736 1.00 88.19 356 GLY A N 1
ATOM 2798 C CA . GLY A 1 356 ? -8.134 -13.138 16.619 1.00 88.19 356 GLY A CA 1
ATOM 2799 C C . GLY A 1 356 ? -9.021 -12.707 15.447 1.00 88.19 356 GLY A C 1
ATOM 2800 O O . GLY A 1 356 ? -8.492 -12.315 14.404 1.00 88.19 356 GLY A O 1
ATOM 2801 N N . THR A 1 357 ? -10.347 -12.754 15.585 1.00 90.75 357 THR A N 1
ATOM 2802 C CA . THR A 1 357 ? -11.311 -12.333 14.560 1.00 90.75 357 THR A CA 1
ATOM 2803 C C . THR A 1 357 ? -11.298 -10.814 14.401 1.00 90.75 357 THR A C 1
ATOM 2805 O O . THR A 1 357 ? -11.169 -10.061 15.366 1.00 90.75 357 THR A O 1
ATOM 2808 N N . MET A 1 358 ? -11.413 -10.345 13.155 1.00 91.12 358 MET A N 1
ATOM 2809 C CA . MET A 1 358 ? -11.488 -8.913 12.878 1.00 91.12 358 MET A CA 1
ATOM 2810 C C . MET A 1 358 ? -12.898 -8.397 13.177 1.00 91.12 358 MET A C 1
ATOM 2812 O O . MET A 1 358 ? -13.869 -8.852 12.577 1.00 91.12 358 MET A O 1
ATOM 2816 N N . VAL A 1 359 ? -12.981 -7.422 14.079 1.00 94.94 359 VAL A N 1
ATOM 2817 C CA . VAL A 1 359 ? -14.202 -6.712 14.456 1.00 94.94 359 VAL A CA 1
ATOM 2818 C C . VAL A 1 359 ? -14.150 -5.288 13.912 1.00 94.94 359 VAL A C 1
ATOM 2820 O O . VAL A 1 359 ? -13.165 -4.566 14.106 1.00 94.94 359 VAL A O 1
ATOM 2823 N N . VAL A 1 360 ? -15.228 -4.862 13.254 1.00 97.00 360 VAL A N 1
ATOM 2824 C CA . VAL A 1 360 ? -15.414 -3.485 12.788 1.00 97.00 360 VAL A CA 1
ATOM 2825 C C . VAL A 1 360 ? -16.574 -2.849 13.532 1.00 97.00 360 VAL A C 1
ATOM 2827 O O . VAL A 1 360 ? -17.711 -3.301 13.429 1.00 97.00 360 VAL A O 1
ATOM 2830 N N . LEU A 1 361 ? -16.285 -1.783 14.274 1.00 97.69 361 LEU A N 1
ATOM 2831 C CA . LEU A 1 361 ? -17.313 -0.935 14.869 1.00 97.69 361 LEU A CA 1
ATOM 2832 C C . LEU A 1 361 ? -17.748 0.085 13.816 1.00 97.69 361 LEU A C 1
ATOM 2834 O O . LEU A 1 361 ? -16.975 0.986 13.480 1.00 97.69 361 LEU A O 1
ATOM 2838 N N . ASP A 1 362 ? -18.952 -0.075 13.273 1.00 97.81 362 ASP A N 1
ATOM 2839 C CA . ASP A 1 362 ? -19.481 0.794 12.224 1.00 97.81 362 ASP A CA 1
ATOM 2840 C C . ASP A 1 362 ? -20.304 1.938 12.820 1.00 97.81 362 ASP A C 1
ATOM 2842 O O . ASP A 1 362 ? -21.428 1.756 13.287 1.00 97.81 362 ASP A O 1
ATOM 2846 N N . PHE A 1 363 ? -19.725 3.138 12.798 1.00 97.50 363 PHE A N 1
ATOM 2847 C CA . PHE A 1 363 ? -20.363 4.375 13.241 1.00 97.50 363 PHE A CA 1
ATOM 2848 C C . PHE A 1 363 ? -21.061 5.127 12.098 1.00 97.50 363 PHE A C 1
ATOM 2850 O O . PHE A 1 363 ? -21.475 6.276 12.291 1.00 97.50 363 PHE A O 1
ATOM 2857 N N . ALA A 1 364 ? -21.212 4.529 10.911 1.00 95.94 364 ALA A N 1
ATOM 2858 C CA . ALA A 1 364 ? -21.945 5.153 9.819 1.00 95.94 364 ALA A CA 1
ATOM 2859 C C . ALA A 1 364 ? -23.357 5.576 10.270 1.00 95.94 364 ALA A C 1
ATOM 2861 O O . ALA A 1 364 ? -24.120 4.821 10.867 1.00 95.94 364 ALA A O 1
ATOM 2862 N N . GLY A 1 365 ? -23.708 6.839 10.013 1.00 93.56 365 GLY A N 1
ATOM 2863 C CA . GLY A 1 365 ? -24.993 7.414 10.425 1.00 93.56 365 GLY A CA 1
ATOM 2864 C C . GLY A 1 365 ? -25.071 7.894 11.883 1.00 93.56 365 GLY A C 1
ATOM 2865 O O . GLY A 1 365 ? -26.036 8.586 12.226 1.00 93.56 365 GLY A O 1
ATOM 2866 N N . VAL A 1 366 ? -24.063 7.626 12.721 1.00 94.50 366 VAL A N 1
ATOM 2867 C CA . VAL A 1 366 ? -23.955 8.179 14.081 1.00 94.50 366 VAL A CA 1
ATOM 2868 C C . VAL A 1 366 ? -23.371 9.592 14.002 1.00 94.50 366 VAL A C 1
ATOM 2870 O O . VAL A 1 366 ? -22.198 9.802 13.685 1.00 94.50 366 VAL A O 1
ATOM 2873 N N . LYS A 1 367 ? -24.198 10.609 14.273 1.00 89.44 367 LYS A N 1
ATOM 2874 C CA . LYS A 1 367 ? -23.764 12.018 14.193 1.00 89.44 367 LYS A CA 1
ATOM 2875 C C . LYS A 1 367 ? -22.830 12.393 15.340 1.00 89.44 367 LYS A C 1
ATOM 2877 O O . LYS A 1 367 ? -21.849 13.110 15.129 1.00 89.44 367 LYS A O 1
ATOM 2882 N N . PHE A 1 368 ? -23.149 11.923 16.540 1.00 91.19 368 PHE A N 1
ATOM 2883 C CA . PHE A 1 368 ? -22.440 12.236 17.770 1.00 91.19 368 PHE A CA 1
ATOM 2884 C C . PHE A 1 368 ? -22.580 11.065 18.742 1.00 91.19 368 PHE A C 1
ATOM 2886 O O . PHE A 1 368 ? -23.691 10.749 19.150 1.00 91.19 368 PHE A O 1
ATOM 2893 N N . ALA A 1 369 ? -21.463 10.446 19.113 1.00 93.44 369 ALA A N 1
ATOM 2894 C CA . ALA A 1 369 ? -21.418 9.476 20.199 1.00 93.44 369 ALA A CA 1
ATOM 2895 C C . ALA A 1 369 ? -20.911 10.161 21.477 1.00 93.44 369 ALA A C 1
ATOM 2897 O O . ALA A 1 369 ? -19.865 10.814 21.463 1.00 93.44 369 ALA A O 1
ATOM 2898 N N . THR A 1 370 ? -21.640 10.018 22.585 1.00 93.94 370 THR A N 1
ATOM 2899 C CA . THR A 1 370 ? -21.218 10.570 23.880 1.00 93.94 370 THR A CA 1
ATOM 2900 C C . THR A 1 370 ? -19.988 9.829 24.413 1.00 93.94 370 THR A C 1
ATOM 2902 O O . THR A 1 370 ? -19.797 8.639 24.159 1.00 93.94 370 THR A O 1
ATOM 2905 N N . GLN A 1 371 ? -19.159 10.505 25.214 1.00 92.75 371 GLN A N 1
ATOM 2906 C CA . GLN A 1 371 ? -17.988 9.866 25.825 1.00 92.75 371 GLN A CA 1
ATOM 2907 C C . GLN A 1 371 ? -18.378 8.706 26.759 1.00 92.75 371 GLN A C 1
ATOM 2909 O O . GLN A 1 371 ? -17.657 7.717 26.812 1.00 92.75 371 GLN A O 1
ATOM 2914 N N . SER A 1 372 ? -19.517 8.784 27.460 1.00 94.81 372 SER A N 1
ATOM 2915 C CA . SER A 1 372 ? -20.019 7.694 28.311 1.00 94.81 372 SER A CA 1
ATOM 2916 C C . SER A 1 372 ? -20.403 6.454 27.503 1.00 94.81 372 SER A C 1
ATOM 2918 O O . SER A 1 372 ? -20.043 5.343 27.888 1.00 94.81 372 SER A O 1
ATOM 2920 N N . PHE A 1 373 ? -21.072 6.641 26.363 1.00 97.00 373 PHE A N 1
ATOM 2921 C CA . PHE A 1 373 ? -21.420 5.559 25.447 1.00 97.00 373 PHE A CA 1
ATOM 2922 C C . PHE A 1 373 ? -20.170 4.904 24.849 1.00 97.00 373 PHE A C 1
ATOM 2924 O O . PHE A 1 373 ? -19.993 3.691 24.941 1.00 97.00 373 PHE A O 1
ATOM 2931 N N . VAL A 1 374 ? -19.245 5.710 24.316 1.00 96.38 374 VAL A N 1
ATOM 2932 C CA . VAL A 1 374 ? -17.983 5.199 23.759 1.00 96.38 374 VAL A CA 1
ATOM 2933 C C . VAL A 1 374 ? -17.146 4.504 24.834 1.00 96.38 374 VAL A C 1
ATOM 2935 O O . VAL A 1 374 ? -16.535 3.472 24.570 1.00 96.38 374 VAL A O 1
ATOM 2938 N N . HIS A 1 375 ? -17.146 5.014 26.067 1.00 95.62 375 HIS A N 1
ATOM 2939 C CA . HIS A 1 375 ? -16.479 4.364 27.190 1.00 95.62 375 HIS A CA 1
ATOM 2940 C C . HIS A 1 375 ? -17.093 2.989 27.484 1.00 95.62 375 HIS A C 1
ATOM 2942 O O . HIS A 1 375 ? -16.361 2.008 27.618 1.00 95.62 375 HIS A O 1
ATOM 2948 N N . ALA A 1 376 ? -18.423 2.885 27.542 1.00 96.69 376 ALA A N 1
ATOM 2949 C CA . ALA A 1 376 ? -19.104 1.608 27.738 1.00 96.69 376 ALA A CA 1
ATOM 2950 C C . ALA A 1 376 ? -18.820 0.609 26.611 1.00 96.69 376 ALA A C 1
ATOM 2952 O O . ALA A 1 376 ? -18.592 -0.561 26.902 1.00 96.69 376 ALA A O 1
ATOM 2953 N N . LEU A 1 377 ? -18.721 1.063 25.364 1.00 96.81 377 LEU A N 1
ATOM 2954 C CA . LEU A 1 377 ? -18.420 0.199 24.224 1.00 96.81 377 LEU A CA 1
ATOM 2955 C C . LEU A 1 377 ? -16.940 -0.220 24.151 1.00 96.81 377 LEU A C 1
ATOM 2957 O O . LEU A 1 377 ? -16.636 -1.379 23.888 1.00 96.81 377 LEU A O 1
ATOM 2961 N N . MET A 1 378 ? -16.003 0.709 24.376 1.00 93.94 378 MET A N 1
ATOM 2962 C CA . MET A 1 378 ? -14.612 0.547 23.925 1.00 93.94 378 MET A CA 1
ATOM 2963 C C . MET A 1 378 ? -13.554 0.562 25.027 1.00 93.94 378 MET A C 1
ATOM 2965 O O . MET A 1 378 ? -12.469 0.039 24.794 1.00 93.94 378 MET A O 1
ATOM 2969 N N . TYR A 1 379 ? -13.819 1.107 26.221 1.00 92.50 379 TYR A N 1
ATOM 2970 C CA . TYR A 1 379 ? -12.775 1.281 27.248 1.00 92.50 379 TYR A CA 1
ATOM 2971 C C . TYR A 1 379 ? -12.030 -0.026 27.555 1.00 92.50 379 TYR A C 1
ATOM 2973 O O . TYR A 1 379 ? -10.805 -0.088 27.466 1.00 92.50 379 TYR A O 1
ATOM 2981 N N . LYS A 1 380 ? -12.779 -1.099 27.841 1.00 91.00 380 LYS A N 1
ATOM 2982 C CA . LYS A 1 380 ? -12.204 -2.416 28.146 1.00 91.00 380 LYS A CA 1
ATOM 2983 C C . LYS A 1 380 ? -11.553 -3.068 26.923 1.00 91.00 380 LYS A C 1
ATOM 2985 O O . LYS A 1 380 ? -10.553 -3.753 27.071 1.00 91.00 380 LYS A O 1
ATOM 2990 N N . VAL A 1 381 ? -12.076 -2.813 25.720 1.00 91.12 381 VAL A N 1
ATOM 2991 C CA . VAL A 1 381 ? -11.479 -3.296 24.462 1.00 91.12 381 VAL A CA 1
ATOM 2992 C C . VAL A 1 381 ? -10.090 -2.700 24.266 1.00 91.12 381 VAL A C 1
ATOM 2994 O O . VAL A 1 381 ? -9.159 -3.419 23.936 1.00 91.12 381 VAL A O 1
ATOM 2997 N N . ILE A 1 382 ? -9.930 -1.401 24.515 1.00 88.75 382 ILE A N 1
ATOM 2998 C CA . ILE A 1 382 ? -8.645 -0.711 24.361 1.00 88.75 382 ILE A CA 1
ATOM 2999 C C . ILE A 1 382 ? -7.674 -1.097 25.483 1.00 88.75 382 ILE A C 1
ATOM 3001 O O . ILE A 1 382 ? -6.482 -1.258 25.235 1.00 88.75 382 ILE A O 1
ATOM 3005 N N . ARG A 1 383 ? -8.177 -1.237 26.715 1.00 84.44 383 ARG A N 1
ATOM 3006 C CA . ARG A 1 383 ? -7.359 -1.542 27.895 1.00 84.44 383 ARG A CA 1
ATOM 3007 C C . ARG A 1 383 ? -6.885 -2.998 27.933 1.00 84.44 383 ARG A C 1
ATOM 3009 O O . ARG A 1 383 ? -5.713 -3.237 28.207 1.00 84.44 383 ARG A O 1
ATOM 3016 N N . ASP A 1 384 ? -7.788 -3.944 27.672 1.00 81.94 384 ASP A N 1
ATOM 3017 C CA . ASP A 1 384 ? -7.554 -5.382 27.876 1.00 81.94 384 ASP A CA 1
ATOM 3018 C C . ASP A 1 384 ? -7.341 -6.135 26.550 1.00 81.94 384 ASP A C 1
ATOM 3020 O O . ASP A 1 384 ? -6.779 -7.235 26.542 1.00 81.94 384 ASP A O 1
ATOM 3024 N N . GLY A 1 385 ? -7.790 -5.560 25.428 1.00 70.50 385 GLY A N 1
ATOM 3025 C CA . GLY A 1 385 ? -7.759 -6.201 24.119 1.00 70.50 385 GLY A CA 1
ATOM 3026 C C . GLY A 1 385 ? -6.337 -6.492 23.657 1.00 70.50 385 GLY A C 1
ATOM 3027 O O . GLY A 1 385 ? -5.506 -5.599 23.486 1.00 70.50 385 GLY A O 1
ATOM 3028 N N . GLN A 1 386 ? -6.068 -7.768 23.407 1.00 70.81 386 GLN A N 1
ATOM 3029 C CA . GLN A 1 386 ? -4.830 -8.198 22.775 1.00 70.81 386 GLN A CA 1
ATOM 3030 C C . GLN A 1 386 ? -4.915 -7.943 21.268 1.00 70.81 386 GLN A C 1
ATOM 3032 O O . GLN A 1 386 ? -5.975 -8.092 20.664 1.00 70.81 386 GLN A O 1
ATOM 3037 N N . GLN A 1 387 ? -3.793 -7.556 20.657 1.00 75.06 387 GLN A N 1
ATOM 3038 C CA . GLN A 1 387 ? -3.658 -7.452 19.196 1.00 75.06 387 GLN A CA 1
ATOM 3039 C C . GLN A 1 387 ? -4.689 -6.541 18.501 1.00 75.06 387 GLN A C 1
ATOM 3041 O O . GLN A 1 387 ? -4.930 -6.684 17.305 1.00 75.06 387 GLN A O 1
ATOM 3046 N N . ILE A 1 388 ? -5.247 -5.541 19.195 1.00 83.75 388 ILE A N 1
ATOM 3047 C CA . ILE A 1 388 ? -6.257 -4.638 18.609 1.00 83.75 388 ILE A CA 1
ATOM 3048 C C . ILE A 1 388 ? -5.788 -3.948 17.316 1.00 83.75 388 ILE A C 1
ATOM 3050 O O . ILE A 1 388 ? -6.601 -3.621 16.456 1.00 83.75 388 ILE A O 1
ATOM 3054 N N . GLY A 1 389 ? -4.471 -3.814 17.121 1.00 80.19 389 GLY A N 1
ATOM 3055 C CA . GLY A 1 389 ? -3.873 -3.284 15.893 1.00 80.19 389 GLY A CA 1
ATOM 3056 C C . GLY A 1 389 ? -4.072 -4.146 14.651 1.00 80.19 389 GLY A C 1
ATOM 3057 O O . GLY A 1 389 ? -3.938 -3.626 13.550 1.00 80.19 389 GLY A O 1
ATOM 3058 N N . SER A 1 390 ? -4.417 -5.426 14.782 1.00 82.81 390 SER A N 1
ATOM 3059 C CA . SER A 1 390 ? -4.822 -6.287 13.664 1.00 82.81 390 SER A CA 1
ATOM 3060 C C . SER A 1 390 ? -6.309 -6.647 13.720 1.00 82.81 390 SER A C 1
ATOM 3062 O O . SER A 1 390 ? -6.913 -6.835 12.665 1.00 82.81 390 SER A O 1
ATOM 3064 N N . THR A 1 391 ? -6.930 -6.659 14.904 1.00 88.88 391 THR A N 1
ATOM 3065 C CA . THR A 1 391 ? -8.287 -7.197 15.113 1.00 88.88 391 THR A CA 1
ATOM 3066 C C . THR A 1 391 ? -9.396 -6.156 15.258 1.00 88.88 391 THR A C 1
ATOM 3068 O O . THR A 1 391 ? -10.550 -6.516 15.078 1.00 88.88 391 THR A O 1
ATOM 3071 N N . LEU A 1 392 ? -9.104 -4.875 15.510 1.00 93.00 392 LEU A N 1
ATOM 3072 C CA . LEU A 1 392 ? -10.137 -3.843 15.690 1.00 93.00 392 LEU A CA 1
ATOM 3073 C C . LEU A 1 392 ? -10.029 -2.737 14.640 1.00 93.00 392 LEU A C 1
ATOM 3075 O O . LEU A 1 392 ? -8.975 -2.115 14.512 1.00 93.00 392 LEU A O 1
ATOM 3079 N N . SER A 1 393 ? -11.115 -2.448 13.925 1.00 95.00 393 SER A N 1
ATOM 3080 C CA . SER A 1 393 ? -11.244 -1.236 13.104 1.00 95.00 393 SER A CA 1
ATOM 3081 C C . SER A 1 393 ? -12.501 -0.454 13.472 1.00 95.00 393 SER A C 1
ATOM 3083 O O . SER A 1 393 ? -13.484 -1.003 13.965 1.00 95.00 393 SER A O 1
ATOM 3085 N N . ILE A 1 394 ? -12.460 0.851 13.232 1.00 96.06 394 ILE A N 1
ATOM 3086 C CA . ILE A 1 394 ? -13.531 1.786 13.552 1.00 96.06 394 ILE A CA 1
ATOM 3087 C C . ILE A 1 394 ? -13.904 2.509 12.258 1.00 96.06 394 ILE A C 1
ATOM 3089 O O . ILE A 1 394 ? -13.120 3.308 11.738 1.00 96.06 394 ILE A O 1
ATOM 3093 N N . ALA A 1 395 ? -15.084 2.208 11.723 1.00 97.06 395 ALA A N 1
ATOM 3094 C CA . ALA A 1 395 ? -15.540 2.694 10.427 1.00 97.06 395 ALA A CA 1
ATOM 3095 C C . ALA A 1 395 ? -16.518 3.867 10.558 1.00 97.06 395 ALA A C 1
ATOM 3097 O O . ALA A 1 395 ? -17.264 3.969 11.530 1.00 97.06 395 ALA A O 1
ATOM 3098 N N . GLY A 1 396 ? -16.522 4.764 9.569 1.00 94.81 396 GLY A N 1
ATOM 3099 C CA . GLY A 1 396 ? -17.614 5.725 9.373 1.00 94.81 396 GLY A CA 1
ATOM 3100 C C . GLY A 1 396 ? -17.757 6.814 10.444 1.00 94.81 396 GLY A C 1
ATOM 3101 O O . GLY A 1 396 ? -18.799 7.465 10.512 1.00 94.81 396 GLY A O 1
ATOM 3102 N N . CYS A 1 397 ? -16.744 7.046 11.288 1.00 92.38 397 CYS A N 1
ATOM 3103 C CA . CYS A 1 397 ? -16.844 8.038 12.362 1.00 92.38 397 CYS A CA 1
ATOM 3104 C C . CYS A 1 397 ? -17.015 9.474 11.851 1.00 92.38 397 CYS A C 1
ATOM 3106 O O . CYS A 1 397 ? -16.202 9.985 11.075 1.00 92.38 397 CYS A O 1
ATOM 3108 N N . SER A 1 398 ? -17.976 10.190 12.443 1.00 91.38 398 SER A N 1
ATOM 3109 C CA . SER A 1 398 ? -17.963 11.653 12.457 1.00 91.38 398 SER A CA 1
ATOM 3110 C C . SER A 1 398 ? -16.755 12.192 13.243 1.00 91.38 398 SER A C 1
ATOM 3112 O O . SER A 1 398 ? -16.137 11.484 14.041 1.00 91.38 398 SER A O 1
ATOM 3114 N N . ASN A 1 399 ? -16.417 13.471 13.049 1.00 88.62 399 ASN A N 1
ATOM 3115 C CA . ASN A 1 399 ? -15.279 14.096 13.738 1.00 88.62 399 ASN A CA 1
ATOM 3116 C C . ASN A 1 399 ? -15.428 14.043 15.261 1.00 88.62 399 ASN A C 1
ATOM 3118 O O . ASN A 1 399 ? -14.491 13.666 15.953 1.00 88.62 399 ASN A O 1
ATOM 3122 N N . SER A 1 400 ? -16.618 14.379 15.758 1.00 90.75 400 SER A N 1
ATOM 3123 C CA . SER A 1 400 ? -16.932 14.369 17.185 1.00 90.75 400 SER A CA 1
ATOM 3124 C C . SER A 1 400 ? -16.865 12.962 17.775 1.00 90.75 400 SER A C 1
ATOM 3126 O O . SER A 1 400 ? -16.331 12.770 18.861 1.00 90.75 400 SER A O 1
ATOM 3128 N N . THR A 1 401 ? -17.344 11.959 17.037 1.00 92.88 401 THR A N 1
ATOM 3129 C CA . THR A 1 401 ? -17.239 10.552 17.443 1.00 92.88 401 THR A CA 1
ATOM 3130 C C . THR A 1 401 ? -15.780 10.109 17.506 1.00 92.88 401 THR A C 1
ATOM 3132 O O . THR A 1 401 ? -15.368 9.493 18.484 1.00 92.88 401 THR A O 1
ATOM 3135 N N . ARG A 1 402 ? -14.964 10.474 16.506 1.00 91.38 402 ARG A N 1
ATOM 3136 C CA . ARG A 1 402 ? -13.524 10.183 16.510 1.00 91.38 402 ARG A CA 1
ATOM 3137 C C . ARG A 1 402 ? -12.835 10.822 17.719 1.00 91.38 402 ARG A C 1
ATOM 3139 O O . ARG A 1 402 ? -12.054 10.150 18.382 1.00 91.38 402 ARG A O 1
ATOM 3146 N N . GLU A 1 403 ? -13.148 12.076 18.042 1.00 90.62 403 GLU A N 1
ATOM 3147 C CA . GLU A 1 403 ? -12.634 12.761 19.239 1.00 90.62 403 GLU A CA 1
ATOM 3148 C C . GLU A 1 403 ? -13.040 12.046 20.537 1.00 90.62 403 GLU A C 1
ATOM 3150 O O . GLU A 1 403 ? -12.194 11.846 21.407 1.00 90.62 403 GLU A O 1
ATOM 3155 N N . ALA A 1 404 ? -14.291 11.587 20.649 1.00 92.88 404 ALA A N 1
ATOM 3156 C CA . ALA A 1 404 ? -14.757 10.820 21.804 1.00 92.88 404 ALA A CA 1
ATOM 3157 C C . ALA A 1 404 ? -14.016 9.479 21.954 1.00 92.88 404 ALA A C 1
ATOM 3159 O O . ALA A 1 404 ? -13.600 9.128 23.059 1.00 92.88 404 ALA A O 1
ATOM 3160 N N . VAL A 1 405 ? -13.790 8.753 20.852 1.00 92.31 405 VAL A N 1
ATOM 3161 C CA . VAL A 1 405 ? -12.997 7.510 20.851 1.00 92.31 405 VAL A CA 1
ATOM 3162 C C . VAL A 1 405 ? -11.559 7.773 21.284 1.00 92.31 405 VAL A C 1
ATOM 3164 O O . VAL A 1 405 ? -11.049 7.070 22.156 1.00 92.31 405 VAL A O 1
ATOM 3167 N N . MET A 1 406 ? -10.922 8.812 20.741 1.00 89.44 406 MET A N 1
ATOM 3168 C CA . MET A 1 406 ? -9.562 9.191 21.133 1.00 89.44 406 MET A CA 1
ATOM 3169 C C . MET A 1 406 ? -9.481 9.597 22.612 1.00 89.44 406 MET A C 1
ATOM 3171 O O . MET A 1 406 ? -8.530 9.224 23.295 1.00 89.44 406 MET A O 1
ATOM 3175 N N . ALA A 1 407 ? -10.487 10.299 23.144 1.00 89.12 407 ALA A N 1
ATOM 3176 C CA . ALA A 1 407 ? -10.542 10.659 24.561 1.00 89.12 407 ALA A CA 1
ATOM 3177 C C . ALA A 1 407 ? -10.653 9.423 25.473 1.00 89.12 407 ALA A C 1
ATOM 3179 O O . ALA A 1 407 ? -9.973 9.346 26.497 1.00 89.12 407 ALA A O 1
ATOM 3180 N N . VAL A 1 408 ? -11.467 8.431 25.093 1.00 90.44 408 VAL A N 1
ATOM 3181 C CA . VAL A 1 408 ? -11.571 7.156 25.825 1.00 90.44 408 VAL A CA 1
ATOM 3182 C C . VAL A 1 408 ? -10.264 6.367 25.750 1.00 90.44 408 VAL A C 1
ATOM 3184 O O . VAL A 1 408 ? -9.835 5.818 26.764 1.00 90.44 408 VAL A O 1
ATOM 3187 N N . ALA A 1 409 ? -9.601 6.352 24.593 1.00 86.88 409 ALA A N 1
ATOM 3188 C CA . ALA A 1 409 ? -8.300 5.709 24.429 1.00 86.88 409 ALA A CA 1
ATOM 3189 C C . ALA A 1 409 ? -7.230 6.337 25.340 1.00 86.88 409 ALA A C 1
ATOM 3191 O O . ALA A 1 409 ? -6.528 5.625 26.060 1.00 86.88 409 ALA A O 1
ATOM 3192 N N . ALA A 1 410 ? -7.171 7.671 25.388 1.00 83.19 410 ALA A N 1
ATOM 3193 C CA . ALA A 1 410 ? -6.269 8.404 26.273 1.00 83.19 410 ALA A CA 1
ATOM 3194 C C . ALA A 1 410 ? -6.566 8.148 27.765 1.00 83.19 410 ALA A C 1
ATOM 3196 O O . ALA A 1 410 ? -5.644 8.049 28.576 1.00 83.19 410 ALA A O 1
ATOM 3197 N N . TYR A 1 411 ? -7.841 7.991 28.140 1.00 83.88 411 TYR A N 1
ATOM 3198 C CA . TYR A 1 411 ? -8.239 7.646 29.509 1.00 83.88 411 TYR A CA 1
ATOM 3199 C C . TYR A 1 411 ? -7.866 6.203 29.898 1.00 83.88 411 TYR A C 1
ATOM 3201 O O . TYR A 1 411 ? -7.356 5.964 30.996 1.00 83.88 411 TYR A O 1
ATOM 3209 N N . ALA A 1 412 ? -8.056 5.239 28.991 1.00 81.44 412 ALA A N 1
ATOM 3210 C CA . ALA A 1 412 ? -7.612 3.854 29.181 1.00 81.44 412 ALA A CA 1
ATOM 3211 C C . ALA A 1 412 ? -6.096 3.761 29.413 1.00 81.44 412 ALA A C 1
ATOM 3213 O O . ALA A 1 412 ? -5.633 2.940 30.199 1.00 81.44 412 ALA A O 1
ATOM 3214 N N . LYS A 1 413 ? -5.329 4.665 28.799 1.00 69.19 413 LYS A N 1
ATOM 3215 C CA . LYS A 1 413 ? -3.890 4.821 29.019 1.00 69.19 413 LYS A CA 1
ATOM 3216 C C . LYS A 1 413 ? -3.539 5.331 30.421 1.00 69.19 413 LYS A C 1
ATOM 3218 O O . LYS A 1 413 ? -2.695 4.730 31.073 1.00 69.19 413 LYS A O 1
ATOM 3223 N N . ALA A 1 414 ? -4.190 6.394 30.898 1.00 63.38 414 ALA A N 1
ATOM 3224 C CA . ALA A 1 414 ? -3.884 7.000 32.202 1.00 63.38 414 ALA A CA 1
ATOM 3225 C C . ALA A 1 414 ? -4.214 6.097 33.406 1.00 63.38 414 ALA A C 1
ATOM 3227 O O . ALA A 1 414 ? -3.763 6.362 34.511 1.00 63.38 414 ALA A O 1
ATOM 3228 N N . THR A 1 415 ? -5.020 5.051 33.205 1.00 60.31 415 THR A N 1
ATOM 3229 C CA . THR A 1 415 ? -5.387 4.080 34.252 1.00 60.31 415 THR A CA 1
ATOM 3230 C C . THR A 1 415 ? -4.475 2.846 34.295 1.00 60.31 415 THR A C 1
ATOM 3232 O O . THR A 1 415 ? -4.617 2.034 35.206 1.00 60.31 415 THR A O 1
ATOM 3235 N N . ASN A 1 416 ? -3.545 2.717 33.339 1.00 54.06 416 ASN A N 1
ATOM 3236 C CA . ASN A 1 416 ? -2.501 1.684 33.302 1.00 54.06 416 ASN A CA 1
ATOM 3237 C C . ASN A 1 416 ? -1.140 2.174 33.854 1.00 54.06 416 ASN A C 1
ATOM 3239 O O . ASN A 1 416 ? -0.199 1.381 33.913 1.00 54.06 416 ASN A O 1
ATOM 3243 N N . GLU A 1 417 ? -1.031 3.458 34.217 1.00 45.34 417 GLU A N 1
ATOM 3244 C CA . GLU A 1 417 ? 0.069 4.040 35.012 1.00 45.34 417 GLU A CA 1
ATOM 3245 C C . GLU A 1 417 ? -0.255 3.955 36.506 1.00 45.34 417 GLU A C 1
ATOM 3247 O O . GLU A 1 417 ? 0.688 3.691 37.289 1.00 45.34 417 GLU A O 1
#

pLDDT: mean 88.83, std 12.48, range [31.33, 98.69]

Organism: NCBI:txid546114

Nearest PDB structures (foldseek):
  8ja2-assembly1_A-2  TM=4.125E-01  e=1.218E-02  African swine fever virus
  8xrh-assembly1_A  TM=3.819E-01  e=1.028E-02  African swine fever virus BA71V
  6fvn-assembly1_A  TM=4.425E-01  e=1.329E+00  Mycobacterium tuberculosis CDC1551
  6fvo-assembly2_C  TM=2.157E-01  e=7.553E-01  Mycobacterium tuberculosis CDC1551
  5ah2-assembly1_C  TM=1.571E-01  e=1.122E+00  Mycolicibacterium smegmatis